Protein AF-A0A925ADE5-F1 (afdb_monomer)

Mean predicted aligned error: 16.61 Å

pLDDT: mean 77.03, std 20.61, range [23.59, 98.62]

Structure (mmCIF, N/CA/C/O backbone):
data_AF-A0A925ADE5-F1
#
_entry.id   AF-A0A925ADE5-F1
#
loop_
_atom_site.group_PDB
_atom_site.id
_atom_site.type_symbol
_atom_site.label_atom_id
_atom_site.label_alt_id
_atom_site.label_comp_id
_atom_site.label_asym_id
_atom_site.label_entity_id
_atom_site.label_seq_id
_atom_site.pdbx_PDB_ins_code
_atom_site.Cartn_x
_atom_site.Cartn_y
_atom_site.Cartn_z
_atom_site.occupancy
_atom_site.B_iso_or_equiv
_atom_site.auth_seq_id
_atom_site.auth_comp_id
_atom_site.auth_asym_id
_atom_site.auth_atom_id
_atom_site.pdbx_PDB_model_num
ATOM 1 N N . MET A 1 1 ? 34.410 39.373 21.369 1.00 39.88 1 MET A N 1
ATOM 2 C CA . MET A 1 1 ? 33.780 38.059 21.130 1.00 39.88 1 MET A CA 1
ATOM 3 C C . MET A 1 1 ? 32.443 38.058 21.849 1.00 39.88 1 MET A C 1
ATOM 5 O O . MET A 1 1 ? 32.400 37.885 23.056 1.00 39.88 1 MET A O 1
ATOM 9 N N . THR A 1 2 ? 31.385 38.410 21.128 1.00 34.19 2 THR A N 1
ATOM 10 C CA . THR A 1 2 ? 30.005 38.485 21.621 1.00 34.19 2 THR A CA 1
ATOM 11 C C . THR A 1 2 ? 29.353 37.114 21.460 1.00 34.19 2 THR A C 1
ATOM 13 O O . THR A 1 2 ? 29.274 36.608 20.342 1.00 34.19 2 THR A O 1
ATOM 16 N N . SER A 1 3 ? 28.926 36.501 22.564 1.00 33.56 3 SER A N 1
ATOM 17 C CA . SER A 1 3 ? 28.148 35.261 22.563 1.00 33.56 3 SER A CA 1
ATOM 18 C C . SER A 1 3 ? 26.760 35.511 21.973 1.00 33.56 3 SER A C 1
ATOM 20 O O . SER A 1 3 ? 26.045 36.411 22.414 1.00 33.56 3 SER A O 1
ATOM 22 N N . ALA A 1 4 ? 26.386 34.722 20.966 1.00 33.38 4 ALA A N 1
ATOM 23 C CA . ALA A 1 4 ? 25.038 34.721 20.414 1.00 33.38 4 ALA A CA 1
ATOM 24 C C . ALA A 1 4 ? 24.036 34.158 21.447 1.00 33.38 4 ALA A C 1
ATOM 26 O O . ALA A 1 4 ? 24.389 33.236 22.188 1.00 33.38 4 ALA A O 1
ATOM 27 N N . PRO A 1 5 ? 22.804 34.689 21.523 1.00 33.97 5 PRO A N 1
ATOM 28 C CA . PRO A 1 5 ? 21.798 34.204 22.456 1.00 33.97 5 PRO A CA 1
ATOM 29 C C . PRO A 1 5 ? 21.258 32.836 22.018 1.00 33.97 5 PRO A C 1
ATOM 31 O O . PRO A 1 5 ? 20.918 32.625 20.853 1.00 33.97 5 PRO A O 1
ATOM 34 N N . VAL A 1 6 ? 21.164 31.915 22.979 1.00 36.59 6 VAL A N 1
ATOM 35 C CA . VAL A 1 6 ? 20.467 30.629 22.849 1.00 36.59 6 VAL A CA 1
ATOM 36 C C . VAL A 1 6 ? 18.983 30.912 22.601 1.00 36.59 6 VAL A C 1
ATOM 38 O O . VAL A 1 6 ? 18.339 31.597 23.396 1.00 36.59 6 VAL A O 1
ATOM 41 N N . GLN A 1 7 ? 18.452 30.423 21.481 1.00 32.34 7 GLN A N 1
ATOM 42 C CA . GLN A 1 7 ? 17.026 30.513 21.154 1.00 32.34 7 GLN A CA 1
ATOM 43 C C . GLN A 1 7 ? 16.196 29.707 22.174 1.00 32.34 7 GLN A C 1
ATOM 45 O O . GLN A 1 7 ? 16.620 28.618 22.567 1.00 32.34 7 GLN A O 1
ATOM 50 N N . PRO A 1 8 ? 15.030 30.206 22.623 1.00 37.38 8 PRO A N 1
ATOM 51 C CA . PRO A 1 8 ? 14.209 29.504 23.600 1.00 37.38 8 PRO A CA 1
ATOM 52 C C . PRO A 1 8 ? 13.610 28.226 22.997 1.00 37.38 8 PRO A C 1
ATOM 54 O O . PRO A 1 8 ? 13.046 28.241 21.905 1.00 37.38 8 PRO A O 1
ATOM 57 N N . HIS A 1 9 ? 13.731 27.122 23.740 1.00 44.19 9 HIS A N 1
ATOM 58 C CA . HIS A 1 9 ? 13.087 25.842 23.454 1.00 44.19 9 HIS A CA 1
ATOM 59 C C . HIS A 1 9 ? 11.579 26.027 23.211 1.00 44.19 9 HIS A C 1
ATOM 61 O O . HIS A 1 9 ? 10.899 26.684 24.002 1.00 44.19 9 HIS A O 1
ATOM 67 N N . ALA A 1 10 ? 11.058 25.429 22.133 1.00 37.69 10 ALA A N 1
ATOM 68 C CA . ALA A 1 10 ? 9.625 25.357 21.855 1.00 37.69 10 ALA A CA 1
ATOM 69 C C . ALA A 1 10 ? 8.868 24.836 23.094 1.00 37.69 10 ALA A C 1
ATOM 71 O O . ALA A 1 10 ? 9.257 23.835 23.698 1.00 37.69 10 ALA A O 1
ATOM 72 N N . SER A 1 11 ? 7.830 25.558 23.521 1.00 37.81 11 SER A N 1
ATOM 73 C CA . SER A 1 11 ? 7.156 25.320 24.797 1.00 37.81 11 SER A CA 1
ATOM 74 C C . SER A 1 11 ? 6.252 24.080 24.754 1.00 37.81 11 SER A C 1
ATOM 76 O O . SER A 1 11 ? 5.552 23.819 23.781 1.00 37.81 11 SER A O 1
ATOM 78 N N . MET A 1 12 ? 6.212 23.341 25.864 1.00 35.09 12 MET A N 1
ATOM 79 C CA . MET A 1 12 ? 5.434 22.107 26.086 1.00 35.09 12 MET A CA 1
ATOM 80 C C . MET A 1 12 ? 3.919 22.238 25.791 1.00 35.09 12 MET A C 1
ATOM 82 O O . MET A 1 12 ? 3.242 21.238 25.558 1.00 35.09 12 MET A O 1
ATOM 86 N N . HIS A 1 13 ? 3.395 23.471 25.767 1.00 32.62 13 HIS A N 1
ATOM 87 C CA . HIS A 1 13 ? 2.024 23.790 25.363 1.00 32.62 13 HIS A CA 1
ATOM 88 C C . HIS A 1 13 ? 1.756 23.512 23.872 1.00 32.62 13 HIS A C 1
ATOM 90 O O . HIS A 1 13 ? 0.688 22.992 23.551 1.00 32.62 13 HIS A O 1
ATOM 96 N N . SER A 1 14 ? 2.716 23.763 22.970 1.00 31.41 14 SER A N 1
ATOM 97 C CA . SER A 1 14 ? 2.499 23.551 21.529 1.00 31.41 14 SER A CA 1
ATOM 98 C C . SER A 1 14 ? 2.413 22.063 21.165 1.00 31.41 14 SER A C 1
ATOM 100 O O . SER A 1 14 ? 1.633 21.678 20.295 1.00 31.41 14 SER A O 1
ATOM 102 N N . CYS A 1 15 ? 3.135 21.193 21.880 1.00 30.50 15 CYS A N 1
ATOM 103 C CA . CYS A 1 15 ? 3.087 19.742 21.674 1.00 30.50 15 CYS A CA 1
ATOM 104 C C . CYS A 1 15 ? 1.724 19.132 22.053 1.00 30.50 15 CYS A C 1
ATOM 106 O O . CYS A 1 15 ? 1.238 18.231 21.369 1.00 30.50 15 CYS A O 1
ATOM 108 N N . LEU A 1 16 ? 1.079 19.629 23.116 1.00 31.77 16 LEU A N 1
ATOM 109 C CA . LEU A 1 16 ? -0.231 19.140 23.570 1.00 31.77 16 LEU A CA 1
ATOM 110 C C . LEU A 1 16 ? -1.369 19.577 22.638 1.00 31.77 16 LEU A C 1
ATOM 112 O O . LEU A 1 16 ? -2.234 18.764 22.308 1.00 31.77 16 LEU A O 1
ATOM 116 N N . GLU A 1 17 ? -1.336 20.821 22.154 1.00 31.86 17 GLU A N 1
ATOM 117 C CA . GLU A 1 17 ? -2.269 21.311 21.129 1.00 31.86 17 GLU A CA 1
ATOM 118 C C . GLU A 1 17 ? -2.122 20.521 19.818 1.00 31.86 17 GLU A C 1
ATOM 120 O O . GLU A 1 17 ? -3.111 20.154 19.179 1.00 31.86 17 GLU A O 1
ATOM 125 N N . THR A 1 18 ? -0.887 20.163 19.459 1.00 41.31 18 THR A N 1
ATOM 126 C CA . THR A 1 18 ? -0.565 19.363 18.272 1.00 41.31 18 THR A CA 1
ATOM 127 C C . THR A 1 18 ? -1.132 17.942 18.370 1.00 41.31 18 THR A C 1
ATOM 129 O O . THR A 1 18 ? -1.806 17.498 17.440 1.00 41.31 18 THR A O 1
ATOM 132 N N . ALA A 1 19 ? -0.946 17.243 19.494 1.00 34.50 19 ALA A N 1
ATOM 133 C CA . ALA A 1 19 ? -1.460 15.883 19.693 1.00 34.50 19 ALA A CA 1
ATOM 134 C C . ALA A 1 19 ? -2.999 15.821 19.697 1.00 34.50 19 ALA A C 1
ATOM 136 O O . ALA A 1 19 ? -3.587 14.990 18.999 1.00 34.50 19 ALA A O 1
ATOM 137 N N . ALA A 1 20 ? -3.662 16.746 20.402 1.00 37.59 20 ALA A N 1
ATOM 138 C CA . ALA A 1 20 ? -5.123 16.859 20.394 1.00 37.59 20 ALA A CA 1
ATOM 139 C C . ALA A 1 20 ? -5.663 17.132 18.979 1.00 37.59 20 ALA A C 1
ATOM 141 O O . ALA A 1 20 ? -6.672 16.555 18.564 1.00 37.59 20 ALA A O 1
ATOM 142 N N . THR A 1 21 ? -4.943 17.940 18.197 1.00 52.97 21 THR A N 1
ATOM 143 C CA . THR A 1 21 ? -5.261 18.196 16.788 1.00 52.97 21 THR A CA 1
ATOM 144 C C . THR A 1 21 ? -5.061 16.947 15.916 1.00 52.97 21 THR A C 1
ATOM 146 O O . THR A 1 21 ? -5.890 16.697 15.042 1.00 52.97 21 THR A O 1
ATOM 149 N N . THR A 1 22 ? -4.026 16.120 16.154 1.00 55.97 22 THR A N 1
ATOM 150 C CA . THR A 1 22 ? -3.836 14.845 15.423 1.00 55.97 22 THR A CA 1
ATOM 151 C C . THR A 1 22 ? -4.989 13.888 15.692 1.00 55.97 22 THR A C 1
ATOM 153 O O . THR A 1 22 ? -5.568 13.362 14.749 1.00 55.97 22 THR A O 1
ATOM 156 N N . ILE A 1 23 ? -5.334 13.679 16.964 1.00 53.69 23 ILE A N 1
ATOM 157 C CA . ILE A 1 23 ? -6.395 12.748 17.375 1.00 53.69 23 ILE A CA 1
ATOM 158 C C . ILE A 1 23 ? -7.735 13.194 16.792 1.00 53.69 23 ILE A C 1
ATOM 160 O O . ILE A 1 23 ? -8.472 12.389 16.228 1.00 53.69 23 ILE A O 1
ATOM 164 N N . THR A 1 24 ? -8.016 14.497 16.853 1.00 61.66 24 THR A N 1
ATOM 165 C CA . THR A 1 24 ? -9.224 15.077 16.257 1.00 61.66 24 THR A CA 1
ATOM 166 C C . THR A 1 24 ? -9.248 14.880 14.740 1.00 61.66 24 THR A C 1
ATOM 168 O O . THR A 1 24 ? -10.295 14.551 14.183 1.00 61.66 24 THR A O 1
ATOM 171 N N . ARG A 1 25 ? -8.102 15.031 14.060 1.00 75.75 25 ARG A N 1
ATOM 172 C CA . ARG A 1 25 ? -7.974 14.756 12.623 1.00 75.75 25 ARG A CA 1
ATOM 173 C C . ARG A 1 25 ? -8.237 13.284 12.319 1.00 75.75 25 ARG A C 1
ATOM 175 O O . ARG A 1 25 ? -9.104 13.025 11.498 1.00 75.75 25 ARG A O 1
ATOM 182 N N . ILE A 1 26 ? -7.555 12.348 12.982 1.00 74.19 26 ILE A N 1
ATOM 183 C CA . ILE A 1 26 ? -7.740 10.905 12.761 1.00 74.19 26 ILE A CA 1
ATOM 184 C C . ILE A 1 26 ? -9.209 10.538 12.972 1.00 74.19 26 ILE A C 1
ATOM 186 O O . ILE A 1 26 ? -9.840 10.036 12.054 1.00 74.19 26 ILE A O 1
ATOM 190 N N . ALA A 1 27 ? -9.807 10.902 14.111 1.00 69.12 27 ALA A N 1
ATOM 191 C CA . ALA A 1 27 ? -11.214 10.607 14.391 1.00 69.12 27 ALA A CA 1
ATOM 192 C C . ALA A 1 27 ? -12.169 11.180 13.326 1.00 69.12 27 ALA A C 1
ATOM 194 O O . ALA A 1 27 ? -13.126 10.517 12.909 1.00 69.12 27 ALA A O 1
ATOM 195 N N . ARG A 1 28 ? -11.903 12.402 12.846 1.00 82.75 28 ARG A N 1
ATOM 196 C CA . ARG A 1 28 ? -12.678 13.038 11.774 1.00 82.75 28 ARG A CA 1
ATOM 197 C C . ARG A 1 28 ? -12.519 12.300 10.447 1.00 82.75 28 ARG A C 1
ATOM 199 O O . ARG A 1 28 ? -13.519 12.043 9.782 1.00 82.75 28 ARG A O 1
ATOM 206 N N . GLU A 1 29 ? -11.295 11.976 10.048 1.00 87.12 29 GLU A N 1
ATOM 207 C CA . GLU A 1 29 ? -11.012 11.281 8.790 1.00 87.12 29 GLU A CA 1
ATOM 208 C C . GLU A 1 29 ? -11.530 9.837 8.818 1.00 87.12 29 GLU A C 1
ATOM 210 O O . GLU A 1 29 ? -12.132 9.399 7.842 1.00 87.12 29 GLU A O 1
ATOM 215 N N . THR A 1 30 ? -11.438 9.143 9.954 1.00 82.19 30 THR A N 1
ATOM 216 C CA . THR A 1 30 ? -12.076 7.839 10.184 1.00 82.19 30 THR A CA 1
ATOM 217 C C . THR A 1 30 ? -13.592 7.933 10.046 1.00 82.19 30 THR A C 1
ATOM 219 O O . THR A 1 30 ? -14.207 7.119 9.362 1.00 82.19 30 THR A O 1
ATOM 222 N N . SER A 1 31 ? -14.217 8.959 10.630 1.00 79.31 31 SER A N 1
ATOM 223 C CA . SER A 1 31 ? -15.663 9.170 10.485 1.00 79.31 31 SER A CA 1
ATOM 224 C C . SER A 1 31 ? -16.051 9.436 9.027 1.00 79.31 31 SER A C 1
ATOM 226 O O . SER A 1 31 ? -17.047 8.904 8.543 1.00 79.31 31 SER A O 1
ATOM 228 N N . ARG A 1 32 ? -15.247 10.224 8.298 1.00 90.88 32 ARG A N 1
ATOM 229 C CA . ARG A 1 32 ? -15.437 10.470 6.859 1.00 90.88 32 ARG A CA 1
ATOM 230 C C . ARG A 1 32 ? -15.277 9.195 6.033 1.00 90.88 32 ARG A C 1
ATOM 232 O O . ARG A 1 32 ? -16.076 8.980 5.128 1.00 90.88 32 ARG A O 1
ATOM 239 N N . LEU A 1 33 ? -14.281 8.368 6.351 1.00 90.69 33 LEU A N 1
ATOM 240 C CA . LEU A 1 33 ? -14.041 7.080 5.704 1.00 90.69 33 LEU A CA 1
ATOM 241 C C . LEU A 1 33 ? -15.268 6.176 5.841 1.00 90.69 33 LEU A C 1
ATOM 243 O O . LEU A 1 33 ? -15.801 5.709 4.840 1.00 90.69 33 LEU A O 1
ATOM 247 N N . LEU A 1 34 ? -15.756 5.996 7.069 1.00 87.88 34 LEU A N 1
ATOM 248 C CA . LEU A 1 34 ? -16.887 5.113 7.367 1.00 87.88 34 LEU A CA 1
ATOM 249 C C . LEU A 1 34 ? -18.236 5.643 6.859 1.00 87.88 34 LEU A C 1
ATOM 251 O O . LEU A 1 34 ? -19.152 4.856 6.637 1.00 87.88 34 LEU A O 1
ATOM 255 N N . ALA A 1 35 ? -18.367 6.956 6.656 1.00 87.19 35 ALA A N 1
ATOM 256 C CA . ALA A 1 35 ? -19.542 7.559 6.027 1.00 87.19 35 ALA A CA 1
ATOM 257 C C . ALA A 1 35 ? -19.526 7.461 4.486 1.00 87.19 35 ALA A C 1
ATOM 259 O O . ALA A 1 35 ? -20.554 7.689 3.845 1.00 87.19 35 ALA A O 1
ATOM 260 N N . GLY A 1 36 ? -18.366 7.177 3.887 1.00 88.50 36 GLY A N 1
ATOM 261 C CA . GLY A 1 36 ? -18.183 7.057 2.444 1.00 88.50 36 GLY A CA 1
ATOM 262 C C . GLY A 1 36 ? -18.577 5.689 1.883 1.00 88.50 36 GLY A C 1
ATOM 263 O O . GLY A 1 36 ? -18.916 4.753 2.604 1.00 88.50 36 GLY A O 1
ATOM 264 N N . SER A 1 37 ? -18.507 5.556 0.556 1.00 92.94 37 SER A N 1
ATOM 265 C CA . SER A 1 37 ? -18.642 4.245 -0.085 1.00 92.94 37 SER A CA 1
ATOM 266 C C . SER A 1 37 ? -17.372 3.428 0.135 1.00 92.94 37 SER A C 1
ATOM 268 O O . SER A 1 37 ? -16.292 3.844 -0.274 1.00 92.94 37 SER A O 1
ATOM 270 N N . LEU A 1 38 ? -17.496 2.243 0.725 1.00 95.06 38 LEU A N 1
ATOM 271 C CA . LEU A 1 38 ? -16.363 1.334 0.932 1.00 95.06 38 LEU A CA 1
ATOM 272 C C . LEU A 1 38 ? -16.195 0.313 -0.199 1.00 95.06 38 LEU A C 1
ATOM 274 O O . LEU A 1 38 ? -15.327 -0.545 -0.126 1.00 95.06 38 LEU A O 1
ATOM 278 N N . ASP A 1 39 ? -17.020 0.387 -1.247 1.00 96.62 39 ASP A N 1
ATOM 279 C CA . ASP A 1 39 ? -17.060 -0.649 -2.282 1.00 96.62 39 ASP A CA 1
ATOM 280 C C . ASP A 1 39 ? -15.790 -0.687 -3.149 1.00 96.62 39 ASP A C 1
ATOM 282 O O . ASP A 1 39 ? -15.371 -1.754 -3.593 1.00 96.62 39 ASP A O 1
ATOM 286 N N . LYS A 1 40 ? -15.147 0.466 -3.354 1.00 97.94 40 LYS A N 1
ATOM 287 C CA . LYS A 1 40 ? -13.928 0.605 -4.156 1.00 97.94 40 LYS A CA 1
ATOM 288 C C . LYS A 1 40 ? -12.920 1.484 -3.421 1.00 97.94 40 LYS A C 1
ATOM 290 O O . LYS A 1 40 ? -13.156 2.684 -3.257 1.00 97.94 40 LYS A O 1
ATOM 295 N N . LEU A 1 41 ? -11.824 0.880 -2.971 1.00 98.12 41 LEU A N 1
ATOM 296 C CA . LEU A 1 41 ? -10.795 1.522 -2.152 1.00 98.12 41 LEU A CA 1
ATOM 297 C C . LEU A 1 41 ? -9.515 1.722 -2.964 1.00 98.12 41 LEU A C 1
ATOM 299 O O . LEU A 1 41 ? -9.004 0.766 -3.539 1.00 98.12 41 LEU A O 1
ATOM 303 N N . ASN A 1 42 ? -9.007 2.951 -2.996 1.00 97.12 42 ASN A N 1
ATOM 304 C CA . ASN A 1 42 ? -7.737 3.304 -3.625 1.00 97.12 42 ASN A CA 1
ATOM 305 C C . ASN A 1 42 ? -6.744 3.723 -2.532 1.00 97.12 42 ASN A C 1
ATOM 307 O O . ASN A 1 42 ? -6.965 4.743 -1.878 1.00 97.12 42 ASN A O 1
ATOM 311 N N . PHE A 1 43 ? -5.693 2.934 -2.312 1.00 95.75 43 PHE A N 1
ATOM 312 C CA . PHE A 1 43 ? -4.664 3.210 -1.308 1.00 95.75 43 PHE A CA 1
ATOM 313 C C . PHE A 1 43 ? -3.420 3.809 -1.962 1.00 95.75 43 PHE A C 1
ATOM 315 O O . PHE A 1 43 ? -2.871 3.217 -2.891 1.00 95.75 43 PHE A O 1
ATOM 322 N N . GLY A 1 44 ? -2.953 4.938 -1.421 1.00 91.94 44 GLY A N 1
ATOM 323 C CA . GLY A 1 44 ? -1.787 5.661 -1.935 1.00 91.94 44 GLY A CA 1
ATOM 324 C C . GLY A 1 44 ? -2.092 6.343 -3.260 1.00 91.94 44 GLY A C 1
ATOM 325 O O . GLY A 1 44 ? -1.409 6.110 -4.247 1.00 91.94 44 GLY A O 1
ATOM 326 N N . CYS A 1 45 ? -3.161 7.142 -3.315 1.00 89.81 45 CYS A N 1
ATOM 327 C CA . CYS A 1 45 ? -3.580 7.765 -4.571 1.00 89.81 45 CYS A CA 1
ATOM 328 C C . CYS A 1 45 ? -2.604 8.832 -5.085 1.00 89.81 45 CYS A C 1
ATOM 330 O O . CYS A 1 45 ? -2.745 9.277 -6.229 1.00 89.81 45 CYS A O 1
ATOM 332 N N . GLY A 1 46 ? -1.689 9.308 -4.230 1.00 87.12 46 GLY A N 1
ATOM 333 C CA . GLY A 1 46 ? -0.782 10.400 -4.537 1.00 87.12 46 GLY A CA 1
ATOM 334 C C . GLY A 1 46 ? -1.541 11.588 -5.145 1.00 87.12 46 GLY A C 1
ATOM 335 O O . GLY A 1 46 ? -2.690 11.860 -4.764 1.00 87.12 46 GLY A O 1
ATOM 336 N N . PRO A 1 47 ? -0.966 12.280 -6.142 1.00 83.38 47 PRO A N 1
ATOM 337 C CA . PRO A 1 47 ? -1.603 13.438 -6.758 1.00 83.38 47 PRO A CA 1
ATOM 338 C C . PRO A 1 47 ? -2.833 13.115 -7.632 1.00 83.38 47 PRO A C 1
ATOM 340 O O . PRO A 1 47 ? -3.446 14.040 -8.169 1.00 83.38 47 PRO A O 1
ATOM 343 N N . HIS A 1 48 ? -3.233 11.843 -7.766 1.00 85.88 48 HIS A N 1
ATOM 344 C CA . HIS A 1 48 ? -4.239 11.380 -8.728 1.00 85.88 48 HIS A CA 1
ATOM 345 C C . HIS A 1 48 ? -5.431 10.661 -8.064 1.00 85.88 48 HIS A C 1
ATOM 347 O O . HIS A 1 48 ? -5.684 9.483 -8.320 1.00 85.88 48 HIS A O 1
ATOM 353 N N . PRO A 1 49 ? -6.231 11.350 -7.227 1.00 91.06 49 PRO A N 1
ATOM 354 C CA . PRO A 1 49 ? -7.430 10.752 -6.652 1.00 91.06 49 PRO A CA 1
ATOM 355 C C . PRO A 1 49 ? -8.450 10.379 -7.738 1.00 91.06 49 PRO A C 1
ATOM 357 O O . PRO A 1 49 ? -8.776 11.170 -8.626 1.00 91.06 49 PRO A O 1
ATOM 360 N N . MET A 1 50 ? -9.013 9.180 -7.625 1.00 91.31 50 MET A N 1
ATOM 361 C CA . MET A 1 50 ? -9.950 8.628 -8.596 1.00 91.31 50 MET A CA 1
ATOM 362 C C . MET A 1 50 ? -11.403 8.966 -8.253 1.00 91.31 50 MET A C 1
ATOM 364 O O . MET A 1 50 ? -11.854 8.835 -7.111 1.00 91.31 50 MET A O 1
ATOM 368 N N . THR A 1 51 ? -12.178 9.352 -9.268 1.00 91.19 51 THR A N 1
ATOM 369 C CA . THR A 1 51 ? -13.612 9.633 -9.109 1.00 91.19 51 THR A CA 1
ATOM 370 C C . THR A 1 51 ? -14.403 8.344 -8.883 1.00 91.19 51 THR A C 1
ATOM 372 O O . THR A 1 51 ? -14.217 7.350 -9.581 1.00 91.19 51 THR A O 1
ATOM 375 N N . GLY A 1 52 ? -15.325 8.360 -7.916 1.00 91.94 52 GLY A N 1
ATOM 376 C CA . GLY A 1 52 ? -16.144 7.193 -7.572 1.00 91.94 52 GLY A CA 1
ATOM 377 C C . GLY A 1 52 ? -15.386 6.102 -6.808 1.00 91.94 52 GLY A C 1
ATOM 378 O O . GLY A 1 52 ? -15.901 4.991 -6.697 1.00 91.94 52 GLY A O 1
ATOM 379 N N . TRP A 1 53 ? -14.187 6.412 -6.313 1.00 95.38 53 TRP A N 1
ATOM 380 C CA . TRP A 1 53 ? -13.384 5.594 -5.410 1.00 95.38 53 TRP A CA 1
ATOM 381 C C . TRP A 1 53 ? -13.195 6.335 -4.087 1.00 95.38 53 TRP A C 1
ATOM 383 O O . TRP A 1 53 ? -13.161 7.568 -4.058 1.00 95.38 53 TRP A O 1
ATOM 393 N N . THR A 1 54 ? -13.051 5.587 -2.998 1.00 96.50 54 THR A N 1
ATOM 394 C CA . THR A 1 54 ? -12.587 6.147 -1.728 1.00 96.50 54 THR A CA 1
ATOM 395 C C . THR A 1 54 ? -11.068 6.129 -1.734 1.00 96.50 54 THR A C 1
ATOM 397 O O . THR A 1 54 ? -10.455 5.067 -1.656 1.00 96.50 54 THR A O 1
ATOM 400 N N . ASN A 1 55 ? -10.478 7.314 -1.889 1.00 96.31 55 ASN A N 1
ATOM 401 C CA . ASN A 1 55 ? -9.032 7.503 -1.951 1.00 96.31 55 ASN A CA 1
ATOM 402 C C . ASN A 1 55 ? -8.483 7.713 -0.539 1.00 96.31 55 ASN A C 1
ATOM 404 O O . ASN A 1 55 ? -8.971 8.586 0.181 1.00 96.31 55 ASN A O 1
ATOM 408 N N . ILE A 1 56 ? -7.488 6.921 -0.155 1.00 94.75 56 ILE A N 1
ATOM 409 C CA . ILE A 1 56 ? -6.862 6.926 1.167 1.00 94.75 56 ILE A CA 1
ATOM 410 C C . ILE A 1 56 ? -5.380 7.195 0.968 1.00 94.75 56 ILE A C 1
ATOM 412 O O . ILE A 1 56 ? -4.678 6.399 0.345 1.00 94.75 56 ILE A O 1
ATOM 416 N N . ASP A 1 57 ? -4.918 8.326 1.481 1.00 92.25 57 ASP A N 1
ATOM 417 C CA . ASP A 1 57 ? -3.531 8.744 1.350 1.00 92.25 57 ASP A CA 1
ATOM 418 C C . ASP A 1 57 ? -3.201 9.770 2.433 1.00 92.25 57 ASP A C 1
ATOM 420 O O . ASP A 1 57 ? -3.880 10.791 2.569 1.00 92.25 57 ASP A O 1
ATOM 424 N N . ASN A 1 58 ? -2.155 9.500 3.205 1.00 83.19 58 ASN A N 1
ATOM 425 C CA . ASN A 1 58 ? -1.621 10.417 4.200 1.00 83.19 58 ASN A CA 1
ATOM 426 C C . ASN A 1 58 ? -0.106 10.497 4.059 1.00 83.19 58 ASN A C 1
ATOM 428 O O . ASN A 1 58 ? 0.616 10.178 5.005 1.00 83.19 58 ASN A O 1
ATOM 432 N N . GLY A 1 59 ? 0.335 10.887 2.858 1.00 68.06 59 GLY A N 1
ATOM 433 C CA . GLY A 1 59 ? 1.721 11.240 2.568 1.00 68.06 59 GLY A CA 1
ATOM 434 C C . GLY A 1 59 ? 2.370 12.040 3.701 1.00 68.06 59 GLY A C 1
ATOM 435 O O . GLY A 1 59 ? 1.724 12.822 4.405 1.00 68.06 59 GLY A O 1
ATOM 436 N N . ASP A 1 60 ? 3.657 11.791 3.916 1.00 62.44 60 ASP A N 1
ATOM 437 C CA . ASP A 1 60 ? 4.453 12.429 4.964 1.00 62.44 60 ASP A CA 1
ATOM 438 C C . ASP A 1 60 ? 5.121 13.732 4.489 1.00 62.44 60 ASP A C 1
ATOM 440 O O . ASP A 1 60 ? 5.970 14.283 5.196 1.00 62.44 60 ASP A O 1
ATOM 444 N N . GLY A 1 61 ? 4.759 14.226 3.298 1.00 60.47 61 GLY A N 1
ATOM 445 C CA . GLY A 1 61 ? 5.344 15.414 2.687 1.00 60.47 61 GLY A CA 1
ATOM 446 C C . GLY A 1 61 ? 6.726 15.219 2.079 1.00 60.47 61 GLY A C 1
ATOM 447 O O . GLY A 1 61 ? 7.326 16.193 1.625 1.00 60.47 61 GLY A O 1
ATOM 448 N N . VAL A 1 62 ? 7.275 13.999 2.092 1.00 59.31 62 VAL A N 1
ATOM 449 C CA . VAL A 1 62 ? 8.671 13.772 1.687 1.00 59.31 62 VAL A CA 1
ATOM 450 C C . VAL A 1 62 ? 8.798 13.497 0.191 1.00 59.31 62 VAL A C 1
ATOM 452 O O . VAL A 1 62 ? 9.764 13.951 -0.424 1.00 59.31 62 VAL A O 1
ATOM 455 N N . TRP A 1 63 ? 7.844 12.773 -0.396 1.00 63.47 63 TRP A N 1
ATOM 456 C CA . TRP A 1 63 ? 7.944 12.303 -1.782 1.00 63.47 63 TRP A CA 1
ATOM 457 C C . TRP A 1 63 ? 6.789 12.791 -2.649 1.00 63.47 63 TRP A C 1
ATOM 459 O O . TRP A 1 63 ? 6.981 13.674 -3.484 1.00 63.47 63 TRP A O 1
ATOM 469 N N . TYR A 1 64 ? 5.590 12.258 -2.420 1.00 65.81 64 TYR A N 1
ATOM 470 C CA . TYR A 1 64 ? 4.380 12.632 -3.140 1.00 65.81 64 TYR A CA 1
ATOM 471 C C . TYR A 1 64 ? 3.241 12.779 -2.140 1.00 65.81 64 TYR A C 1
ATOM 473 O O . TYR A 1 64 ? 2.987 11.871 -1.352 1.00 65.81 64 TYR A O 1
ATOM 481 N N . ASP A 1 65 ? 2.548 13.913 -2.197 1.00 72.31 65 ASP A N 1
ATOM 482 C CA . ASP A 1 65 ? 1.368 14.153 -1.378 1.00 72.31 65 ASP A CA 1
ATOM 483 C C . ASP A 1 65 ? 0.115 14.132 -2.236 1.00 72.31 65 ASP A C 1
ATOM 485 O O . ASP A 1 65 ? 0.037 14.762 -3.297 1.00 72.31 65 ASP A O 1
ATOM 489 N N . ALA A 1 66 ? -0.920 13.474 -1.725 1.00 80.62 66 ALA A N 1
ATOM 490 C CA . ALA A 1 66 ? -2.252 13.679 -2.254 1.00 80.62 66 ALA A CA 1
ATOM 491 C C . ALA A 1 66 ? -2.730 15.121 -2.026 1.00 80.62 66 ALA A C 1
ATOM 493 O O . ALA A 1 66 ? -2.442 15.710 -0.977 1.00 80.62 66 ALA A O 1
ATOM 494 N N . PRO A 1 67 ? -3.518 15.699 -2.951 1.00 82.19 67 PRO A N 1
ATOM 495 C CA . PRO A 1 67 ? -4.008 17.061 -2.803 1.00 82.19 67 PRO A CA 1
ATOM 496 C C . PRO A 1 67 ? -4.857 17.210 -1.537 1.00 82.19 67 PRO A C 1
ATOM 498 O O . PRO A 1 67 ? -5.563 16.283 -1.125 1.00 82.19 67 PRO A O 1
ATOM 501 N N . GLU A 1 68 ? -4.846 18.408 -0.952 1.00 79.00 68 GLU A N 1
ATOM 502 C CA . GLU A 1 68 ? -5.800 18.803 0.088 1.00 79.00 68 GLU A CA 1
ATOM 503 C C . GLU A 1 68 ? -7.206 18.876 -0.521 1.00 79.00 68 GLU A C 1
ATOM 505 O O . GLU A 1 68 ? -7.649 19.891 -1.059 1.00 79.00 68 GLU A O 1
ATOM 510 N N . SER A 1 69 ? -7.896 17.738 -0.505 1.00 81.31 69 SER A N 1
ATOM 511 C CA . SER A 1 69 ? -9.178 17.539 -1.164 1.00 81.31 69 SER A CA 1
ATOM 512 C C . SER A 1 69 ? -10.126 16.775 -0.257 1.00 81.31 69 SER A C 1
ATOM 514 O O . SER A 1 69 ? -9.780 15.752 0.332 1.00 81.31 69 SER A O 1
ATOM 516 N N . ARG A 1 70 ? -11.391 17.206 -0.230 1.00 78.69 70 ARG A N 1
ATOM 517 C CA . ARG A 1 70 ? -12.474 16.473 0.448 1.00 78.69 70 ARG A CA 1
ATOM 518 C C . ARG A 1 70 ? -12.694 15.056 -0.107 1.00 78.69 70 ARG A C 1
ATOM 520 O O . ARG A 1 70 ? -13.411 14.270 0.507 1.00 78.69 70 ARG A O 1
ATOM 527 N N . HIS A 1 71 ? -12.126 14.758 -1.275 1.00 84.38 71 HIS A N 1
ATOM 528 C CA . HIS A 1 71 ? -12.221 13.466 -1.954 1.00 84.38 71 HIS A CA 1
ATOM 529 C C . HIS A 1 71 ? -11.088 12.497 -1.578 1.00 84.38 71 HIS A C 1
ATOM 531 O O . HIS A 1 71 ? -11.065 11.375 -2.084 1.00 84.38 71 HIS A O 1
ATOM 537 N N . VAL A 1 72 ? -10.181 12.922 -0.690 1.00 93.00 72 VAL A N 1
ATOM 538 C CA . VAL A 1 72 ? -9.111 12.106 -0.111 1.00 93.00 72 VAL A CA 1
ATOM 539 C C . VAL A 1 72 ? -9.335 11.997 1.398 1.00 93.00 72 VAL A C 1
ATOM 541 O O . VAL A 1 72 ? -9.640 12.990 2.071 1.00 93.00 72 VAL A O 1
ATOM 544 N N . ILE A 1 73 ? -9.228 10.777 1.912 1.00 93.56 73 ILE A N 1
ATOM 545 C CA . ILE A 1 73 ? -9.187 10.461 3.336 1.00 93.56 73 ILE A CA 1
ATOM 546 C C . ILE A 1 73 ? -7.727 10.520 3.773 1.00 93.56 73 ILE A C 1
ATOM 548 O O . ILE A 1 73 ? -6.908 9.717 3.324 1.00 93.56 73 ILE A O 1
ATOM 552 N N . LYS A 1 74 ? -7.410 11.476 4.648 1.00 89.56 74 LYS A N 1
ATOM 553 C CA . LYS A 1 74 ? -6.051 11.695 5.153 1.00 89.56 74 LYS A CA 1
ATOM 554 C C . LYS A 1 74 ? -5.802 10.822 6.383 1.00 89.56 74 LYS A C 1
ATOM 556 O O . LYS A 1 74 ? -5.799 11.328 7.501 1.00 89.56 74 LYS A O 1
ATOM 561 N N . LEU A 1 75 ? -5.643 9.516 6.187 1.00 83.62 75 LEU A N 1
ATOM 562 C CA . LEU A 1 75 ? -5.257 8.555 7.229 1.00 83.62 75 LEU A CA 1
ATOM 563 C C . LEU A 1 75 ? -4.015 7.780 6.813 1.00 83.62 75 LEU A C 1
ATOM 565 O O . LEU A 1 75 ? -3.856 7.484 5.626 1.00 83.62 75 LEU A O 1
ATOM 569 N N . ASP A 1 76 ? -3.165 7.433 7.784 1.00 87.44 76 ASP A N 1
ATOM 570 C CA . ASP A 1 76 ? -2.174 6.387 7.535 1.00 87.44 76 ASP A CA 1
ATOM 571 C C . ASP A 1 76 ? -2.896 5.119 7.055 1.00 87.44 76 ASP A C 1
ATOM 573 O O . ASP A 1 76 ? -4.037 4.838 7.437 1.00 87.44 76 ASP A O 1
ATOM 577 N N . ILE A 1 77 ? -2.253 4.356 6.177 1.00 88.69 77 ILE A N 1
ATOM 578 C CA . ILE A 1 77 ? -2.898 3.205 5.544 1.00 88.69 77 ILE A CA 1
ATOM 579 C C . ILE A 1 77 ? -3.296 2.163 6.589 1.00 88.69 77 ILE A C 1
ATOM 581 O O . ILE A 1 77 ? -4.387 1.604 6.487 1.00 88.69 77 ILE A O 1
ATOM 585 N N . PHE A 1 78 ? -2.474 1.925 7.614 1.00 85.56 78 PHE A N 1
ATOM 586 C CA . PHE A 1 78 ? -2.830 0.988 8.674 1.00 85.56 78 PHE A CA 1
ATOM 587 C C . PHE A 1 78 ? -3.899 1.556 9.612 1.00 85.56 78 PHE A C 1
ATOM 589 O O . PHE A 1 78 ? -4.779 0.800 10.006 1.00 85.56 78 PHE A O 1
ATOM 596 N N . GLU A 1 79 ? -3.921 2.867 9.876 1.00 84.25 79 GLU A N 1
ATOM 597 C CA . GLU A 1 79 ? -5.039 3.508 10.597 1.00 84.25 79 GLU A CA 1
ATOM 598 C C . GLU A 1 79 ? -6.371 3.346 9.844 1.00 84.25 79 GLU A C 1
ATOM 600 O O . GLU A 1 79 ? -7.409 3.046 10.440 1.00 84.25 79 GLU A O 1
ATOM 605 N N . ALA A 1 80 ? -6.355 3.526 8.520 1.00 89.62 80 ALA A N 1
ATOM 606 C CA . ALA A 1 80 ? -7.531 3.324 7.684 1.00 89.62 80 ALA A CA 1
ATOM 607 C C . ALA A 1 80 ? -7.965 1.854 7.673 1.00 89.62 80 ALA A C 1
ATOM 609 O O . ALA A 1 80 ? -9.151 1.566 7.825 1.00 89.62 80 ALA A O 1
ATOM 610 N N . LEU A 1 81 ? -7.020 0.920 7.523 1.00 90.31 81 LEU A N 1
ATOM 611 C CA . LEU A 1 81 ? -7.307 -0.515 7.536 1.00 90.31 81 LEU A CA 1
ATOM 612 C C . LEU A 1 81 ? -7.888 -0.959 8.879 1.00 90.31 81 LEU A C 1
ATOM 614 O O . LEU A 1 81 ? -8.896 -1.662 8.873 1.00 90.31 81 LEU A O 1
ATOM 618 N N . ASP A 1 82 ? -7.339 -0.498 10.001 1.00 86.44 82 ASP A N 1
ATOM 619 C CA . ASP A 1 82 ? -7.843 -0.817 11.342 1.00 86.44 82 ASP A CA 1
ATOM 620 C C . ASP A 1 82 ? -9.298 -0.347 11.541 1.00 86.44 82 ASP A C 1
ATOM 622 O O . ASP A 1 82 ? -10.073 -0.994 12.247 1.00 86.44 82 ASP A O 1
ATOM 626 N N . ALA A 1 83 ? -9.701 0.749 10.888 1.00 83.38 83 ALA A N 1
ATOM 627 C CA . ALA A 1 83 ? -11.077 1.240 10.923 1.00 83.38 83 ALA A CA 1
ATOM 628 C C . ALA A 1 83 ? -12.034 0.494 9.975 1.00 83.38 83 ALA A C 1
ATOM 630 O O . ALA A 1 83 ? -13.240 0.449 10.230 1.00 83.38 83 ALA A O 1
ATOM 631 N N . LEU A 1 84 ? -11.535 -0.055 8.863 1.00 89.38 84 LEU A N 1
ATOM 632 C CA . LEU A 1 84 ? -12.369 -0.671 7.831 1.00 89.38 84 LEU A CA 1
ATOM 633 C C . LEU A 1 84 ? -12.968 -2.010 8.300 1.00 89.38 84 LEU A C 1
ATOM 635 O O . LEU A 1 84 ? -12.231 -2.880 8.774 1.00 89.38 84 LEU A O 1
ATOM 639 N N . PRO A 1 85 ? -14.280 -2.247 8.098 1.00 90.56 85 PRO A N 1
ATOM 640 C CA . PRO A 1 85 ? -14.893 -3.534 8.409 1.00 90.56 85 PRO A CA 1
ATOM 641 C C . PRO A 1 85 ? -14.375 -4.669 7.518 1.00 90.56 85 PRO A C 1
ATOM 643 O O . PRO A 1 85 ? -13.967 -4.462 6.372 1.00 90.56 85 PRO A O 1
ATOM 646 N N . ASP A 1 86 ? -14.474 -5.895 8.019 1.00 95.00 86 ASP A N 1
ATOM 647 C CA . ASP A 1 86 ? -14.252 -7.098 7.219 1.00 95.00 86 ASP A CA 1
ATOM 648 C C . ASP A 1 86 ? -15.249 -7.165 6.056 1.00 95.00 86 ASP A C 1
ATOM 650 O O . ASP A 1 86 ? -16.426 -6.834 6.210 1.00 95.00 86 ASP A O 1
ATOM 654 N N . ALA A 1 87 ? -14.787 -7.648 4.900 1.00 95.69 87 ALA A N 1
ATOM 655 C CA . ALA A 1 87 ? -15.622 -7.885 3.723 1.00 95.69 87 ALA A CA 1
ATOM 656 C C . ALA A 1 87 ? -16.512 -6.683 3.321 1.00 95.69 87 ALA A C 1
ATOM 658 O O . ALA A 1 87 ? -17.668 -6.853 2.929 1.00 95.69 87 ALA A O 1
ATOM 659 N N . CYS A 1 88 ? -15.983 -5.461 3.403 1.00 95.38 88 CYS A N 1
ATOM 660 C CA . CYS A 1 88 ? -16.688 -4.237 3.024 1.00 95.38 88 CYS A CA 1
ATOM 661 C C . CYS A 1 88 ? -16.483 -3.823 1.554 1.00 95.38 88 CYS A C 1
ATOM 663 O O . CYS A 1 88 ? -17.381 -3.206 0.976 1.00 95.38 88 CYS A O 1
ATOM 665 N N . ALA A 1 89 ? -15.369 -4.212 0.925 1.00 98.00 89 ALA A N 1
ATOM 666 C CA . ALA A 1 89 ? -14.960 -3.731 -0.397 1.00 98.00 89 ALA A CA 1
ATOM 667 C C . ALA A 1 89 ? -15.132 -4.775 -1.509 1.00 98.00 89 ALA A C 1
ATOM 669 O O . ALA A 1 89 ? -14.849 -5.951 -1.316 1.00 98.00 89 ALA A O 1
ATOM 670 N N . ALA A 1 90 ? -15.562 -4.364 -2.700 1.00 98.00 90 ALA A N 1
ATOM 671 C CA . ALA A 1 90 ? -15.515 -5.192 -3.906 1.00 98.00 90 ALA A CA 1
ATOM 672 C C . ALA A 1 90 ? -14.156 -5.092 -4.619 1.00 98.00 90 ALA A C 1
ATOM 674 O O . ALA A 1 90 ? -13.687 -6.083 -5.182 1.00 98.00 90 ALA A O 1
ATOM 675 N N . CYS A 1 91 ? -13.513 -3.921 -4.575 1.00 98.25 91 CYS A N 1
ATOM 676 C CA . CYS A 1 91 ? -12.212 -3.697 -5.199 1.00 98.25 91 CYS A CA 1
ATOM 677 C C . CYS A 1 91 ? -11.250 -2.949 -4.273 1.00 98.25 91 CYS A C 1
ATOM 679 O O . CYS A 1 91 ? -11.625 -1.963 -3.635 1.00 98.25 91 CYS A O 1
ATOM 681 N N . VAL A 1 92 ? -9.995 -3.390 -4.270 1.00 98.56 92 VAL A N 1
ATOM 682 C CA . VAL A 1 92 ? -8.853 -2.660 -3.720 1.00 98.56 92 VAL A CA 1
ATOM 683 C C . VAL A 1 92 ? -7.893 -2.366 -4.865 1.00 98.56 92 VAL A C 1
ATOM 685 O O . VAL A 1 92 ? -7.566 -3.257 -5.647 1.00 98.56 92 VAL A O 1
ATOM 688 N N . TYR A 1 93 ? -7.455 -1.120 -4.961 1.00 98.31 93 TYR A N 1
ATOM 689 C CA . TYR A 1 93 ? -6.496 -0.654 -5.947 1.00 98.31 93 TYR A CA 1
ATOM 690 C C . TYR A 1 93 ? -5.329 0.049 -5.259 1.00 98.31 93 TYR A C 1
ATOM 692 O O . TYR A 1 93 ? -5.520 0.736 -4.251 1.00 98.31 93 TYR A O 1
ATOM 700 N N . SER A 1 94 ? -4.131 -0.151 -5.797 1.00 95.62 94 SER A N 1
ATOM 701 C CA . SER A 1 94 ? -2.913 0.517 -5.357 1.00 95.62 94 SER A CA 1
ATOM 702 C C . SER A 1 94 ? -1.917 0.591 -6.516 1.00 95.62 94 SER A C 1
ATOM 704 O O . SER A 1 94 ? -1.641 -0.426 -7.155 1.00 95.62 94 SER A O 1
ATOM 706 N N . GLU A 1 95 ? -1.388 1.784 -6.779 1.00 92.44 95 GLU A N 1
ATOM 707 C CA . GLU A 1 95 ? -0.385 2.066 -7.813 1.00 92.44 95 GLU A CA 1
ATOM 708 C C . GLU A 1 95 ? 0.771 2.855 -7.183 1.00 92.44 95 GLU A C 1
ATOM 710 O O . GLU A 1 95 ? 0.524 3.837 -6.492 1.00 92.44 95 GLU A O 1
ATOM 715 N N . HIS A 1 96 ? 2.012 2.398 -7.384 1.00 89.25 96 HIS A N 1
ATOM 716 C CA . HIS A 1 96 ? 3.248 2.991 -6.842 1.00 89.25 96 HIS A CA 1
ATOM 717 C C . HIS A 1 96 ? 3.236 3.276 -5.333 1.00 89.25 96 HIS A C 1
ATOM 719 O O . HIS A 1 96 ? 3.635 4.336 -4.854 1.00 89.25 96 HIS A O 1
ATOM 725 N N . LEU A 1 97 ? 2.717 2.322 -4.569 1.00 90.75 97 LEU A N 1
ATOM 726 C CA . LEU A 1 97 ? 2.669 2.395 -3.112 1.00 90.75 97 LEU A CA 1
ATOM 727 C C . LEU A 1 97 ? 3.279 1.142 -2.473 1.00 90.75 97 LEU A C 1
ATOM 729 O O . LEU A 1 97 ? 3.947 1.225 -1.440 1.00 90.75 97 LEU A O 1
ATOM 733 N N . PHE A 1 98 ? 3.016 -0.036 -3.040 1.00 94.69 98 PHE A N 1
ATOM 734 C CA . PHE A 1 98 ? 3.330 -1.318 -2.410 1.00 94.69 98 PHE A CA 1
ATOM 735 C C . PHE A 1 98 ? 4.840 -1.517 -2.173 1.00 94.69 98 PHE A C 1
ATOM 737 O O . PHE A 1 98 ? 5.243 -2.112 -1.173 1.00 94.69 98 PHE A O 1
ATOM 744 N N . GLU A 1 99 ? 5.674 -0.950 -3.040 1.00 92.44 99 GLU A N 1
ATOM 745 C CA . GLU A 1 99 ? 7.135 -0.982 -2.988 1.00 92.44 99 GLU A CA 1
ATOM 746 C C . GLU A 1 99 ? 7.752 -0.158 -1.843 1.00 92.44 99 GLU A C 1
ATOM 748 O O . GLU A 1 99 ? 8.904 -0.375 -1.452 1.00 92.44 99 GLU A O 1
ATOM 753 N N . HIS A 1 100 ? 6.985 0.766 -1.257 1.00 89.94 100 HIS A N 1
ATOM 754 C CA . HIS A 1 100 ? 7.417 1.592 -0.123 1.00 89.94 100 HIS A CA 1
ATOM 755 C C . HIS A 1 100 ? 7.295 0.867 1.227 1.00 89.94 100 HIS A C 1
ATOM 757 O O . HIS A 1 100 ? 7.691 1.395 2.278 1.00 89.94 100 HIS A O 1
ATOM 763 N N . PHE A 1 101 ? 6.767 -0.357 1.227 1.00 89.12 101 PHE A N 1
ATOM 764 C CA . PHE A 1 101 ? 6.669 -1.204 2.408 1.00 89.12 101 PHE A CA 1
ATOM 765 C C . PHE A 1 101 ? 7.832 -2.192 2.481 1.00 89.12 101 PHE A C 1
ATOM 767 O O . PHE A 1 101 ? 8.328 -2.693 1.474 1.00 89.12 101 PHE A O 1
ATOM 774 N N . SER A 1 102 ? 8.271 -2.494 3.707 1.00 90.94 102 SER A N 1
ATOM 775 C CA . SER A 1 102 ? 9.160 -3.636 3.926 1.00 90.94 102 SER A CA 1
ATOM 776 C C . SER A 1 102 ? 8.452 -4.927 3.493 1.00 90.94 102 SER A C 1
ATOM 778 O O . SER A 1 102 ? 7.223 -4.968 3.444 1.00 90.94 102 SER A O 1
ATOM 780 N N . LEU A 1 103 ? 9.186 -6.013 3.239 1.00 91.19 103 LEU A N 1
ATOM 781 C CA . LEU A 1 103 ? 8.556 -7.301 2.908 1.00 91.19 103 LEU A CA 1
ATOM 782 C C . LEU A 1 103 ? 7.570 -7.768 4.001 1.00 91.19 103 LEU A C 1
ATOM 784 O O . LEU A 1 103 ? 6.523 -8.345 3.711 1.00 91.19 103 LEU A O 1
ATOM 788 N N . GLU A 1 104 ? 7.882 -7.499 5.272 1.00 90.38 104 GLU A N 1
ATOM 789 C CA . GLU A 1 104 ? 7.005 -7.819 6.401 1.00 90.38 104 GLU A CA 1
ATOM 790 C C . GLU A 1 104 ? 5.718 -6.983 6.388 1.00 90.38 104 GLU A C 1
ATOM 792 O O . GLU A 1 104 ? 4.619 -7.539 6.499 1.00 90.38 104 GLU A O 1
ATOM 797 N N . ASP A 1 105 ? 5.843 -5.669 6.201 1.00 87.94 105 ASP A N 1
ATOM 798 C CA . ASP A 1 105 ? 4.691 -4.769 6.131 1.00 87.94 105 ASP A CA 1
ATOM 799 C C . ASP A 1 105 ? 3.852 -5.028 4.878 1.00 87.94 105 ASP A C 1
ATOM 801 O O . ASP A 1 105 ? 2.628 -5.000 4.959 1.00 87.94 105 ASP A O 1
ATOM 805 N N . GLY A 1 106 ? 4.474 -5.377 3.748 1.00 94.19 106 GLY A N 1
ATOM 806 C CA . GLY A 1 106 ? 3.784 -5.816 2.536 1.00 94.19 106 GLY A CA 1
ATOM 807 C C . GLY A 1 106 ? 2.939 -7.065 2.798 1.00 94.19 106 GLY A C 1
ATOM 808 O O . GLY A 1 106 ? 1.759 -7.111 2.451 1.00 94.19 106 GLY A O 1
ATOM 809 N N . HIS A 1 107 ? 3.476 -8.055 3.520 1.00 94.19 107 HIS A N 1
ATOM 810 C CA . HIS A 1 107 ? 2.686 -9.213 3.953 1.00 94.19 107 HIS A CA 1
ATOM 811 C C . HIS A 1 107 ? 1.538 -8.843 4.901 1.00 94.19 107 HIS A C 1
ATOM 813 O O . HIS A 1 107 ? 0.478 -9.475 4.846 1.00 94.19 107 HIS A O 1
ATOM 819 N N . ARG A 1 108 ? 1.731 -7.868 5.798 1.00 93.62 108 ARG A N 1
ATOM 820 C CA . ARG A 1 108 ? 0.659 -7.358 6.669 1.00 93.62 108 ARG A CA 1
ATOM 821 C C . ARG A 1 108 ? -0.424 -6.670 5.838 1.00 93.62 108 ARG A C 1
ATOM 823 O O . ARG A 1 108 ? -1.597 -6.987 6.014 1.00 93.62 108 ARG A O 1
ATOM 830 N N . LEU A 1 109 ? -0.026 -5.805 4.913 1.00 95.81 109 LEU A N 1
ATOM 831 C CA . LEU A 1 109 ? -0.903 -5.042 4.036 1.00 95.81 109 LEU A CA 1
ATOM 832 C C . LEU A 1 109 ? -1.773 -5.962 3.174 1.00 95.81 109 LEU A C 1
ATOM 834 O O . LEU A 1 109 ? -2.994 -5.841 3.202 1.00 95.81 109 LEU A O 1
ATOM 838 N N . LEU A 1 110 ? -1.181 -6.964 2.514 1.00 98.31 110 LEU A N 1
ATOM 839 C CA . LEU A 1 110 ? -1.940 -7.941 1.723 1.00 98.31 110 LEU A CA 1
ATOM 840 C C . LEU A 1 110 ? -2.958 -8.721 2.568 1.00 98.31 110 LEU A C 1
ATOM 842 O O . LEU A 1 110 ? -4.064 -8.989 2.105 1.00 98.31 110 LEU A O 1
ATOM 846 N N . ARG A 1 111 ? -2.620 -9.076 3.815 1.00 96.12 111 ARG A N 1
ATOM 847 C CA . ARG A 1 111 ? -3.557 -9.753 4.731 1.00 96.12 111 ARG A CA 1
ATOM 848 C C . ARG A 1 111 ? -4.741 -8.867 5.111 1.00 96.12 111 ARG A C 1
ATOM 850 O O . ARG A 1 111 ? -5.848 -9.378 5.267 1.00 96.12 111 ARG A O 1
ATOM 857 N N . GLU A 1 112 ? -4.515 -7.571 5.275 1.00 97.44 112 GLU A N 1
ATOM 858 C CA . GLU A 1 112 ? -5.576 -6.613 5.583 1.00 97.44 112 GLU A CA 1
ATOM 859 C C . GLU A 1 112 ? -6.426 -6.293 4.348 1.00 97.44 112 GLU A C 1
ATOM 861 O O . GLU A 1 112 ? -7.650 -6.302 4.442 1.00 97.44 112 GLU A O 1
ATOM 866 N N . TRP A 1 113 ? -5.823 -6.153 3.164 1.00 98.31 113 TRP A N 1
ATOM 867 C CA . TRP A 1 113 ? -6.565 -6.062 1.902 1.00 98.31 113 TRP A CA 1
ATOM 868 C C . TRP A 1 113 ? -7.430 -7.296 1.648 1.00 98.31 113 TRP A C 1
ATOM 870 O O . TRP A 1 113 ? -8.597 -7.167 1.281 1.00 98.31 113 TRP A O 1
ATOM 880 N N . PHE A 1 114 ? -6.910 -8.493 1.928 1.00 97.81 114 PHE A N 1
ATOM 881 C CA . PHE A 1 114 ? -7.716 -9.709 1.909 1.00 97.81 114 PHE A CA 1
ATOM 882 C C . PHE A 1 114 ? -8.895 -9.615 2.891 1.00 97.81 114 PHE A C 1
ATOM 884 O O . PHE A 1 114 ? -10.029 -9.910 2.521 1.00 97.81 114 PHE A O 1
ATOM 891 N N . ARG A 1 115 ? -8.658 -9.178 4.137 1.00 96.25 115 ARG A N 1
ATOM 892 C CA . ARG A 1 115 ? -9.697 -9.058 5.174 1.00 96.25 115 ARG A CA 1
ATOM 893 C C . ARG A 1 115 ? -10.836 -8.123 4.755 1.00 96.25 115 ARG A C 1
ATOM 895 O O . ARG A 1 115 ? -12.001 -8.496 4.925 1.00 96.25 115 ARG A O 1
ATOM 902 N N . VAL A 1 116 ? -10.524 -6.950 4.206 1.00 97.62 116 VAL A N 1
ATOM 903 C CA . VAL A 1 116 ? -11.533 -5.937 3.844 1.00 97.62 116 VAL A CA 1
ATOM 904 C C . VAL A 1 116 ? -12.279 -6.262 2.548 1.00 97.62 116 VAL A C 1
ATOM 906 O O . VAL A 1 116 ? -13.406 -5.806 2.376 1.00 97.62 116 VAL A O 1
ATOM 909 N N . LEU A 1 117 ? -11.715 -7.068 1.644 1.00 98.25 117 LEU A N 1
ATOM 910 C CA . LEU A 1 117 ? -12.396 -7.473 0.408 1.00 98.25 117 LEU A CA 1
ATOM 911 C C . LEU A 1 117 ? -13.545 -8.450 0.678 1.00 98.25 117 LEU A C 1
ATOM 913 O O . LEU A 1 117 ? -13.412 -9.355 1.485 1.00 98.25 117 LEU A O 1
ATOM 917 N N . LYS A 1 118 ? -14.674 -8.327 -0.012 1.00 96.69 118 LYS A N 1
ATOM 918 C CA . LYS A 1 118 ? -15.772 -9.307 -0.015 1.00 96.69 118 LYS A CA 1
ATOM 919 C C . LYS A 1 118 ? -15.312 -10.621 -0.663 1.00 96.69 118 LYS A C 1
ATOM 921 O O . LYS A 1 118 ? -14.379 -10.608 -1.467 1.00 96.69 118 LYS A O 1
ATOM 926 N N . PRO A 1 119 ? -15.977 -11.761 -0.400 1.00 95.44 119 PRO A N 1
ATOM 927 C CA . PRO A 1 119 ? -15.876 -12.914 -1.289 1.00 95.44 119 PRO A CA 1
ATOM 928 C C . PRO A 1 119 ? -16.218 -12.511 -2.735 1.00 95.44 119 PRO A C 1
ATOM 930 O O . PRO A 1 119 ? -17.208 -11.825 -2.976 1.00 95.44 119 PRO A O 1
ATOM 933 N N . GLY A 1 120 ? -15.380 -12.911 -3.685 1.00 95.50 120 GLY A N 1
ATOM 934 C CA . GLY A 1 120 ? -15.376 -12.459 -5.078 1.00 95.50 120 GLY A CA 1
ATOM 935 C C . GLY A 1 120 ? -14.674 -11.116 -5.321 1.00 95.50 120 GLY A C 1
ATOM 936 O O . GLY A 1 120 ? -14.543 -10.721 -6.474 1.00 95.50 120 GLY A O 1
ATOM 937 N N . GLY A 1 121 ? -14.230 -10.419 -4.272 1.00 97.44 121 GLY A N 1
ATOM 938 C CA . GLY A 1 121 ? -13.539 -9.138 -4.378 1.00 97.44 121 GLY A CA 1
ATOM 939 C C . GLY A 1 121 ? -12.105 -9.278 -4.887 1.00 97.44 121 GLY A C 1
ATOM 940 O O . GLY A 1 121 ? -11.465 -10.315 -4.688 1.00 97.44 121 GLY A O 1
ATOM 941 N N . VAL A 1 122 ? -11.606 -8.223 -5.531 1.00 98.38 122 VAL A N 1
ATOM 942 C CA . VAL A 1 122 ? -10.336 -8.236 -6.272 1.00 98.38 122 VAL A CA 1
ATOM 943 C C . VAL A 1 122 ? -9.403 -7.145 -5.772 1.00 98.38 122 VAL A C 1
ATOM 945 O O . VAL A 1 122 ? -9.823 -6.006 -5.562 1.00 98.38 122 VAL A O 1
ATOM 948 N N . VAL A 1 123 ? -8.131 -7.494 -5.607 1.00 98.62 123 VAL A N 1
ATOM 949 C CA . VAL A 1 123 ? -7.044 -6.528 -5.447 1.00 98.62 123 VAL A CA 1
ATOM 950 C C . VAL A 1 123 ? -6.305 -6.378 -6.774 1.00 98.62 123 VAL A C 1
ATOM 952 O O . VAL A 1 123 ? -6.011 -7.387 -7.413 1.00 98.62 123 VAL A O 1
ATOM 955 N N . ARG A 1 124 ? -5.999 -5.141 -7.170 1.00 98.31 124 ARG A N 1
ATOM 956 C CA . ARG A 1 124 ? -5.080 -4.812 -8.267 1.00 98.31 124 ARG A CA 1
ATOM 957 C C . ARG A 1 124 ? -3.923 -3.987 -7.719 1.00 98.31 124 ARG A C 1
ATOM 959 O O . ARG A 1 124 ? -4.152 -2.965 -7.075 1.00 98.31 124 ARG A O 1
ATOM 966 N N . ILE A 1 125 ? -2.706 -4.452 -7.974 1.00 98.00 125 ILE A N 1
ATOM 967 C CA . ILE A 1 125 ? -1.459 -3.836 -7.519 1.00 98.00 125 ILE A CA 1
ATOM 968 C C . ILE A 1 125 ? -0.629 -3.501 -8.750 1.00 98.00 125 ILE A C 1
ATOM 970 O O . ILE A 1 125 ? -0.401 -4.375 -9.588 1.00 98.00 125 ILE A O 1
ATOM 974 N N . VAL A 1 126 ? -0.183 -2.253 -8.837 1.00 94.75 126 VAL A N 1
ATOM 975 C CA . VAL A 1 126 ? 0.739 -1.761 -9.860 1.00 94.75 126 VAL A CA 1
ATOM 976 C C . VAL A 1 126 ? 1.975 -1.217 -9.152 1.00 94.75 126 VAL A C 1
ATOM 978 O O . VAL A 1 126 ? 1.868 -0.303 -8.339 1.00 94.75 126 VAL A O 1
ATOM 981 N N . CYS A 1 127 ? 3.140 -1.796 -9.414 1.00 92.19 127 CYS A N 1
ATOM 982 C CA . CYS A 1 127 ? 4.411 -1.346 -8.844 1.00 92.19 127 CYS A CA 1
ATOM 983 C C . CYS A 1 127 ? 5.560 -1.597 -9.834 1.00 92.19 127 CYS A C 1
ATOM 985 O O . CYS A 1 127 ? 5.351 -2.293 -10.828 1.00 92.19 127 CYS A O 1
ATOM 987 N N . PRO A 1 128 ? 6.779 -1.092 -9.585 1.00 89.75 128 PRO A N 1
ATOM 988 C CA . PRO A 1 128 ? 7.933 -1.405 -10.422 1.00 89.75 128 PRO A CA 1
ATOM 989 C C . PRO A 1 128 ? 8.241 -2.914 -10.459 1.00 89.75 128 PRO A C 1
ATOM 991 O O . PRO A 1 128 ? 8.121 -3.609 -9.448 1.00 89.75 128 PRO A O 1
ATOM 994 N N . ASP A 1 129 ? 8.650 -3.408 -11.627 1.00 91.25 129 ASP A N 1
ATOM 995 C CA . ASP A 1 129 ? 8.994 -4.804 -11.905 1.00 91.25 129 ASP A CA 1
ATOM 996 C C . ASP A 1 129 ? 10.505 -5.030 -11.816 1.00 91.25 129 ASP A C 1
ATOM 998 O O . ASP A 1 129 ? 11.269 -4.685 -12.727 1.00 91.25 129 ASP A O 1
ATOM 1002 N N . LEU A 1 130 ? 10.928 -5.687 -10.737 1.00 92.94 130 LEU A N 1
ATOM 1003 C CA . LEU A 1 130 ? 12.328 -6.017 -10.500 1.00 92.94 130 LEU A CA 1
ATOM 1004 C C . LEU A 1 130 ? 12.950 -6.845 -11.635 1.00 92.94 130 LEU A C 1
ATOM 1006 O O . LEU A 1 130 ? 14.117 -6.641 -11.982 1.00 92.94 130 LEU A O 1
ATOM 1010 N N . GLU A 1 131 ? 12.201 -7.779 -12.224 1.00 92.81 131 GLU A N 1
ATOM 1011 C CA . GLU A 1 131 ? 12.722 -8.630 -13.295 1.00 92.81 131 GLU A CA 1
ATOM 1012 C C . GLU A 1 131 ? 13.044 -7.789 -14.534 1.00 92.81 131 GLU A C 1
ATOM 1014 O O . GLU A 1 131 ? 14.087 -7.961 -15.172 1.00 92.81 131 GLU A O 1
ATOM 1019 N N . THR A 1 132 ? 12.168 -6.840 -14.854 1.00 87.00 132 THR A N 1
ATOM 1020 C CA . THR A 1 132 ? 12.342 -5.944 -15.997 1.00 87.00 132 THR A CA 1
ATOM 1021 C C . THR A 1 132 ? 13.510 -4.975 -15.784 1.00 87.00 132 THR A C 1
ATOM 1023 O O . THR A 1 132 ? 14.334 -4.802 -16.688 1.00 87.00 132 THR A O 1
ATOM 1026 N N . GLU A 1 133 ? 13.669 -4.434 -14.575 1.00 85.12 133 GLU A N 1
ATOM 1027 C CA . GLU A 1 133 ? 14.825 -3.612 -14.184 1.00 85.12 133 GLU A CA 1
ATOM 1028 C C . GLU A 1 133 ? 16.150 -4.396 -14.287 1.00 85.12 133 GLU A C 1
ATOM 1030 O O . GLU A 1 133 ? 17.139 -3.922 -14.862 1.00 85.12 133 GLU A O 1
ATOM 1035 N N . ALA A 1 134 ? 16.172 -5.647 -13.814 1.00 90.69 134 ALA A N 1
ATOM 1036 C CA . ALA A 1 134 ? 17.340 -6.519 -13.921 1.00 90.69 134 ALA A CA 1
ATOM 1037 C C . ALA A 1 134 ? 17.678 -6.855 -15.384 1.00 90.69 134 ALA A C 1
ATOM 1039 O O . ALA A 1 134 ? 18.845 -6.815 -15.788 1.00 90.69 134 ALA A O 1
ATOM 1040 N N . LYS A 1 135 ? 16.668 -7.134 -16.214 1.00 89.62 135 LYS A N 1
ATOM 1041 C CA . LYS A 1 135 ? 16.853 -7.366 -17.652 1.00 89.62 135 LYS A CA 1
ATOM 1042 C C . LYS A 1 135 ? 17.384 -6.128 -18.369 1.00 89.62 135 LYS A C 1
ATOM 1044 O O . LYS A 1 135 ? 18.249 -6.275 -19.237 1.00 89.62 135 LYS A O 1
ATOM 1049 N N . LEU A 1 136 ? 16.936 -4.921 -18.006 1.00 83.44 136 LEU A N 1
ATOM 1050 C CA . LEU A 1 136 ? 17.517 -3.681 -18.529 1.00 83.44 136 LEU A CA 1
ATOM 1051 C C . LEU A 1 136 ? 19.006 -3.599 -18.179 1.00 83.44 136 LEU A C 1
ATOM 1053 O O . LEU A 1 136 ? 19.833 -3.358 -19.065 1.00 83.44 136 LEU A O 1
ATOM 1057 N N . PHE A 1 137 ? 19.358 -3.832 -16.911 1.00 87.44 137 PHE A N 1
ATOM 1058 C CA . PHE A 1 137 ? 20.746 -3.813 -16.451 1.00 87.44 137 PHE A CA 1
ATOM 1059 C C . PHE A 1 137 ? 21.623 -4.806 -17.228 1.00 87.44 137 PHE A C 1
ATOM 1061 O O . PHE A 1 137 ? 22.699 -4.443 -17.715 1.00 87.44 137 PHE A O 1
ATOM 1068 N N . LEU A 1 138 ? 21.116 -6.024 -17.437 1.00 92.81 138 LEU A N 1
ATOM 1069 C CA . LEU A 1 138 ? 21.777 -7.099 -18.180 1.00 92.81 138 LEU A CA 1
ATOM 1070 C C . LEU A 1 138 ? 21.706 -6.949 -19.710 1.00 92.81 138 LEU A C 1
ATOM 1072 O O . LEU A 1 138 ? 22.201 -7.822 -20.421 1.00 92.81 138 LEU A O 1
ATOM 1076 N N . ARG A 1 139 ? 21.135 -5.851 -20.232 1.00 88.94 139 ARG A N 1
ATOM 1077 C CA . ARG A 1 139 ? 20.978 -5.570 -21.676 1.00 88.94 139 ARG A CA 1
ATOM 1078 C C . ARG A 1 139 ? 20.121 -6.596 -22.423 1.00 88.94 139 ARG A C 1
ATOM 1080 O O . ARG A 1 139 ? 20.302 -6.806 -23.618 1.00 88.94 139 ARG A O 1
ATOM 1087 N N . GLN A 1 140 ? 19.189 -7.222 -21.720 1.00 88.38 140 GLN A N 1
ATOM 1088 C CA . GLN A 1 140 ? 18.229 -8.168 -22.289 1.00 88.38 140 GLN A CA 1
ATOM 1089 C C . GLN A 1 140 ? 16.947 -7.473 -22.760 1.00 88.38 140 GLN A C 1
ATOM 1091 O O . GLN A 1 140 ? 16.151 -8.070 -23.478 1.00 88.38 140 GLN A O 1
ATOM 1096 N N . VAL A 1 141 ? 16.761 -6.208 -22.375 1.00 80.94 141 VAL A N 1
ATOM 1097 C CA . VAL A 1 141 ? 15.676 -5.340 -22.834 1.00 80.94 141 VAL A CA 1
ATOM 1098 C C . VAL A 1 141 ? 16.278 -4.072 -23.430 1.00 80.94 141 VAL A C 1
ATOM 1100 O O . VAL A 1 141 ? 17.243 -3.509 -22.901 1.00 80.94 141 VAL A O 1
ATOM 1103 N N . THR A 1 142 ? 15.712 -3.637 -24.554 1.00 75.31 142 THR A N 1
ATOM 1104 C CA . THR A 1 142 ? 16.065 -2.363 -25.179 1.00 75.31 142 THR A CA 1
ATOM 1105 C C . THR A 1 142 ? 15.412 -1.231 -24.381 1.00 75.31 142 THR A C 1
ATOM 1107 O O . THR A 1 142 ? 14.188 -1.244 -24.232 1.00 75.31 142 THR A O 1
ATOM 1110 N N . PRO A 1 143 ? 16.191 -0.274 -23.848 1.00 69.75 143 PRO A N 1
ATOM 1111 C CA . PRO A 1 143 ? 15.630 0.890 -23.171 1.00 69.75 143 PRO A CA 1
ATOM 1112 C C . PRO A 1 143 ? 14.789 1.744 -24.126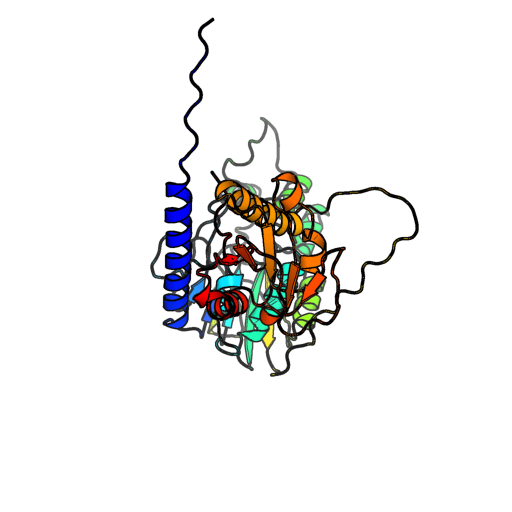 1.00 69.75 143 PRO A C 1
ATOM 1114 O O . PRO A 1 143 ? 14.916 1.636 -25.349 1.00 69.75 143 PRO A O 1
ATOM 1117 N N . ALA A 1 144 ? 13.954 2.618 -23.565 1.00 68.75 144 ALA A N 1
ATOM 1118 C CA . ALA A 1 144 ? 13.308 3.658 -24.353 1.00 68.75 144 ALA A CA 1
ATOM 1119 C C . ALA A 1 144 ? 14.358 4.604 -24.985 1.00 68.75 144 ALA A C 1
ATOM 1121 O O . ALA A 1 144 ? 15.505 4.641 -24.530 1.00 68.75 144 ALA A O 1
ATOM 1122 N N . PRO A 1 145 ? 14.003 5.364 -26.035 1.00 70.88 145 PRO A N 1
ATOM 1123 C CA . PRO A 1 145 ? 14.872 6.409 -26.574 1.00 70.88 145 PRO A CA 1
ATOM 1124 C C . PRO A 1 145 ? 15.319 7.417 -25.501 1.00 70.88 145 PRO A C 1
ATOM 1126 O O . PRO A 1 145 ? 14.580 7.682 -24.549 1.00 70.88 145 PRO A O 1
ATOM 1129 N N . ASP A 1 146 ? 16.508 8.003 -25.670 1.00 69.06 146 ASP A N 1
ATOM 1130 C CA . ASP A 1 146 ? 17.121 8.897 -24.674 1.00 69.06 146 ASP A CA 1
ATOM 1131 C C . ASP A 1 146 ? 16.210 10.079 -24.286 1.00 69.06 146 ASP A C 1
ATOM 1133 O O . ASP A 1 146 ? 16.161 10.458 -23.122 1.00 69.06 146 ASP A O 1
ATOM 1137 N N . ASP A 1 147 ? 15.405 10.612 -25.210 1.00 67.94 147 ASP A N 1
ATOM 1138 C CA . ASP A 1 147 ? 14.472 11.713 -24.931 1.00 67.94 147 ASP A CA 1
ATOM 1139 C C . ASP A 1 147 ? 13.285 11.300 -24.041 1.00 67.94 147 ASP A C 1
ATOM 1141 O O . ASP A 1 147 ? 12.757 12.111 -23.272 1.00 67.94 147 ASP A O 1
ATOM 1145 N N . VAL A 1 148 ? 12.860 10.037 -24.120 1.00 64.00 148 VAL A N 1
ATOM 1146 C CA . VAL A 1 148 ? 11.843 9.456 -23.233 1.00 64.00 148 VAL A CA 1
ATOM 1147 C C . VAL A 1 148 ? 12.434 9.243 -21.848 1.00 64.00 148 VAL A C 1
ATOM 1149 O O . VAL A 1 148 ? 11.821 9.631 -20.854 1.00 64.00 148 VAL A O 1
ATOM 1152 N N . ILE A 1 149 ? 13.645 8.687 -21.786 1.00 65.56 149 ILE A N 1
ATOM 1153 C CA . ILE A 1 149 ? 14.392 8.499 -20.541 1.00 65.56 149 ILE A CA 1
ATOM 1154 C C . ILE A 1 149 ? 14.617 9.843 -19.849 1.00 65.56 149 ILE A C 1
ATOM 1156 O O . ILE A 1 149 ? 14.365 9.959 -18.652 1.00 65.56 149 ILE A O 1
ATOM 1160 N N . ASP A 1 150 ? 15.020 10.873 -20.589 1.00 65.56 150 ASP A N 1
ATOM 1161 C CA . ASP A 1 150 ? 15.260 12.211 -20.055 1.00 65.56 150 ASP A CA 1
ATOM 1162 C C . ASP A 1 150 ? 13.978 12.889 -19.576 1.00 65.56 150 ASP A C 1
ATOM 1164 O O . ASP A 1 150 ? 13.982 13.565 -18.546 1.00 65.56 150 ASP A O 1
ATOM 1168 N N . ARG A 1 151 ? 12.855 12.693 -20.271 1.00 64.12 151 ARG A N 1
ATOM 1169 C CA . ARG A 1 151 ? 11.550 13.208 -19.835 1.00 64.12 151 ARG A CA 1
ATOM 1170 C C . ARG A 1 151 ? 11.047 12.492 -18.590 1.00 64.12 151 ARG A C 1
ATOM 1172 O O . ARG A 1 151 ? 10.536 13.147 -17.685 1.00 64.12 151 ARG A O 1
ATOM 1179 N N . HIS A 1 152 ? 11.221 11.175 -18.525 1.00 61.22 152 HIS A N 1
ATOM 1180 C CA . HIS A 1 152 ? 10.925 10.382 -17.339 1.00 61.22 152 HIS A CA 1
ATOM 1181 C C . HIS A 1 152 ? 11.810 10.832 -16.172 1.00 61.22 152 HIS A C 1
ATOM 1183 O O . HIS A 1 152 ? 11.312 11.157 -15.102 1.00 61.22 152 HIS A O 1
ATOM 1189 N N . ARG A 1 153 ? 13.116 10.996 -16.395 1.00 65.31 153 ARG A N 1
ATOM 1190 C CA . ARG A 1 153 ? 14.046 11.588 -15.427 1.00 65.31 153 ARG A CA 1
ATOM 1191 C C . ARG A 1 153 ? 13.549 12.951 -14.941 1.00 65.31 153 ARG A C 1
ATOM 1193 O O . ARG A 1 153 ? 13.449 13.160 -13.744 1.00 65.31 153 ARG A O 1
ATOM 1200 N N . LEU A 1 154 ? 13.191 13.872 -15.830 1.00 62.06 154 LEU A N 1
ATOM 1201 C CA . LEU A 1 154 ? 12.692 15.193 -15.431 1.00 62.06 154 LEU A CA 1
ATOM 1202 C C . LEU A 1 154 ? 11.372 15.117 -14.649 1.00 62.06 154 LEU A C 1
ATOM 1204 O O . LEU A 1 154 ? 11.179 15.898 -13.722 1.00 62.06 154 LEU A O 1
ATOM 1208 N N . ARG A 1 155 ? 10.487 14.177 -14.998 1.00 60.34 155 ARG A N 1
ATOM 1209 C CA . ARG A 1 155 ? 9.210 13.942 -14.309 1.00 60.34 155 ARG A CA 1
ATOM 1210 C C . ARG A 1 155 ? 9.408 13.373 -12.904 1.00 60.34 155 ARG A C 1
ATOM 1212 O O . ARG A 1 155 ? 8.749 13.836 -11.981 1.00 60.34 155 ARG A O 1
ATOM 1219 N N . TRP A 1 156 ? 10.298 12.395 -12.757 1.00 58.12 156 TRP A N 1
ATOM 1220 C CA . TRP A 1 156 ? 10.477 11.635 -11.521 1.00 58.12 156 TRP A CA 1
ATOM 1221 C C . TRP A 1 156 ? 11.663 12.155 -10.718 1.00 58.12 156 TRP A C 1
ATOM 1223 O O . TRP A 1 156 ? 11.496 12.649 -9.616 1.00 58.12 156 TRP A O 1
ATOM 1233 N N . LEU A 1 157 ? 12.872 12.169 -11.267 1.00 56.25 157 LEU A N 1
ATOM 1234 C CA . LEU A 1 157 ? 14.055 12.700 -10.583 1.00 56.25 157 LEU A CA 1
ATOM 1235 C C . LEU A 1 157 ? 14.054 14.230 -10.451 1.00 56.25 157 LEU A C 1
ATOM 1237 O O . LEU A 1 157 ? 14.674 14.750 -9.524 1.00 56.25 157 LEU A O 1
ATOM 1241 N N . GLY A 1 158 ? 13.360 14.964 -11.324 1.00 61.62 158 GLY A N 1
ATOM 1242 C CA . GLY A 1 158 ? 13.346 16.429 -11.299 1.00 61.62 158 GLY A CA 1
ATOM 1243 C C . GLY A 1 158 ? 14.768 17.007 -11.279 1.00 61.62 158 GLY A C 1
ATOM 1244 O O . GLY A 1 158 ? 15.615 16.621 -12.083 1.00 61.62 158 GLY A O 1
ATOM 1245 N N . GLY A 1 159 ? 15.043 17.904 -10.325 1.00 57.28 159 GLY A N 1
ATOM 1246 C CA . GLY A 1 159 ? 16.390 18.406 -10.003 1.00 57.28 159 GLY A CA 1
ATOM 1247 C C . GLY A 1 159 ? 17.063 17.705 -8.814 1.00 57.28 159 GLY A C 1
ATOM 1248 O O . GLY A 1 159 ? 18.056 18.209 -8.297 1.00 57.28 159 GLY A O 1
ATOM 1249 N N . ARG A 1 160 ? 16.511 16.579 -8.336 1.00 57.94 160 ARG A N 1
ATOM 1250 C CA . ARG A 1 160 ? 16.959 15.872 -7.118 1.00 57.94 160 ARG A CA 1
ATOM 1251 C C . ARG A 1 160 ? 18.312 15.180 -7.289 1.00 57.94 160 ARG A C 1
ATOM 1253 O O . ARG A 1 160 ? 18.963 14.859 -6.300 1.00 57.94 160 ARG A O 1
ATOM 1260 N N . TYR A 1 161 ? 18.745 14.991 -8.535 1.00 61.66 161 TYR A N 1
ATOM 1261 C CA . TYR A 1 161 ? 20.079 14.520 -8.885 1.00 61.66 161 TYR A CA 1
ATOM 1262 C C . TYR A 1 161 ? 20.725 15.495 -9.871 1.00 61.66 161 TYR A C 1
ATOM 1264 O O . TYR A 1 161 ? 20.283 15.636 -11.014 1.00 61.66 161 TYR A O 1
ATOM 1272 N N . GLY A 1 162 ? 21.765 16.190 -9.413 1.00 60.88 162 GLY A N 1
ATOM 1273 C CA . GLY A 1 162 ? 22.602 17.018 -10.270 1.00 60.88 162 GLY A CA 1
ATOM 1274 C C . GLY A 1 162 ? 23.605 16.132 -10.993 1.00 60.88 162 GLY A C 1
ATOM 1275 O O . GLY A 1 162 ? 24.447 15.521 -10.342 1.00 60.88 162 GLY A O 1
ATOM 1276 N N . PHE A 1 163 ? 23.507 16.061 -12.318 1.00 66.62 163 PHE A N 1
ATOM 1277 C CA . PHE A 1 163 ? 24.557 15.444 -13.118 1.00 66.62 163 PHE A CA 1
ATOM 1278 C C . PHE A 1 163 ? 25.782 16.353 -13.123 1.00 66.62 163 PHE A C 1
ATOM 1280 O O . PHE A 1 163 ? 25.651 17.581 -13.182 1.00 66.62 163 PHE A O 1
ATOM 1287 N N . GLN A 1 164 ? 26.968 15.756 -13.086 1.00 77.69 164 GLN A N 1
ATOM 1288 C CA . GLN A 1 164 ? 28.179 16.494 -13.426 1.00 77.69 164 GLN A CA 1
ATOM 1289 C C . GLN A 1 164 ? 28.208 16.788 -14.929 1.00 77.69 164 GLN A C 1
ATOM 1291 O O . GLN A 1 164 ? 27.600 16.082 -15.736 1.00 77.69 164 GLN A O 1
ATOM 1296 N N . GLU A 1 165 ? 28.914 17.846 -15.323 1.00 78.94 165 GLU A N 1
ATOM 1297 C CA . GLU A 1 165 ? 29.110 18.151 -16.738 1.00 78.94 165 GLU A CA 1
ATOM 1298 C C . GLU A 1 165 ? 29.747 16.943 -17.451 1.00 78.94 165 GLU A C 1
ATOM 1300 O O . GLU A 1 165 ? 30.804 16.458 -17.049 1.00 78.94 165 GLU A O 1
ATOM 1305 N N . GLY A 1 166 ? 29.072 16.428 -18.484 1.00 78.69 166 GLY A N 1
ATOM 1306 C CA . GLY A 1 166 ? 29.500 15.242 -19.236 1.00 78.69 166 GLY A CA 1
ATOM 1307 C C . GLY A 1 166 ? 29.070 13.885 -18.655 1.00 78.69 166 GLY A C 1
ATOM 1308 O O . GLY A 1 166 ? 29.364 12.856 -19.263 1.00 78.69 166 GLY A O 1
ATOM 1309 N N . GLU A 1 167 ? 28.368 13.845 -17.521 1.00 80.00 167 GLU A N 1
ATOM 1310 C CA . GLU A 1 167 ? 27.818 12.603 -16.968 1.00 80.00 167 GLU A CA 1
ATOM 1311 C C . GLU A 1 167 ? 26.589 12.134 -17.772 1.00 80.00 167 GLU A C 1
ATOM 1313 O O . GLU A 1 167 ? 25.767 12.933 -18.220 1.00 80.00 167 GLU A O 1
ATOM 1318 N N . THR A 1 168 ? 26.456 10.817 -17.957 1.00 74.88 168 THR A N 1
ATOM 1319 C CA . THR A 1 168 ? 25.339 10.190 -18.684 1.00 74.88 168 THR A CA 1
ATOM 1320 C C . THR A 1 168 ? 24.631 9.178 -17.796 1.00 74.88 168 THR A C 1
ATOM 1322 O O . THR A 1 168 ? 25.239 8.592 -16.898 1.00 74.88 168 THR A O 1
ATOM 1325 N N . LEU A 1 169 ? 23.338 8.950 -18.037 1.00 74.44 169 LEU A N 1
ATOM 1326 C CA . LEU A 1 169 ? 22.579 7.970 -17.271 1.00 74.44 169 LEU A CA 1
ATOM 1327 C C . LEU A 1 169 ? 23.043 6.550 -17.623 1.00 74.44 169 LEU A C 1
ATOM 1329 O O . LEU A 1 169 ? 22.780 6.028 -18.706 1.00 74.44 169 LEU A O 1
ATOM 1333 N N . THR A 1 170 ? 23.737 5.900 -16.692 1.00 78.56 170 THR A N 1
ATOM 1334 C CA . THR A 1 170 ? 24.145 4.502 -16.865 1.00 78.56 170 THR A CA 1
ATOM 1335 C C . THR A 1 170 ? 23.047 3.549 -16.392 1.00 78.56 170 THR A C 1
ATOM 1337 O O . THR A 1 170 ? 22.272 3.859 -15.492 1.00 78.56 170 THR A O 1
ATOM 1340 N N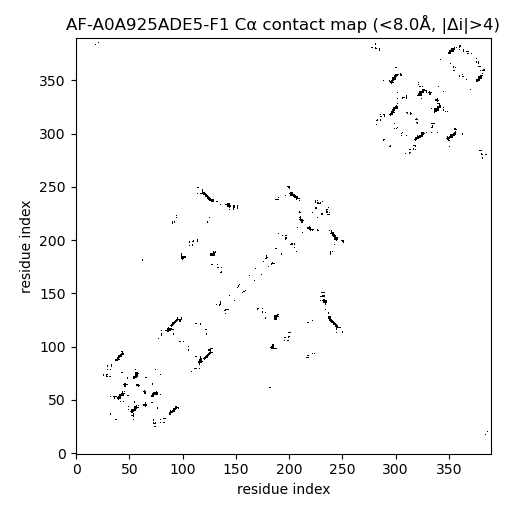 . ARG A 1 171 ? 23.018 2.323 -16.925 1.00 79.12 171 ARG A N 1
ATOM 1341 C CA . ARG A 1 171 ? 22.081 1.276 -16.467 1.00 79.12 171 ARG A CA 1
ATOM 1342 C C . ARG A 1 171 ? 22.218 0.955 -14.974 1.00 79.12 171 ARG A C 1
ATOM 1344 O O . ARG A 1 171 ? 21.236 0.609 -14.333 1.00 79.12 171 ARG A O 1
ATOM 1351 N N . ALA A 1 172 ? 23.431 1.064 -14.426 1.00 84.69 172 ALA A N 1
ATOM 1352 C CA . ALA A 1 172 ? 23.676 0.865 -12.999 1.00 84.69 172 ALA A CA 1
ATOM 1353 C C . ALA A 1 172 ? 23.020 1.965 -12.153 1.00 84.69 172 ALA A C 1
ATOM 1355 O O . ALA A 1 172 ? 22.481 1.671 -11.086 1.00 84.69 172 ALA A O 1
ATOM 1356 N N . MET A 1 173 ? 23.044 3.212 -12.639 1.00 81.19 173 MET A N 1
ATOM 1357 C CA . MET A 1 173 ? 22.331 4.322 -12.006 1.00 81.19 173 MET A CA 1
ATOM 1358 C C . MET A 1 173 ? 20.826 4.073 -12.046 1.00 81.19 173 MET A C 1
ATOM 1360 O O . MET A 1 173 ? 20.203 4.157 -11.000 1.00 81.19 173 MET A O 1
ATOM 1364 N N . VAL A 1 174 ? 20.271 3.665 -13.195 1.00 76.31 174 VAL A N 1
ATOM 1365 C CA . VAL A 1 174 ? 18.837 3.333 -13.322 1.00 76.31 174 VAL A CA 1
ATOM 1366 C C . VAL A 1 174 ? 18.417 2.254 -12.326 1.00 76.31 174 VAL A C 1
ATOM 1368 O O . VAL A 1 174 ? 17.490 2.471 -11.559 1.00 76.31 174 VAL A O 1
ATOM 1371 N N . LEU A 1 175 ? 19.144 1.137 -12.251 1.00 82.31 175 LEU A N 1
ATOM 1372 C CA . LEU A 1 175 ? 18.805 0.068 -11.309 1.00 82.31 175 LEU A CA 1
ATOM 1373 C C . LEU A 1 175 ? 18.834 0.551 -9.849 1.00 82.31 175 LEU A C 1
ATOM 1375 O O . LEU A 1 175 ? 17.934 0.242 -9.076 1.00 82.31 175 LEU A O 1
ATOM 1379 N N . ASN A 1 176 ? 19.853 1.320 -9.454 1.00 82.69 176 ASN A N 1
ATOM 1380 C CA . ASN A 1 176 ? 19.915 1.866 -8.094 1.00 82.69 176 ASN A CA 1
ATOM 1381 C C . ASN A 1 176 ? 18.809 2.892 -7.837 1.00 82.69 176 ASN A C 1
ATOM 1383 O O . ASN A 1 176 ? 18.285 2.967 -6.731 1.00 82.69 176 ASN A O 1
ATOM 1387 N N . TYR A 1 177 ? 18.442 3.663 -8.852 1.00 78.31 177 TYR A N 1
ATOM 1388 C CA . TYR A 1 177 ? 17.339 4.601 -8.784 1.00 78.31 177 TYR A CA 1
ATOM 1389 C C . TYR A 1 177 ? 16.019 3.888 -8.508 1.00 78.31 177 TYR A C 1
ATOM 1391 O O . TYR A 1 177 ? 15.357 4.227 -7.533 1.00 78.31 177 TYR A O 1
ATOM 1399 N N . SER A 1 178 ? 15.714 2.832 -9.257 1.00 77.19 178 SER A N 1
ATOM 1400 C CA . SER A 1 178 ? 14.533 1.995 -9.033 1.00 77.19 178 SER A CA 1
ATOM 1401 C C . SER A 1 178 ? 14.503 1.366 -7.635 1.00 77.19 178 SER A C 1
ATOM 1403 O O . SER A 1 178 ? 13.428 1.155 -7.088 1.00 77.19 178 SER A O 1
ATOM 1405 N N . MET A 1 179 ? 15.661 1.091 -7.026 1.00 81.81 179 MET A N 1
ATOM 1406 C CA . MET A 1 179 ? 15.749 0.452 -5.706 1.00 81.81 179 MET A CA 1
ATOM 1407 C C . MET A 1 179 ? 15.651 1.409 -4.519 1.00 81.81 179 MET A C 1
ATOM 1409 O O . MET A 1 179 ? 15.149 1.011 -3.472 1.00 81.81 179 MET A O 1
ATOM 1413 N N . TRP A 1 180 ? 16.188 2.624 -4.642 1.00 76.88 180 TRP A N 1
ATOM 1414 C CA . TRP A 1 180 ? 16.440 3.489 -3.481 1.00 76.88 180 TRP A CA 1
ATOM 1415 C C . TRP A 1 180 ? 15.753 4.847 -3.546 1.00 76.88 180 TRP A C 1
ATOM 1417 O O . TRP A 1 180 ? 15.592 5.495 -2.508 1.00 76.88 180 TRP A O 1
ATOM 1427 N N . LEU A 1 181 ? 15.391 5.320 -4.740 1.00 72.44 181 LEU A N 1
ATOM 1428 C CA . LEU A 1 181 ? 14.684 6.590 -4.846 1.00 72.44 181 LEU A CA 1
ATOM 1429 C C . LEU A 1 181 ? 13.283 6.478 -4.270 1.00 72.44 181 LEU A C 1
ATOM 1431 O O . LEU A 1 181 ? 12.742 5.390 -4.091 1.00 72.44 181 LEU A O 1
ATOM 1435 N N . ASP A 1 182 ? 12.737 7.641 -3.927 1.00 72.69 182 ASP A N 1
ATOM 1436 C CA . ASP A 1 182 ? 11.393 7.798 -3.378 1.00 72.69 182 ASP A CA 1
ATOM 1437 C C . ASP A 1 182 ? 11.146 6.975 -2.095 1.00 72.69 182 ASP A C 1
ATOM 1439 O O . ASP A 1 182 ? 10.027 6.835 -1.610 1.00 72.69 182 ASP A O 1
ATOM 1443 N N . GLY A 1 183 ? 12.220 6.477 -1.470 1.00 78.69 183 GLY A N 1
ATOM 1444 C CA . GLY A 1 183 ? 12.148 5.680 -0.254 1.00 78.69 183 GLY A CA 1
ATOM 1445 C C . GLY A 1 183 ? 11.572 4.283 -0.473 1.00 78.69 183 GLY A C 1
ATOM 1446 O O . GLY A 1 183 ? 10.987 3.736 0.465 1.00 78.69 183 GLY A O 1
ATOM 1447 N N . HIS A 1 184 ? 11.722 3.712 -1.674 1.00 86.38 184 HIS A N 1
ATOM 1448 C CA . HIS A 1 184 ? 11.417 2.303 -1.917 1.00 86.38 184 HIS A CA 1
ATOM 1449 C C . HIS A 1 184 ? 12.144 1.412 -0.900 1.00 86.38 184 HIS A C 1
ATOM 1451 O O . HIS A 1 184 ? 13.298 1.646 -0.532 1.00 86.38 184 HIS A O 1
ATOM 1457 N N . LYS A 1 185 ? 11.443 0.389 -0.410 1.00 89.06 185 LYS A N 1
ATOM 1458 C CA . LYS A 1 185 ? 11.962 -0.548 0.597 1.00 89.06 185 LYS A CA 1
ATOM 1459 C C . LYS A 1 185 ? 12.062 -1.967 0.065 1.00 89.06 185 LYS A C 1
ATOM 1461 O O . LYS A 1 185 ? 12.934 -2.711 0.513 1.00 89.06 185 LYS A O 1
ATOM 1466 N N . PHE A 1 186 ? 11.171 -2.353 -0.845 1.00 92.62 186 PHE A N 1
ATOM 1467 C CA . PHE A 1 186 ? 11.193 -3.671 -1.460 1.00 92.62 186 PHE A CA 1
ATOM 1468 C C . PHE A 1 186 ? 10.549 -3.633 -2.849 1.00 92.62 186 PHE A C 1
ATOM 1470 O O . PHE A 1 186 ? 9.349 -3.404 -2.970 1.00 92.62 186 PHE A O 1
ATOM 1477 N N . ILE A 1 187 ? 11.336 -3.893 -3.895 1.00 93.50 187 ILE A N 1
ATOM 1478 C CA . ILE A 1 187 ? 10.824 -4.023 -5.264 1.00 93.50 187 ILE A CA 1
ATOM 1479 C C . ILE A 1 187 ? 10.498 -5.488 -5.528 1.00 93.50 187 ILE A C 1
ATOM 1481 O O . ILE A 1 187 ? 11.302 -6.370 -5.224 1.00 93.50 187 ILE A O 1
ATOM 1485 N N . TYR A 1 188 ? 9.321 -5.748 -6.085 1.00 95.88 188 TYR A N 1
ATOM 1486 C CA . TYR A 1 188 ? 8.838 -7.101 -6.321 1.00 95.88 188 TYR A CA 1
ATOM 1487 C C . TYR A 1 188 ? 9.117 -7.551 -7.756 1.00 95.88 188 TYR A C 1
ATOM 1489 O O . TYR A 1 188 ? 9.041 -6.770 -8.702 1.00 95.88 188 TYR A O 1
ATOM 1497 N N . ASP A 1 189 ? 9.396 -8.841 -7.912 1.00 96.44 189 ASP A N 1
ATOM 1498 C CA . ASP A 1 189 ? 9.152 -9.569 -9.152 1.00 96.44 189 ASP A CA 1
ATOM 1499 C C . ASP A 1 189 ? 7.815 -10.327 -9.061 1.00 96.44 189 ASP A C 1
ATOM 1501 O O . ASP A 1 189 ? 7.146 -10.365 -8.017 1.00 96.44 189 ASP A O 1
ATOM 1505 N N . GLU A 1 190 ? 7.409 -10.950 -10.168 1.00 97.31 190 GLU A N 1
ATOM 1506 C CA . GLU A 1 190 ? 6.168 -11.722 -10.224 1.00 97.31 190 GLU A CA 1
ATOM 1507 C C . GLU A 1 190 ? 6.182 -12.932 -9.278 1.00 97.31 190 GLU A C 1
ATOM 1509 O O . GLU A 1 190 ? 5.159 -13.238 -8.661 1.00 97.31 190 GLU A O 1
ATOM 1514 N N . GLU A 1 191 ? 7.318 -13.624 -9.152 1.00 98.00 191 GLU A N 1
ATOM 1515 C CA . GLU A 1 191 ? 7.451 -14.796 -8.282 1.00 98.00 191 GLU A CA 1
ATOM 1516 C C . GLU A 1 191 ? 7.150 -14.430 -6.824 1.00 98.00 191 GLU A C 1
ATOM 1518 O O . GLU A 1 191 ? 6.296 -15.056 -6.178 1.00 98.00 191 GLU A O 1
ATOM 1523 N N . THR A 1 192 ? 7.791 -13.371 -6.330 1.00 98.06 192 THR A N 1
ATOM 1524 C CA . THR A 1 192 ? 7.696 -12.941 -4.937 1.00 98.06 192 THR A CA 1
ATOM 1525 C C . THR A 1 192 ? 6.303 -12.421 -4.611 1.00 98.06 192 THR A C 1
ATOM 1527 O O . THR A 1 192 ? 5.688 -12.898 -3.655 1.00 98.06 192 THR A O 1
ATOM 1530 N N . ILE A 1 193 ? 5.742 -11.503 -5.410 1.00 97.94 193 ILE A N 1
ATOM 1531 C CA . ILE A 1 193 ? 4.409 -10.950 -5.112 1.00 97.94 193 ILE A CA 1
ATOM 1532 C C . ILE A 1 193 ? 3.320 -12.025 -5.202 1.00 97.94 193 ILE A C 1
ATOM 1534 O O . ILE A 1 193 ? 2.391 -12.048 -4.393 1.00 97.94 193 ILE A O 1
ATOM 1538 N N . ARG A 1 194 ? 3.456 -12.986 -6.126 1.00 98.38 194 ARG A N 1
ATOM 1539 C CA . ARG A 1 194 ? 2.545 -14.128 -6.244 1.00 98.38 194 ARG A CA 1
ATOM 1540 C C . ARG A 1 194 ? 2.622 -15.028 -5.017 1.00 98.38 194 ARG A C 1
ATOM 1542 O O . ARG A 1 194 ? 1.582 -15.489 -4.545 1.00 98.38 194 ARG A O 1
ATOM 1549 N N . GLN A 1 195 ? 3.814 -15.274 -4.475 1.00 97.50 195 GLN A N 1
ATOM 1550 C CA . GLN A 1 195 ? 3.964 -15.974 -3.199 1.00 97.50 195 GLN A CA 1
ATOM 1551 C C . GLN A 1 195 ? 3.288 -15.200 -2.060 1.00 97.50 195 GLN A C 1
ATOM 1553 O O . GLN A 1 195 ? 2.493 -15.780 -1.320 1.00 97.50 195 GLN A O 1
ATOM 1558 N N . SER A 1 196 ? 3.557 -13.900 -1.939 1.00 97.88 196 SER A N 1
ATOM 1559 C CA . SER A 1 196 ? 2.993 -13.044 -0.891 1.00 97.88 196 SER A CA 1
ATOM 1560 C C . SER A 1 196 ? 1.458 -13.000 -0.937 1.00 97.88 196 SER A C 1
ATOM 1562 O O . SER A 1 196 ? 0.808 -13.138 0.102 1.00 97.88 196 SER A O 1
ATOM 1564 N N . LEU A 1 197 ? 0.865 -12.908 -2.132 1.00 98.06 197 LEU A N 1
ATOM 1565 C CA . LEU A 1 197 ? -0.585 -12.966 -2.346 1.00 98.06 197 LEU A CA 1
ATOM 1566 C C . LEU A 1 197 ? -1.176 -14.324 -1.934 1.00 98.06 197 LEU A C 1
ATOM 1568 O O . LEU A 1 197 ? -2.183 -14.361 -1.224 1.00 98.06 197 LEU A O 1
ATOM 1572 N N . ARG A 1 198 ? -0.528 -15.443 -2.297 1.00 96.75 198 ARG A N 1
ATOM 1573 C CA . ARG A 1 198 ? -0.950 -16.788 -1.852 1.00 96.75 198 ARG A CA 1
ATOM 1574 C C . ARG A 1 198 ? -0.909 -16.916 -0.332 1.00 96.75 198 ARG A C 1
ATOM 1576 O O . ARG A 1 198 ? -1.855 -17.426 0.261 1.00 96.75 198 ARG A O 1
ATOM 1583 N N . LEU A 1 199 ? 0.161 -16.437 0.306 1.00 95.44 199 LEU A N 1
ATOM 1584 C CA . LEU A 1 199 ? 0.314 -16.466 1.766 1.00 95.44 199 LEU A CA 1
ATOM 1585 C C . LEU A 1 199 ? -0.736 -15.605 2.485 1.00 95.44 199 LEU A C 1
ATOM 1587 O O . LEU A 1 199 ? -1.135 -15.936 3.600 1.00 95.44 199 LEU A O 1
ATOM 1591 N N . ALA A 1 200 ? -1.206 -14.527 1.853 1.00 95.62 200 ALA A N 1
ATOM 1592 C CA . ALA A 1 200 ? -2.310 -13.711 2.357 1.00 95.62 200 ALA A CA 1
ATOM 1593 C C . ALA A 1 200 ? -3.697 -14.353 2.155 1.00 95.62 200 ALA A C 1
ATOM 1595 O O . ALA A 1 200 ? -4.655 -13.923 2.795 1.00 95.62 200 ALA A O 1
ATOM 1596 N N . GLY A 1 201 ? -3.795 -15.416 1.348 1.00 95.31 201 GLY A N 1
ATOM 1597 C CA . GLY A 1 201 ? -5.016 -16.199 1.131 1.00 95.31 201 GLY A CA 1
ATOM 1598 C C . GLY A 1 201 ? -5.713 -15.924 -0.195 1.00 95.31 201 GLY A C 1
ATOM 1599 O O . GLY A 1 201 ? -6.784 -16.477 -0.438 1.00 95.31 201 GLY A O 1
ATOM 1600 N N . PHE A 1 202 ? -5.132 -15.085 -1.052 1.00 97.00 202 PHE A N 1
ATOM 1601 C CA . PHE A 1 202 ? -5.703 -14.812 -2.360 1.00 97.00 202 PHE A CA 1
ATOM 1602 C C . PHE A 1 202 ? -5.606 -16.017 -3.297 1.00 97.00 202 PHE A C 1
ATOM 1604 O O . PHE A 1 202 ? -4.656 -16.804 -3.277 1.00 97.00 202 PHE A O 1
ATOM 1611 N N . GLU A 1 203 ? -6.589 -16.101 -4.182 1.00 93.88 203 GLU A N 1
ATOM 1612 C CA . GLU A 1 203 ? -6.703 -17.081 -5.250 1.00 93.88 203 GLU A CA 1
ATOM 1613 C C . GLU A 1 203 ? -6.752 -16.369 -6.608 1.00 93.88 203 GLU A C 1
ATOM 1615 O O . GLU A 1 203 ? -6.833 -15.145 -6.677 1.00 93.88 203 GLU A O 1
ATOM 1620 N N . GLN A 1 204 ? -6.711 -17.139 -7.701 1.00 94.50 204 GLN A N 1
ATOM 1621 C CA . GLN A 1 204 ? -6.762 -16.608 -9.073 1.00 94.50 204 GLN A CA 1
ATOM 1622 C C . GLN A 1 204 ? -5.793 -15.441 -9.303 1.00 94.50 204 GLN A C 1
ATOM 1624 O O . GLN A 1 204 ? -6.179 -14.383 -9.781 1.00 94.50 204 GLN A O 1
ATOM 1629 N N . ILE A 1 205 ? -4.536 -15.633 -8.910 1.00 97.62 205 ILE A N 1
ATOM 1630 C CA . ILE A 1 205 ? -3.519 -14.596 -9.046 1.00 97.62 205 ILE A CA 1
ATOM 1631 C C . ILE A 1 205 ? -3.085 -14.550 -10.509 1.00 97.62 205 ILE A C 1
ATOM 1633 O O . ILE A 1 205 ? -2.553 -15.542 -11.020 1.00 97.62 205 ILE A O 1
ATOM 1637 N N . THR A 1 206 ? -3.275 -13.422 -11.174 1.00 97.38 206 THR A N 1
ATOM 1638 C CA . THR A 1 206 ? -2.914 -13.216 -12.579 1.00 97.38 206 THR A CA 1
ATOM 1639 C C . THR A 1 206 ? -1.981 -12.024 -12.711 1.00 97.38 206 THR A C 1
ATOM 1641 O O . THR A 1 206 ? -2.022 -11.084 -11.919 1.00 97.38 206 THR A O 1
ATOM 1644 N N . ARG A 1 207 ? -1.086 -12.107 -13.696 1.00 96.44 207 ARG A N 1
ATOM 1645 C CA . ARG A 1 207 ? -0.354 -10.941 -14.174 1.00 96.44 207 ARG A CA 1
ATOM 1646 C C . ARG A 1 207 ? -1.184 -10.324 -15.285 1.00 96.44 207 ARG A C 1
ATOM 1648 O O . ARG A 1 207 ? -1.558 -11.032 -16.219 1.00 96.44 207 ARG A O 1
ATOM 1655 N N . GLU A 1 208 ? -1.461 -9.038 -15.170 1.00 94.12 208 GLU A N 1
ATOM 1656 C CA . GLU A 1 208 ? -2.286 -8.302 -16.121 1.00 94.12 208 GLU A CA 1
ATOM 1657 C C . GLU A 1 208 ? -1.445 -7.325 -16.943 1.00 94.12 208 GLU A C 1
ATOM 1659 O O . GLU A 1 208 ? -0.253 -7.121 -16.704 1.00 94.12 208 GLU A O 1
ATOM 1664 N N . ARG A 1 209 ? -2.078 -6.715 -17.946 1.00 89.38 209 ARG A N 1
ATOM 1665 C CA . ARG A 1 209 ? -1.490 -5.603 -18.698 1.00 89.38 209 ARG A CA 1
ATOM 1666 C C . ARG A 1 209 ? -1.884 -4.279 -18.045 1.00 89.38 209 ARG A C 1
ATOM 1668 O O . ARG A 1 209 ? -2.996 -4.133 -17.531 1.00 89.38 209 ARG A O 1
ATOM 1675 N N . PHE A 1 210 ? -0.987 -3.300 -18.102 1.00 87.56 210 PHE A N 1
ATOM 1676 C CA . PHE A 1 210 ? -1.272 -1.942 -17.641 1.00 87.56 210 PHE A CA 1
ATOM 1677 C C . PHE A 1 210 ? -2.481 -1.361 -18.388 1.00 87.56 210 PHE A C 1
ATOM 1679 O O . PHE A 1 210 ? -2.605 -1.511 -19.603 1.00 87.56 210 PHE A O 1
ATOM 1686 N N . GLY A 1 211 ? -3.389 -0.722 -17.658 1.00 86.94 211 GLY A N 1
ATOM 1687 C CA . GLY A 1 211 ? -4.642 -0.163 -18.159 1.00 86.94 211 GLY A CA 1
ATOM 1688 C C . GLY A 1 211 ? -5.713 -1.199 -18.514 1.00 86.94 211 GLY A C 1
ATOM 1689 O O . GLY A 1 211 ? -6.811 -0.813 -18.915 1.00 86.94 211 GLY A O 1
ATOM 1690 N N . HIS A 1 212 ? -5.442 -2.498 -18.363 1.00 90.62 212 HIS A N 1
ATOM 1691 C CA . HIS A 1 212 ? -6.352 -3.568 -18.760 1.00 90.62 212 HIS A CA 1
ATOM 1692 C C . HIS A 1 212 ? -6.740 -4.457 -17.575 1.00 90.62 212 HIS A C 1
ATOM 1694 O O . HIS A 1 212 ? -5.885 -4.949 -16.839 1.00 90.62 212 HIS A O 1
ATOM 1700 N N . SER A 1 213 ? -8.045 -4.685 -17.426 1.00 94.00 213 SER A N 1
ATOM 1701 C CA . SER A 1 213 ? -8.612 -5.641 -16.472 1.00 94.00 213 SER A CA 1
ATOM 1702 C C . SER A 1 213 ? -9.895 -6.250 -17.032 1.00 94.00 213 SER A C 1
ATOM 1704 O O . SER A 1 213 ? -10.658 -5.590 -17.742 1.00 94.00 213 SER A O 1
ATOM 1706 N N . THR A 1 214 ? -10.167 -7.506 -16.683 1.00 93.88 214 THR A N 1
ATOM 1707 C CA . THR A 1 214 ? -11.471 -8.135 -16.961 1.00 93.88 214 THR A CA 1
ATOM 1708 C C . THR A 1 214 ? -12.557 -7.668 -15.987 1.00 93.88 214 THR A C 1
ATOM 1710 O O . THR A 1 214 ? -13.751 -7.802 -16.266 1.00 93.88 214 THR A O 1
ATOM 1713 N N . HIS A 1 215 ? -12.162 -7.063 -14.865 1.00 93.69 215 HIS A N 1
ATOM 1714 C CA . HIS A 1 215 ? -13.067 -6.470 -13.897 1.00 93.69 215 HIS A CA 1
ATOM 1715 C C . HIS A 1 215 ? -13.375 -5.027 -14.299 1.00 93.69 215 HIS A C 1
ATOM 1717 O O . HIS A 1 215 ? -12.507 -4.159 -14.276 1.00 93.69 215 HIS A O 1
ATOM 1723 N N . ALA A 1 216 ? -14.640 -4.743 -14.624 1.00 93.44 216 ALA A N 1
ATOM 1724 C CA . ALA A 1 216 ? -15.056 -3.443 -15.159 1.00 93.44 216 ALA A CA 1
ATOM 1725 C C . ALA A 1 216 ? -14.653 -2.243 -14.280 1.00 93.44 216 ALA A C 1
ATOM 1727 O O . ALA A 1 216 ? -14.347 -1.178 -14.806 1.00 93.44 216 ALA A O 1
ATOM 1728 N N . ALA A 1 217 ? -14.633 -2.410 -12.954 1.00 93.06 217 ALA A N 1
ATOM 1729 C CA . ALA A 1 217 ? -14.220 -1.357 -12.029 1.00 93.06 217 ALA A CA 1
ATOM 1730 C C . ALA A 1 217 ? -12.717 -1.036 -12.104 1.00 93.06 217 ALA A C 1
ATOM 1732 O O . ALA A 1 217 ? -12.350 0.103 -11.840 1.00 93.06 217 ALA A O 1
ATOM 1733 N N . LEU A 1 218 ? -11.882 -2.018 -12.451 1.00 94.19 218 LEU A N 1
ATOM 1734 C CA . LEU A 1 218 ? -10.416 -1.948 -12.464 1.00 94.19 218 LEU A CA 1
ATOM 1735 C C . LEU A 1 218 ? -9.840 -1.727 -13.869 1.00 94.19 218 LEU A C 1
ATOM 1737 O O . LEU A 1 218 ? -8.634 -1.586 -14.035 1.00 94.19 218 LEU A O 1
ATOM 1741 N N . ASN A 1 219 ? -10.675 -1.709 -14.905 1.00 92.56 219 ASN A N 1
ATOM 1742 C CA . ASN A 1 219 ? -10.205 -1.478 -16.262 1.00 92.56 219 ASN A CA 1
ATOM 1743 C C . ASN A 1 219 ? -9.920 0.016 -16.492 1.00 92.56 219 ASN A C 1
ATOM 1745 O O . ASN A 1 219 ? -10.741 0.860 -16.138 1.00 92.56 219 ASN A O 1
ATOM 1749 N N . ALA A 1 220 ? -8.789 0.327 -17.134 1.00 88.69 220 ALA A N 1
ATOM 1750 C CA . ALA A 1 220 ? -8.332 1.687 -17.439 1.00 88.69 220 ALA A CA 1
ATOM 1751 C C . ALA A 1 220 ? -8.158 2.614 -16.216 1.00 88.69 220 ALA A C 1
ATOM 1753 O O . ALA A 1 220 ? -8.329 3.827 -16.331 1.00 88.69 220 ALA A O 1
ATOM 1754 N N . VAL A 1 221 ? -7.838 2.045 -15.048 1.00 88.81 221 VAL A N 1
ATOM 1755 C CA . VAL A 1 221 ? -7.597 2.813 -13.813 1.00 88.81 221 VAL A CA 1
ATOM 1756 C C . VAL A 1 221 ? -6.146 3.257 -13.640 1.00 88.81 221 VAL A C 1
ATOM 1758 O O . VAL A 1 221 ? -5.912 4.272 -12.993 1.00 88.81 221 VAL A O 1
ATOM 1761 N N . ASP A 1 222 ? -5.197 2.531 -14.234 1.00 88.19 222 ASP A N 1
ATOM 1762 C CA . ASP A 1 222 ? -3.770 2.824 -14.098 1.00 88.19 222 ASP A CA 1
ATOM 1763 C C . ASP A 1 222 ? -3.365 4.085 -14.856 1.00 88.19 222 ASP A C 1
ATOM 1765 O O . ASP A 1 222 ? -3.849 4.342 -15.964 1.00 88.19 222 ASP A O 1
ATOM 1769 N N . SER A 1 223 ? -2.470 4.874 -14.261 1.00 77.50 223 SER A N 1
ATOM 1770 C CA . SER A 1 223 ? -2.265 6.257 -14.695 1.00 77.50 223 SER A CA 1
ATOM 1771 C C . SER A 1 223 ? -0.810 6.733 -14.729 1.00 77.50 223 SER A C 1
ATOM 1773 O O . SER A 1 223 ? -0.507 7.673 -15.471 1.00 77.50 223 SER A O 1
ATOM 1775 N N . HIS A 1 224 ? 0.112 6.099 -14.000 1.00 67.81 224 HIS A N 1
ATOM 1776 C CA . HIS A 1 224 ? 1.451 6.654 -13.782 1.00 67.81 224 HIS A CA 1
ATOM 1777 C C . HIS A 1 224 ? 2.506 6.171 -14.780 1.00 67.81 224 HIS A C 1
ATOM 1779 O O . HIS A 1 224 ? 3.230 7.009 -15.333 1.00 67.81 224 HIS A O 1
ATOM 1785 N N . ASP A 1 225 ? 2.539 4.872 -15.087 1.00 59.19 225 ASP A N 1
ATOM 1786 C CA . ASP A 1 225 ? 3.618 4.255 -15.876 1.00 59.19 225 ASP A CA 1
ATOM 1787 C C . ASP A 1 225 ? 3.490 4.418 -17.405 1.00 59.19 225 ASP A C 1
ATOM 1789 O O . ASP A 1 225 ? 4.250 3.834 -18.177 1.00 59.19 225 ASP A O 1
ATOM 1793 N N . GLY A 1 226 ? 2.550 5.238 -17.892 1.00 51.84 226 GLY A N 1
ATOM 1794 C CA . GLY A 1 226 ? 2.414 5.525 -19.329 1.00 51.84 226 GLY A CA 1
ATOM 1795 C C . GLY A 1 226 ? 1.988 4.328 -20.191 1.00 51.84 226 GLY A C 1
ATOM 1796 O O . GLY A 1 226 ? 1.956 4.427 -21.422 1.00 51.84 226 GLY A O 1
ATOM 1797 N N . GLY A 1 227 ? 1.662 3.199 -19.558 1.00 53.81 227 GLY A N 1
ATOM 1798 C CA . GLY A 1 227 ? 1.286 1.943 -20.197 1.00 53.81 227 GLY A CA 1
ATOM 1799 C C . GLY A 1 227 ? 2.322 1.392 -21.173 1.00 53.81 227 GLY A C 1
ATOM 1800 O O . GLY A 1 227 ? 3.493 1.755 -21.165 1.00 53.81 227 GLY A O 1
ATOM 1801 N N . GLU A 1 228 ? 1.865 0.529 -22.079 1.00 49.34 228 GLU A N 1
ATOM 1802 C CA . GLU A 1 228 ? 2.698 -0.067 -23.141 1.00 49.34 228 GLU A CA 1
ATOM 1803 C C . GLU A 1 228 ? 3.162 0.937 -24.200 1.00 49.34 228 GLU A C 1
ATOM 1805 O O . GLU A 1 228 ? 3.881 0.590 -25.136 1.00 49.34 228 GLU A O 1
ATOM 1810 N N . THR A 1 229 ? 2.729 2.194 -24.078 1.00 42.53 229 THR A N 1
ATOM 1811 C CA . THR A 1 229 ? 3.104 3.268 -24.999 1.00 42.53 229 THR A CA 1
ATOM 1812 C C . THR A 1 229 ? 4.473 3.868 -24.682 1.00 42.53 229 THR A C 1
ATOM 1814 O O . THR A 1 229 ? 4.927 4.749 -25.408 1.00 42.53 229 THR A O 1
ATOM 1817 N N . GLY A 1 230 ? 5.153 3.374 -23.639 1.00 46.03 230 GLY A N 1
ATOM 1818 C CA . GLY A 1 230 ? 6.554 3.687 -23.380 1.00 46.03 230 GLY A CA 1
ATOM 1819 C C . GLY A 1 230 ? 6.797 5.137 -22.986 1.00 46.03 230 GLY A C 1
ATOM 1820 O O . GLY A 1 230 ? 7.766 5.731 -23.439 1.00 46.03 230 GLY A O 1
ATOM 1821 N N . GLN A 1 231 ? 5.945 5.718 -22.135 1.00 46.62 231 GLN A N 1
ATOM 1822 C CA . GLN A 1 231 ? 6.271 6.995 -21.477 1.00 46.62 231 GLN A CA 1
ATOM 1823 C C . GLN A 1 231 ? 7.144 6.803 -20.219 1.00 46.62 231 GLN A C 1
ATOM 1825 O O . GLN A 1 231 ? 7.416 7.780 -19.520 1.00 46.62 231 GLN A O 1
ATOM 1830 N N . SER A 1 232 ? 7.585 5.564 -19.957 1.00 51.03 232 SER A N 1
ATOM 1831 C CA . SER A 1 232 ? 8.564 5.175 -18.935 1.00 51.03 232 SER A CA 1
ATOM 1832 C C . SER A 1 232 ? 9.933 4.832 -19.549 1.00 51.03 232 SER A C 1
ATOM 1834 O O . SER A 1 232 ? 10.032 4.597 -20.755 1.00 51.03 232 SER A O 1
ATOM 1836 N N . TRP A 1 233 ? 11.010 4.824 -18.748 1.00 50.25 233 TRP A N 1
ATOM 1837 C CA . TRP A 1 233 ? 12.393 4.595 -19.221 1.00 50.25 233 TRP A CA 1
ATOM 1838 C C . TRP A 1 233 ? 12.613 3.217 -19.871 1.00 50.25 233 TRP A C 1
ATOM 1840 O O . TRP A 1 233 ? 13.553 3.029 -20.648 1.00 50.25 233 TRP A O 1
ATOM 1850 N N . ILE A 1 234 ? 11.725 2.260 -19.592 1.00 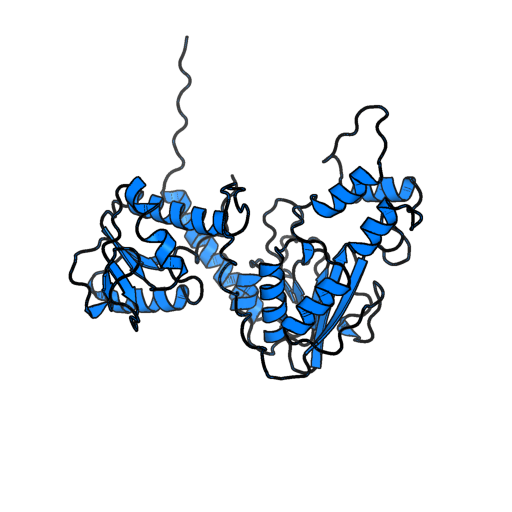52.28 234 ILE A N 1
ATOM 1851 C CA . ILE A 1 234 ? 11.580 0.992 -20.305 1.00 52.28 234 ILE A CA 1
ATOM 1852 C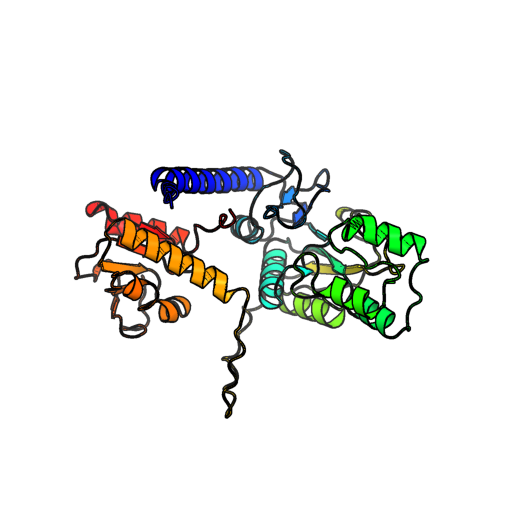 C . ILE A 1 234 ? 10.117 0.936 -20.772 1.00 52.28 234 ILE A C 1
ATOM 1854 O O . ILE A 1 234 ? 9.233 1.317 -20.003 1.00 52.28 234 ILE A O 1
ATOM 1858 N N . PRO A 1 235 ? 9.826 0.434 -21.986 1.00 50.91 235 PRO A N 1
ATOM 1859 C CA . PRO A 1 235 ? 8.470 0.400 -22.546 1.00 50.91 235 PRO A CA 1
ATOM 1860 C C . PRO A 1 235 ? 7.379 -0.323 -21.724 1.00 50.91 235 PRO A C 1
ATOM 1862 O O . PRO A 1 235 ? 6.223 -0.308 -22.132 1.00 50.91 235 PRO A O 1
ATOM 1865 N N . SER A 1 236 ? 7.714 -0.938 -20.585 1.00 61.41 236 SER A N 1
ATOM 1866 C CA . SER A 1 236 ? 6.787 -1.391 -19.541 1.00 61.41 236 SER A CA 1
ATOM 1867 C C . SER A 1 236 ? 7.601 -1.819 -18.309 1.00 61.41 236 SER A C 1
ATOM 1869 O O . SER A 1 236 ? 8.145 -2.917 -18.313 1.00 61.41 236 SER A O 1
ATOM 1871 N N . ILE A 1 237 ? 7.741 -0.969 -17.281 1.00 73.50 237 ILE A N 1
ATOM 1872 C CA . ILE A 1 237 ? 8.324 -1.375 -15.976 1.00 73.50 237 ILE A CA 1
ATOM 1873 C C . ILE A 1 237 ? 7.277 -1.801 -14.958 1.00 73.50 237 ILE A C 1
ATOM 1875 O O . ILE A 1 237 ? 7.630 -2.190 -13.853 1.00 73.50 237 ILE A O 1
ATOM 1879 N N . ALA A 1 238 ? 5.998 -1.711 -15.308 1.00 85.62 238 ALA A N 1
ATOM 1880 C CA . ALA A 1 238 ? 4.921 -2.006 -14.387 1.00 85.62 238 ALA A CA 1
ATOM 1881 C C . ALA A 1 238 ? 4.774 -3.523 -14.196 1.00 85.62 238 ALA A C 1
ATOM 1883 O O . ALA A 1 238 ? 4.422 -4.264 -15.122 1.00 85.62 238 ALA A O 1
ATOM 1884 N N . LEU A 1 239 ? 4.967 -3.981 -12.966 1.00 92.56 239 LEU A N 1
ATOM 1885 C CA . LEU A 1 239 ? 4.429 -5.239 -12.486 1.00 92.56 239 LEU A CA 1
ATOM 1886 C C . LEU A 1 239 ? 2.970 -5.005 -12.097 1.00 92.56 239 LEU A C 1
ATOM 1888 O O . LEU A 1 239 ? 2.674 -4.337 -11.109 1.00 92.56 239 LEU A O 1
ATOM 1892 N N . VAL A 1 240 ? 2.058 -5.562 -12.892 1.00 95.25 240 VAL A N 1
ATOM 1893 C CA . VAL A 1 240 ? 0.615 -5.452 -12.671 1.00 95.25 240 VAL A CA 1
ATOM 1894 C C . VAL A 1 240 ? 0.072 -6.809 -12.260 1.00 95.25 240 VAL A C 1
ATOM 1896 O O . VAL A 1 240 ? 0.089 -7.758 -13.046 1.00 95.25 240 VAL A O 1
ATOM 1899 N N . MET A 1 241 ? -0.437 -6.896 -11.037 1.00 97.94 241 MET A N 1
ATOM 1900 C CA . MET A 1 241 ? -0.974 -8.131 -10.477 1.00 97.94 241 MET A CA 1
ATOM 1901 C C . MET A 1 241 ? -2.418 -7.948 -10.044 1.00 97.94 241 MET A C 1
ATOM 1903 O O . MET A 1 241 ? -2.745 -6.990 -9.345 1.00 97.94 241 MET A O 1
ATOM 1907 N N . GLU A 1 242 ? -3.261 -8.915 -10.394 1.00 98.31 242 GLU A N 1
ATOM 1908 C CA . GLU A 1 242 ? -4.610 -9.048 -9.853 1.00 98.31 242 GLU A CA 1
ATOM 1909 C C . GLU A 1 242 ? -4.746 -10.342 -9.056 1.00 98.31 242 GLU A C 1
ATOM 1911 O O . GLU A 1 242 ? -4.125 -11.362 -9.366 1.00 98.31 242 GLU A O 1
ATOM 1916 N N . ALA A 1 243 ? -5.551 -10.307 -7.995 1.00 98.06 243 ALA A N 1
ATOM 1917 C CA . ALA A 1 243 ? -5.870 -11.497 -7.222 1.00 98.06 243 ALA A CA 1
ATOM 1918 C C . ALA A 1 243 ? -7.252 -11.402 -6.570 1.00 98.06 243 ALA A C 1
ATOM 1920 O O . ALA A 1 243 ? -7.692 -10.333 -6.151 1.00 98.06 243 ALA A O 1
ATOM 1921 N N . THR A 1 244 ? -7.937 -12.539 -6.455 1.00 97.31 244 THR A N 1
ATOM 1922 C CA . THR A 1 244 ? -9.325 -12.618 -5.983 1.00 97.31 244 THR A CA 1
ATOM 1923 C C . THR A 1 244 ? -9.414 -13.278 -4.610 1.00 97.31 244 THR A C 1
ATOM 1925 O O . THR A 1 244 ? -8.801 -14.316 -4.361 1.00 97.31 244 THR A O 1
ATOM 1928 N N . ARG A 1 245 ? -10.249 -12.742 -3.716 1.00 94.06 245 ARG A N 1
ATOM 1929 C CA . ARG A 1 245 ? -10.671 -13.444 -2.495 1.00 94.06 245 ARG A CA 1
ATOM 1930 C C . ARG A 1 245 ? -11.864 -14.345 -2.814 1.00 94.06 245 ARG A C 1
ATOM 1932 O O . ARG A 1 245 ? -12.972 -13.843 -2.918 1.00 94.06 245 ARG A O 1
ATOM 1939 N N . ARG A 1 246 ? -11.705 -15.668 -2.935 1.00 83.56 246 ARG A N 1
ATOM 1940 C CA . ARG A 1 246 ? -12.860 -16.589 -3.094 1.00 83.56 246 ARG A CA 1
ATOM 1941 C C . ARG A 1 246 ? -13.392 -17.134 -1.766 1.00 83.56 246 ARG A C 1
ATOM 1943 O O . ARG A 1 246 ? -14.602 -17.289 -1.615 1.00 83.56 246 ARG A O 1
ATOM 1950 N N . GLY A 1 247 ? -12.502 -17.404 -0.811 1.00 67.69 247 GLY A N 1
ATOM 1951 C CA . GLY A 1 247 ? -12.835 -17.982 0.492 1.00 67.69 247 GLY A CA 1
ATOM 1952 C C . GLY A 1 247 ? -13.139 -16.970 1.605 1.00 67.69 247 GLY A C 1
ATOM 1953 O O . GLY A 1 247 ? -12.724 -15.808 1.582 1.00 67.69 247 GLY A O 1
ATOM 1954 N N . VAL A 1 248 ? -13.849 -17.443 2.635 1.00 57.22 248 VAL A N 1
ATOM 1955 C CA . VAL A 1 248 ? -14.129 -16.681 3.870 1.00 57.22 248 VAL A CA 1
ATOM 1956 C C . VAL A 1 248 ? -12.995 -16.839 4.893 1.00 57.22 248 VAL A C 1
ATOM 1958 O O . VAL A 1 248 ? -12.801 -15.975 5.743 1.00 57.22 248 VAL A O 1
ATOM 1961 N N . THR A 1 249 ? -12.221 -17.923 4.804 1.00 56.75 249 THR A N 1
ATOM 1962 C CA . THR A 1 249 ? -11.181 -18.277 5.774 1.00 56.75 249 THR A CA 1
ATOM 1963 C C . THR A 1 249 ? -9.914 -17.457 5.576 1.00 56.75 249 THR A C 1
ATOM 1965 O O . THR A 1 249 ? -9.223 -17.601 4.569 1.00 56.75 249 THR A O 1
ATOM 1968 N N . ARG A 1 250 ? -9.579 -16.640 6.578 1.00 57.94 250 ARG A N 1
ATOM 1969 C CA . ARG A 1 250 ? -8.263 -16.006 6.705 1.00 57.94 250 ARG A CA 1
ATOM 1970 C C . ARG A 1 250 ? -7.205 -17.103 6.907 1.00 57.94 250 ARG A C 1
ATOM 1972 O O . ARG A 1 250 ? -7.414 -17.960 7.772 1.00 57.94 250 ARG A O 1
ATOM 1979 N N . PRO A 1 251 ? -6.081 -17.101 6.171 1.00 56.53 251 PRO A N 1
ATOM 1980 C CA . PRO A 1 251 ? -4.969 -17.982 6.500 1.00 56.53 251 PRO A CA 1
ATOM 1981 C C . PRO A 1 251 ? -4.490 -17.709 7.931 1.00 56.53 251 PRO A C 1
ATOM 1983 O O . PRO A 1 251 ? -4.585 -16.568 8.401 1.00 56.53 251 PRO A O 1
ATOM 1986 N N . PRO A 1 252 ? -3.973 -18.723 8.644 1.00 49.41 252 PRO A N 1
ATOM 1987 C CA . PRO A 1 252 ? -3.368 -18.502 9.949 1.00 49.41 252 PRO A CA 1
ATOM 1988 C C . PRO A 1 252 ? -2.280 -17.427 9.843 1.00 49.41 252 PRO A C 1
ATOM 1990 O O . PRO A 1 252 ? -1.578 -17.341 8.834 1.00 49.41 252 PRO A O 1
ATOM 1993 N N . ALA A 1 253 ? -2.144 -16.605 10.888 1.00 51.19 253 ALA A N 1
ATOM 1994 C CA . ALA A 1 253 ? -1.079 -15.613 10.957 1.00 51.19 253 ALA A CA 1
ATOM 1995 C C . ALA A 1 253 ? 0.269 -16.281 10.643 1.00 51.19 253 ALA A C 1
ATOM 1997 O O . ALA A 1 253 ? 0.542 -17.380 11.138 1.00 51.19 253 ALA A O 1
ATOM 1998 N N . LEU A 1 254 ? 1.085 -15.622 9.812 1.00 43.00 254 LEU A N 1
ATOM 1999 C CA . LEU A 1 254 ? 2.447 -16.055 9.514 1.00 43.00 254 LEU A CA 1
ATOM 2000 C C . LEU A 1 254 ? 3.139 -16.365 10.843 1.00 43.00 254 LEU A C 1
ATOM 2002 O O . LEU A 1 254 ? 3.343 -15.476 11.671 1.00 43.00 254 LEU A O 1
ATOM 2006 N N . ARG A 1 255 ? 3.460 -17.643 11.070 1.00 37.31 255 ARG A N 1
ATOM 2007 C CA . ARG A 1 255 ? 4.356 -18.010 12.159 1.00 37.31 255 ARG A CA 1
ATOM 2008 C C . ARG A 1 255 ? 5.696 -17.413 11.783 1.00 37.31 255 ARG A C 1
ATOM 2010 O O . ARG A 1 255 ? 6.366 -17.940 10.900 1.00 37.31 255 ARG A O 1
ATOM 2017 N N . VAL A 1 256 ? 6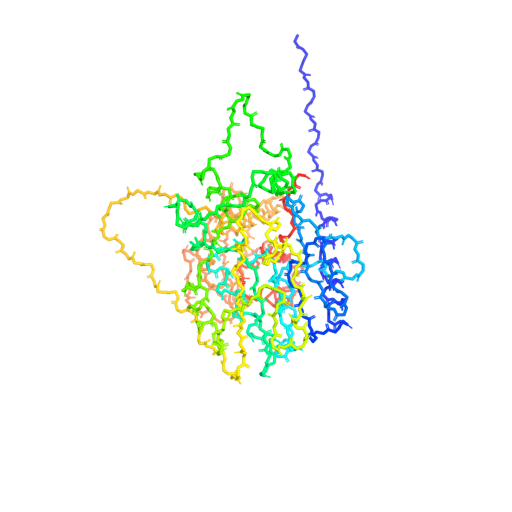.069 -16.318 12.434 1.00 35.94 256 VAL A N 1
ATOM 2018 C CA . VAL A 1 256 ? 7.465 -15.899 12.469 1.00 35.94 256 VAL A CA 1
ATOM 2019 C C . VAL A 1 256 ? 8.195 -17.078 13.098 1.00 35.94 256 VAL A C 1
ATOM 2021 O O . VAL A 1 256 ? 8.038 -17.359 14.288 1.00 35.94 256 VAL A O 1
ATOM 2024 N N . SER A 1 257 ? 8.886 -17.868 12.277 1.00 30.72 257 SER A N 1
ATOM 2025 C CA . SER A 1 257 ? 9.812 -18.863 12.793 1.00 30.72 257 SER A CA 1
ATOM 2026 C C . SER A 1 257 ? 10.758 -18.119 13.721 1.00 30.72 257 SER A C 1
ATOM 2028 O O . SER A 1 257 ? 11.289 -17.076 13.329 1.00 30.72 257 SER A O 1
ATOM 2030 N N . ALA A 1 258 ? 10.926 -18.627 14.945 1.00 30.58 258 ALA A N 1
ATOM 2031 C CA . ALA A 1 258 ? 11.921 -18.113 15.874 1.00 30.58 258 ALA A CA 1
ATOM 2032 C C . ALA A 1 258 ? 13.227 -17.846 15.107 1.00 30.58 258 ALA A C 1
ATOM 2034 O O . ALA A 1 258 ? 13.573 -18.660 14.241 1.00 30.58 258 ALA A O 1
ATOM 2035 N N . PRO A 1 259 ? 13.917 -16.722 15.372 1.00 32.09 259 PRO A N 1
ATOM 2036 C CA . PRO A 1 259 ? 15.121 -16.371 14.639 1.00 32.09 259 PRO A CA 1
ATOM 2037 C C . PRO A 1 259 ? 16.054 -17.579 14.605 1.00 32.09 259 PRO A C 1
ATOM 2039 O O . PRO A 1 259 ? 16.283 -18.225 15.635 1.00 32.09 259 PRO A O 1
ATOM 2042 N N . ILE A 1 260 ? 16.544 -17.911 13.409 1.00 30.52 260 ILE A N 1
ATOM 2043 C CA . ILE A 1 260 ? 17.572 -18.932 13.234 1.00 30.52 260 ILE A CA 1
ATOM 2044 C C . ILE A 1 260 ? 18.712 -18.532 14.171 1.00 30.52 260 ILE A C 1
ATOM 2046 O O . ILE A 1 260 ? 19.330 -17.481 13.999 1.00 30.52 260 ILE A O 1
ATOM 2050 N N . LYS A 1 261 ? 18.955 -19.337 15.213 1.00 32.38 261 LYS A N 1
ATOM 2051 C CA . LYS A 1 261 ? 20.127 -19.176 16.072 1.00 32.38 261 LYS A CA 1
ATOM 2052 C C . LYS A 1 261 ? 21.344 -19.496 15.213 1.00 32.38 261 LYS A C 1
ATOM 2054 O O . LYS A 1 261 ? 21.744 -20.653 15.123 1.00 32.38 261 LYS A O 1
ATOM 2059 N N . ASN A 1 262 ? 21.908 -18.484 14.562 1.00 30.62 262 ASN A N 1
ATOM 2060 C CA . ASN A 1 262 ? 23.197 -18.618 13.905 1.00 30.62 262 ASN A CA 1
ATOM 2061 C C . ASN A 1 262 ? 24.240 -18.900 14.988 1.00 30.62 262 ASN A C 1
ATOM 2063 O O . ASN A 1 262 ? 24.549 -18.057 15.831 1.00 30.62 262 ASN A O 1
ATOM 2067 N N . ALA A 1 263 ? 24.736 -20.133 14.991 1.00 34.50 263 ALA A N 1
ATOM 2068 C CA . ALA A 1 263 ? 25.906 -20.512 15.749 1.00 34.50 263 ALA A CA 1
ATOM 2069 C C . ALA A 1 263 ? 27.131 -19.852 15.098 1.00 34.50 263 ALA A C 1
ATOM 2071 O O . ALA A 1 263 ? 27.566 -20.267 14.030 1.00 34.50 263 ALA A O 1
ATOM 2072 N N . GLY A 1 264 ? 27.684 -18.838 15.766 1.00 31.56 264 GLY A N 1
ATOM 2073 C CA . GLY A 1 264 ? 29.044 -18.353 15.533 1.00 31.56 264 GLY A CA 1
ATOM 2074 C C . GLY A 1 264 ? 29.163 -17.034 14.765 1.00 31.56 264 GLY A C 1
ATOM 2075 O O . GLY A 1 264 ? 28.721 -16.914 13.630 1.00 31.56 264 GLY A O 1
ATOM 2076 N N . GLY A 1 265 ? 29.861 -16.077 15.387 1.00 29.36 265 GLY A N 1
ATOM 2077 C CA . GLY A 1 265 ? 30.475 -14.925 14.720 1.00 29.36 265 GLY A CA 1
ATOM 2078 C C . GLY A 1 265 ? 29.638 -13.649 14.728 1.00 29.36 265 GLY A C 1
ATOM 2079 O O . GLY A 1 265 ? 28.912 -13.364 13.784 1.00 29.36 265 GLY A O 1
ATOM 2080 N N . HIS A 1 266 ? 29.788 -12.840 15.778 1.00 35.31 266 HIS A N 1
ATOM 2081 C CA . HIS A 1 266 ? 29.277 -11.472 15.819 1.00 35.31 266 HIS A CA 1
ATOM 2082 C C . HIS A 1 266 ? 29.869 -10.619 14.684 1.00 35.31 266 HIS A C 1
ATOM 2084 O O . HIS A 1 266 ? 31.021 -10.199 14.753 1.00 35.31 266 HIS A O 1
ATOM 2090 N N . MET A 1 267 ? 29.040 -10.279 13.700 1.00 25.17 267 MET A N 1
ATOM 2091 C CA . MET A 1 267 ? 29.064 -8.963 13.065 1.00 25.17 267 MET A CA 1
ATOM 2092 C C . MET A 1 267 ? 27.663 -8.366 13.194 1.00 25.17 267 MET A C 1
ATOM 2094 O O . MET A 1 267 ? 26.732 -8.776 12.507 1.00 25.17 267 MET A O 1
ATOM 2098 N N . ASN A 1 268 ? 27.510 -7.426 14.130 1.00 29.20 268 ASN A N 1
ATOM 2099 C CA . ASN A 1 268 ? 26.313 -6.599 14.253 1.00 29.20 268 ASN A CA 1
ATOM 2100 C C . ASN A 1 268 ? 26.249 -5.656 13.046 1.00 29.20 268 ASN A C 1
ATOM 2102 O O . ASN A 1 268 ? 26.906 -4.617 13.039 1.00 29.20 268 ASN A O 1
ATOM 2106 N N . LEU A 1 269 ? 25.446 -6.007 12.047 1.00 25.20 269 LEU A N 1
ATOM 2107 C CA . LEU A 1 269 ? 24.890 -5.031 11.115 1.00 25.20 269 LEU A CA 1
ATOM 2108 C C . LEU A 1 269 ? 23.549 -4.566 11.696 1.00 25.20 269 LEU A C 1
ATOM 2110 O O . LEU A 1 269 ? 22.721 -5.413 12.042 1.00 25.20 269 LEU A O 1
ATOM 2114 N N . PRO A 1 270 ? 23.331 -3.257 11.884 1.00 27.91 270 PRO A N 1
ATOM 2115 C CA . PRO A 1 270 ? 22.132 -2.784 12.547 1.00 27.91 270 PRO A CA 1
ATOM 2116 C C . PRO A 1 270 ? 20.912 -2.927 11.627 1.00 27.91 270 PRO A C 1
ATOM 2118 O O . PRO A 1 270 ? 20.903 -2.446 10.496 1.00 27.91 270 PRO A O 1
ATOM 2121 N N . ALA A 1 271 ? 19.864 -3.581 12.133 1.00 30.34 271 ALA A N 1
ATOM 2122 C CA . ALA A 1 271 ? 18.541 -3.576 11.524 1.00 30.34 271 ALA A CA 1
ATOM 2123 C C . ALA A 1 271 ? 17.973 -2.148 11.613 1.00 30.34 271 ALA A C 1
ATOM 2125 O O . ALA A 1 271 ? 17.658 -1.655 12.697 1.00 30.34 271 ALA A O 1
ATOM 2126 N N . HIS A 1 272 ? 17.909 -1.439 10.489 1.00 36.06 272 HIS A N 1
ATOM 2127 C CA . HIS A 1 272 ? 17.464 -0.047 10.424 1.00 36.06 272 HIS A CA 1
ATOM 2128 C C . HIS A 1 272 ? 16.191 0.053 9.586 1.00 36.06 272 HIS A C 1
ATOM 2130 O O . HIS A 1 272 ? 16.200 -0.259 8.400 1.00 36.06 272 HIS A O 1
ATOM 2136 N N . GLY A 1 273 ? 15.087 0.464 10.217 1.00 31.92 273 GLY A N 1
ATOM 2137 C CA . GLY A 1 273 ? 13.813 0.692 9.538 1.00 31.92 273 GLY A CA 1
ATOM 2138 C C . GLY A 1 273 ? 12.621 0.706 10.493 1.00 31.92 273 GLY A C 1
ATOM 2139 O O . GLY A 1 273 ? 12.209 1.767 10.956 1.00 31.92 273 GLY A O 1
ATOM 2140 N N . VAL A 1 274 ? 12.070 -0.469 10.807 1.00 35.88 274 VAL A N 1
ATOM 2141 C CA . VAL A 1 274 ? 10.794 -0.610 11.541 1.00 35.88 274 VAL A CA 1
ATOM 2142 C C . VAL A 1 274 ? 10.986 -0.597 13.064 1.00 35.88 274 VAL A C 1
ATOM 2144 O O . VAL A 1 274 ? 10.231 0.058 13.784 1.00 35.88 274 VAL A O 1
ATOM 2147 N N . ASP A 1 275 ? 12.052 -1.233 13.557 1.00 48.72 275 ASP A N 1
ATOM 2148 C CA . ASP A 1 275 ? 12.371 -1.292 14.992 1.00 48.72 275 ASP A CA 1
ATOM 2149 C C . ASP A 1 275 ? 12.806 0.083 15.540 1.00 48.72 275 ASP A C 1
ATOM 2151 O O . ASP A 1 275 ? 12.553 0.434 16.689 1.00 48.72 275 ASP A O 1
ATOM 2155 N N . THR A 1 276 ? 13.372 0.934 14.677 1.00 52.72 276 THR A N 1
ATOM 2156 C CA . THR A 1 276 ? 13.771 2.311 14.999 1.00 52.72 276 THR A CA 1
ATOM 2157 C C . THR A 1 276 ? 12.595 3.241 15.287 1.00 52.72 276 THR A C 1
ATOM 2159 O O . THR A 1 276 ? 12.727 4.082 16.169 1.00 52.72 276 THR A O 1
ATOM 2162 N N . MET A 1 277 ? 11.451 3.103 14.603 1.00 54.00 277 MET A N 1
ATOM 2163 C CA . MET A 1 277 ? 10.301 3.992 14.837 1.00 54.00 277 MET A CA 1
ATOM 2164 C C . MET A 1 277 ? 9.570 3.630 16.129 1.00 54.00 277 MET A C 1
ATOM 2166 O O . MET A 1 277 ? 9.368 4.491 16.979 1.00 54.00 277 MET A O 1
ATOM 2170 N N . LYS A 1 278 ? 9.262 2.339 16.334 1.00 66.12 278 LYS A N 1
ATOM 2171 C CA . LYS A 1 278 ? 8.686 1.866 17.604 1.00 66.12 278 LYS A CA 1
ATOM 2172 C C . LYS A 1 278 ? 9.595 2.221 18.780 1.00 66.12 278 LYS A C 1
ATOM 2174 O O . LYS A 1 278 ? 9.119 2.693 19.805 1.00 66.12 278 LYS A O 1
ATOM 2179 N N . ARG A 1 279 ? 10.912 2.071 18.620 1.00 71.19 279 ARG A N 1
ATOM 2180 C CA . ARG A 1 279 ? 11.884 2.493 19.633 1.00 71.19 279 ARG A CA 1
ATOM 2181 C C . ARG A 1 279 ? 11.863 4.002 19.881 1.00 71.19 279 ARG A C 1
ATOM 2183 O O . ARG A 1 279 ? 11.866 4.411 21.037 1.00 71.19 279 ARG A O 1
ATOM 2190 N N . ARG A 1 280 ? 11.803 4.820 18.828 1.00 68.00 280 ARG A N 1
ATOM 2191 C CA . ARG A 1 280 ? 11.722 6.284 18.937 1.00 68.00 280 ARG A CA 1
ATOM 2192 C C . ARG A 1 280 ? 10.445 6.727 19.648 1.00 68.00 280 ARG A C 1
ATOM 2194 O O . ARG A 1 280 ? 10.501 7.633 20.468 1.00 68.00 280 ARG A O 1
ATOM 2201 N N . LEU A 1 281 ? 9.332 6.042 19.407 1.00 77.06 281 LEU A N 1
ATOM 2202 C CA . LEU A 1 281 ? 8.076 6.267 20.114 1.00 77.06 281 LEU A CA 1
ATOM 2203 C C . LEU A 1 281 ? 8.181 6.002 21.607 1.00 77.06 281 LEU A C 1
ATOM 2205 O O . LEU A 1 281 ? 7.817 6.847 22.418 1.00 77.06 281 LEU A O 1
ATOM 2209 N N . VAL A 1 282 ? 8.757 4.860 21.973 1.00 82.12 282 VAL A N 1
ATOM 2210 C CA . VAL A 1 282 ? 9.006 4.521 23.377 1.00 82.12 282 VAL A CA 1
ATOM 2211 C C . VAL A 1 282 ? 9.934 5.567 24.020 1.00 82.12 282 VAL A C 1
ATOM 2213 O O . VAL A 1 282 ? 9.698 5.988 25.151 1.00 82.12 282 VAL A O 1
ATOM 2216 N N . GLU A 1 283 ? 10.963 6.030 23.302 1.00 78.88 283 GLU A N 1
ATOM 2217 C CA . GLU A 1 283 ? 11.865 7.099 23.754 1.00 78.88 283 GLU A CA 1
ATOM 2218 C C . GLU A 1 283 ? 11.126 8.430 23.977 1.00 78.88 283 GLU A C 1
ATOM 2220 O O . GLU A 1 283 ? 11.308 9.050 25.026 1.00 78.88 283 GLU A O 1
ATOM 2225 N N . LEU A 1 284 ? 10.238 8.825 23.060 1.00 75.44 284 LEU A N 1
ATOM 2226 C CA . LEU A 1 284 ? 9.406 10.026 23.186 1.00 75.44 284 LEU A CA 1
ATOM 2227 C C . LEU A 1 284 ? 8.430 9.937 24.359 1.00 75.44 284 LEU A C 1
ATOM 2229 O O . LEU A 1 284 ? 8.312 10.885 25.135 1.00 75.44 284 LEU A O 1
ATOM 2233 N N . THR A 1 285 ? 7.743 8.806 24.532 1.00 83.56 285 THR A N 1
ATOM 2234 C CA . THR A 1 285 ? 6.844 8.602 25.674 1.00 83.56 285 THR A CA 1
ATOM 2235 C C . THR A 1 285 ? 7.623 8.666 26.988 1.00 83.56 285 THR A C 1
ATOM 2237 O O . THR A 1 285 ? 7.153 9.270 27.954 1.00 83.56 285 THR A O 1
ATOM 2240 N N . ALA A 1 286 ? 8.842 8.123 27.024 1.00 80.38 286 ALA A N 1
ATOM 2241 C CA . ALA A 1 286 ? 9.717 8.232 28.185 1.00 80.38 286 ALA A CA 1
ATOM 2242 C C . ALA A 1 286 ? 10.137 9.688 28.466 1.00 80.38 286 ALA A C 1
ATOM 2244 O O . ALA A 1 286 ? 10.166 10.094 29.631 1.00 80.38 286 ALA A O 1
ATOM 2245 N N . ASP A 1 287 ? 10.415 10.488 27.430 1.00 70.69 287 ASP A N 1
ATOM 2246 C CA . ASP A 1 287 ? 10.684 11.928 27.564 1.00 70.69 287 ASP A CA 1
ATOM 2247 C C . ASP A 1 287 ? 9.467 12.680 28.127 1.00 70.69 287 ASP A C 1
ATOM 2249 O O . ASP A 1 287 ? 9.612 13.501 29.037 1.00 70.69 287 ASP A O 1
ATOM 2253 N N . VAL A 1 288 ? 8.253 12.352 27.667 1.00 75.81 288 VAL A N 1
ATOM 2254 C CA . VAL A 1 288 ? 7.000 12.917 28.199 1.00 75.81 288 VAL A CA 1
ATOM 2255 C C . VAL A 1 288 ? 6.818 12.569 29.675 1.00 75.81 288 VAL A C 1
ATOM 2257 O O . VAL A 1 288 ? 6.480 13.450 30.469 1.00 75.81 288 VAL A O 1
ATOM 2260 N N . CYS A 1 289 ? 7.058 11.314 30.066 1.00 81.12 289 CYS A N 1
ATOM 2261 C CA . CYS A 1 289 ? 6.995 10.900 31.466 1.00 81.12 289 CYS A CA 1
ATOM 2262 C C . CYS A 1 289 ? 7.960 11.723 32.328 1.00 81.12 289 CYS A C 1
ATOM 2264 O O . CYS A 1 289 ? 7.544 12.309 33.329 1.00 81.12 289 CYS A O 1
ATOM 2266 N N . ALA A 1 290 ? 9.221 11.839 31.910 1.00 79.75 290 ALA A N 1
ATOM 2267 C CA . ALA A 1 290 ? 10.224 12.596 32.649 1.00 79.75 290 ALA A CA 1
ATOM 2268 C C . ALA A 1 290 ? 9.882 14.092 32.750 1.00 79.75 290 ALA A C 1
ATOM 2270 O O . ALA A 1 290 ? 10.002 14.672 33.831 1.00 79.75 290 ALA A O 1
ATOM 2271 N N . ALA A 1 291 ? 9.407 14.705 31.660 1.00 71.81 291 ALA A N 1
ATOM 2272 C CA . ALA A 1 291 ? 9.014 16.115 31.619 1.00 71.81 291 ALA A CA 1
ATOM 2273 C C . ALA A 1 291 ? 7.804 16.424 32.516 1.00 71.81 291 ALA A C 1
ATOM 2275 O O . ALA A 1 291 ? 7.737 17.491 33.124 1.00 71.81 291 ALA A O 1
ATOM 2276 N N . ARG A 1 292 ? 6.866 15.477 32.648 1.00 76.25 292 ARG A N 1
ATOM 2277 C CA . ARG A 1 292 ? 5.718 15.575 33.568 1.00 76.25 292 ARG A CA 1
ATOM 2278 C C . ARG A 1 292 ? 6.058 15.215 35.016 1.00 76.25 292 ARG A C 1
ATOM 2280 O O . ARG A 1 292 ? 5.184 15.267 35.875 1.00 76.25 292 ARG A O 1
ATOM 2287 N N . GLY A 1 293 ? 7.312 14.857 35.295 1.00 86.88 293 GLY A N 1
ATOM 2288 C CA . GLY A 1 293 ? 7.758 14.452 36.624 1.00 86.88 293 GLY A CA 1
ATOM 2289 C C . GLY A 1 293 ? 7.296 13.054 37.035 1.00 86.88 293 GLY A C 1
ATOM 2290 O O . GLY A 1 293 ? 7.413 12.717 38.209 1.00 86.88 293 GLY A O 1
ATOM 2291 N N . TYR A 1 294 ? 6.807 12.235 36.100 1.00 94.81 294 TYR A N 1
ATOM 2292 C CA . TYR A 1 294 ? 6.458 10.841 36.363 1.00 94.81 294 TYR A CA 1
ATOM 2293 C C . TYR A 1 294 ? 7.748 10.036 36.521 1.00 94.81 294 TYR A C 1
ATOM 2295 O O . TYR A 1 294 ? 8.530 9.902 35.581 1.00 94.81 294 TYR A O 1
ATOM 2303 N N . ARG A 1 295 ? 8.001 9.524 37.725 1.00 93.19 295 ARG A N 1
ATOM 2304 C CA . ARG A 1 295 ? 9.217 8.778 38.083 1.00 93.19 295 ARG A CA 1
ATOM 2305 C C . ARG A 1 295 ? 8.959 7.292 38.234 1.00 93.19 295 ARG A C 1
ATOM 2307 O O . ARG A 1 295 ? 9.902 6.511 38.160 1.00 93.19 295 ARG A O 1
ATOM 2314 N N . ARG A 1 296 ? 7.709 6.895 38.441 1.00 96.06 296 ARG A N 1
ATOM 2315 C CA . ARG A 1 296 ? 7.293 5.512 38.663 1.00 96.06 296 ARG A CA 1
ATOM 2316 C C . ARG A 1 296 ? 6.107 5.217 37.763 1.00 96.06 296 ARG A C 1
ATOM 2318 O O . ARG A 1 296 ? 5.039 5.780 37.963 1.00 96.06 296 ARG A O 1
ATOM 2325 N N . ILE A 1 297 ? 6.277 4.343 36.781 1.00 96.75 297 ILE A N 1
ATOM 2326 C CA . ILE A 1 297 ? 5.216 4.010 35.824 1.00 96.75 297 ILE A CA 1
ATOM 2327 C C . ILE A 1 297 ? 4.913 2.516 35.826 1.00 96.75 297 ILE A C 1
ATOM 2329 O O . ILE A 1 297 ? 5.776 1.699 36.160 1.00 96.75 297 ILE A O 1
ATOM 2333 N N . ALA A 1 298 ? 3.702 2.158 35.409 1.00 96.50 298 ALA A N 1
ATOM 2334 C CA . ALA A 1 298 ? 3.367 0.789 35.031 1.00 96.50 298 ALA A CA 1
ATOM 2335 C C . ALA A 1 298 ? 3.168 0.693 33.514 1.00 96.50 298 ALA A C 1
ATOM 2337 O O . ALA A 1 298 ? 2.481 1.531 32.933 1.00 96.50 298 ALA A O 1
ATOM 2338 N N . LEU A 1 299 ? 3.749 -0.325 32.879 1.00 95.44 299 LEU A N 1
ATOM 2339 C CA . LEU A 1 299 ? 3.462 -0.641 31.475 1.00 95.44 299 LEU A CA 1
ATOM 2340 C C . LEU A 1 299 ? 2.209 -1.518 31.404 1.00 95.44 299 LEU A C 1
ATOM 2342 O O . LEU A 1 299 ? 2.067 -2.396 32.243 1.00 95.44 299 LEU A O 1
ATOM 2346 N N . TYR A 1 300 ? 1.314 -1.332 30.436 1.00 92.62 300 TYR A N 1
ATOM 2347 C CA . TYR A 1 300 ? 0.085 -2.124 30.309 1.00 92.62 300 TYR A CA 1
ATOM 2348 C C . TYR A 1 300 ? 0.066 -2.914 28.992 1.00 92.62 300 TYR A C 1
ATOM 2350 O O . TYR A 1 300 ? -0.096 -2.355 27.906 1.00 92.62 300 TYR A O 1
ATOM 2358 N N . GLY A 1 301 ? 0.208 -4.235 29.135 1.00 89.56 301 GLY A N 1
ATOM 2359 C CA . GLY A 1 301 ? 0.202 -5.273 28.109 1.00 89.56 301 GLY A CA 1
ATOM 2360 C C . GLY A 1 301 ? 1.474 -6.116 28.206 1.00 89.56 301 GLY A C 1
ATOM 2361 O O . GLY A 1 301 ? 2.547 -5.629 27.861 1.00 89.56 301 GLY A O 1
ATOM 2362 N N . ALA A 1 302 ? 1.397 -7.380 28.635 1.00 82.88 302 ALA A N 1
ATOM 2363 C CA . ALA A 1 302 ? 2.570 -8.240 28.859 1.00 82.88 302 ALA A CA 1
ATOM 2364 C C . ALA A 1 302 ? 2.986 -9.050 27.610 1.00 82.88 302 ALA A C 1
ATOM 2366 O O . ALA A 1 302 ? 3.221 -10.259 27.664 1.00 82.88 302 ALA A O 1
ATOM 2367 N N . GLY A 1 303 ? 3.060 -8.385 26.453 1.00 79.62 303 GLY A N 1
ATOM 2368 C CA . GLY A 1 303 ? 3.486 -8.993 25.190 1.00 79.62 303 GLY A CA 1
ATOM 2369 C C . GLY A 1 303 ? 5.008 -9.141 25.053 1.00 79.62 303 GLY A C 1
ATOM 2370 O O . GLY A 1 303 ? 5.783 -8.562 25.812 1.00 79.62 303 GLY A O 1
ATOM 2371 N N . GLN A 1 304 ? 5.450 -9.867 24.016 1.00 72.12 304 GLN A N 1
ATOM 2372 C CA . GLN A 1 304 ? 6.878 -9.984 23.661 1.00 72.12 304 GLN A CA 1
ATOM 2373 C C . GLN A 1 304 ? 7.527 -8.617 23.395 1.00 72.12 304 GLN A C 1
ATOM 2375 O O . GLN A 1 304 ? 8.694 -8.418 23.712 1.00 72.12 304 GLN A O 1
ATOM 2380 N N . HIS A 1 305 ? 6.759 -7.659 22.869 1.00 72.88 305 HIS A N 1
ATOM 2381 C CA . HIS A 1 305 ? 7.234 -6.303 22.614 1.00 72.88 305 HIS A CA 1
ATOM 2382 C C . HIS A 1 305 ? 7.597 -5.549 23.907 1.00 72.88 305 HIS A C 1
ATOM 2384 O O . HIS A 1 305 ? 8.641 -4.905 23.985 1.00 72.88 305 HIS A O 1
ATOM 2390 N N . THR A 1 306 ? 6.795 -5.712 24.962 1.00 81.50 306 THR A N 1
ATOM 2391 C CA . THR A 1 306 ? 7.015 -5.083 26.272 1.00 81.50 306 THR A CA 1
ATOM 2392 C C . THR A 1 306 ? 8.308 -5.562 26.931 1.00 81.50 306 THR A C 1
ATOM 2394 O O . THR A 1 306 ? 8.976 -4.786 27.609 1.00 81.50 306 THR A O 1
ATOM 2397 N N . ALA A 1 307 ? 8.713 -6.815 26.684 1.00 81.38 307 ALA A N 1
ATOM 2398 C CA . ALA A 1 307 ? 9.924 -7.406 27.257 1.00 81.38 307 ALA A CA 1
ATOM 2399 C C . ALA A 1 307 ? 11.204 -6.636 26.896 1.00 81.38 307 ALA A C 1
ATOM 2401 O O . ALA A 1 307 ? 12.134 -6.591 27.703 1.00 81.38 307 ALA A O 1
ATOM 2402 N N . GLY A 1 308 ? 11.245 -6.037 25.700 1.00 78.06 308 GLY A N 1
ATOM 2403 C CA . GLY A 1 308 ? 12.383 -5.259 25.206 1.00 78.06 308 GLY A CA 1
ATOM 2404 C C . GLY A 1 308 ? 12.460 -3.836 25.760 1.00 78.06 308 GLY A C 1
ATOM 2405 O O . GLY A 1 308 ? 13.495 -3.192 25.612 1.00 78.06 308 GLY A O 1
ATOM 2406 N N . ILE A 1 309 ? 11.397 -3.357 26.415 1.00 84.62 309 ILE A N 1
ATOM 2407 C CA . ILE A 1 309 ? 11.275 -1.972 26.883 1.00 84.62 309 ILE A CA 1
ATOM 2408 C C . ILE A 1 309 ? 11.009 -1.870 28.387 1.00 84.62 309 ILE A C 1
ATOM 2410 O O . ILE A 1 309 ? 10.671 -0.802 28.868 1.00 84.62 309 ILE A O 1
ATOM 2414 N N . THR A 1 310 ? 11.144 -2.933 29.183 1.00 84.56 310 THR A N 1
ATOM 2415 C CA . THR A 1 310 ? 10.877 -2.853 30.636 1.00 84.56 310 THR A CA 1
ATOM 2416 C C . THR A 1 310 ? 11.917 -2.042 31.418 1.00 84.56 310 THR A C 1
ATOM 2418 O O . THR A 1 310 ? 11.684 -1.708 32.578 1.00 84.56 310 THR A O 1
ATOM 2421 N N . ARG A 1 311 ? 13.070 -1.723 30.814 1.00 84.50 311 ARG A N 1
ATOM 2422 C CA . ARG A 1 311 ? 14.193 -1.041 31.478 1.00 84.50 311 ARG A CA 1
ATOM 2423 C C . ARG A 1 311 ? 14.616 0.236 30.762 1.00 84.50 311 ARG A C 1
ATOM 2425 O O . ARG A 1 311 ? 14.493 1.322 31.322 1.00 84.50 311 ARG A O 1
ATOM 2432 N N . GLU A 1 312 ? 15.108 0.106 29.537 1.00 81.94 312 GLU A N 1
ATOM 2433 C CA . GLU A 1 312 ? 15.404 1.246 28.667 1.00 81.94 312 GLU A CA 1
ATOM 2434 C C . GLU A 1 312 ? 14.226 1.477 27.720 1.00 81.94 312 GLU A C 1
ATOM 2436 O O . GLU A 1 312 ? 13.585 0.501 27.325 1.00 81.94 312 GLU A O 1
ATOM 2441 N N . PRO A 1 313 ? 13.913 2.730 27.352 1.00 85.06 313 PRO A N 1
ATOM 2442 C CA . PRO A 1 313 ? 14.669 3.972 27.575 1.00 85.06 313 PRO A CA 1
ATOM 2443 C C . PRO A 1 313 ? 14.312 4.750 28.862 1.00 85.06 313 PRO A C 1
ATOM 2445 O O . PRO A 1 313 ? 14.807 5.862 29.073 1.00 85.06 313 PRO A O 1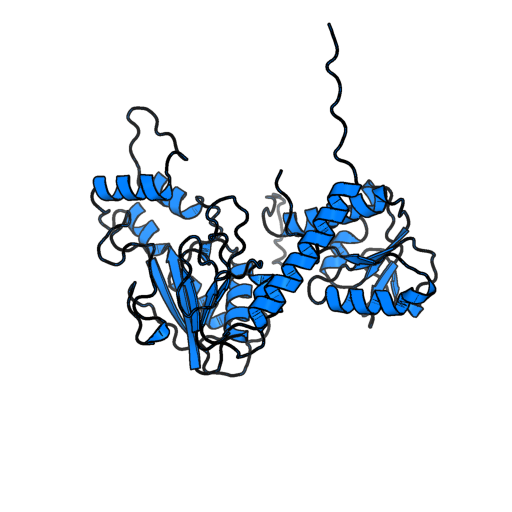
ATOM 2448 N N . TRP A 1 314 ? 13.430 4.205 29.705 1.00 90.38 314 TRP A N 1
ATOM 2449 C CA . TRP A 1 314 ? 12.881 4.868 30.898 1.00 90.38 314 TRP A CA 1
ATOM 2450 C C . TRP A 1 314 ? 13.953 5.209 31.930 1.00 90.38 314 TRP A C 1
ATOM 2452 O O . TRP A 1 314 ? 14.010 6.336 32.429 1.00 90.38 314 TRP A O 1
ATOM 2462 N N . LEU A 1 315 ? 14.834 4.246 32.220 1.00 85.94 315 LEU A N 1
ATOM 2463 C CA . LEU A 1 315 ? 15.853 4.384 33.255 1.00 85.94 315 LEU A CA 1
ATOM 2464 C C . LEU A 1 315 ? 16.822 5.530 32.948 1.00 85.94 315 LEU A C 1
ATOM 2466 O O . LEU A 1 315 ? 17.114 6.327 33.841 1.00 85.94 315 LEU A O 1
ATOM 2470 N N . ALA A 1 316 ? 17.244 5.678 31.687 1.00 81.56 316 ALA A N 1
ATOM 2471 C CA . ALA A 1 316 ? 18.083 6.793 31.244 1.00 81.56 316 ALA A CA 1
ATOM 2472 C C . ALA A 1 316 ? 17.454 8.180 31.495 1.00 81.56 316 ALA A C 1
ATOM 2474 O O . ALA A 1 316 ? 18.170 9.173 31.605 1.00 81.56 316 ALA A O 1
ATOM 2475 N N . ARG A 1 317 ? 16.123 8.255 31.627 1.00 86.50 317 ARG A N 1
ATOM 2476 C CA . ARG A 1 317 ? 15.356 9.485 31.898 1.00 86.50 317 ARG A CA 1
ATOM 2477 C C . ARG A 1 317 ? 14.927 9.617 33.362 1.00 86.50 317 ARG A C 1
ATOM 2479 O O . ARG A 1 317 ? 14.163 10.515 33.727 1.00 86.50 317 ARG A O 1
ATOM 2486 N N . GLY A 1 318 ? 15.427 8.729 34.223 1.00 89.75 318 GLY A N 1
ATOM 2487 C CA . GLY A 1 318 ? 15.059 8.670 35.633 1.00 89.75 318 GLY A CA 1
ATOM 2488 C C . GLY A 1 318 ? 13.598 8.275 35.842 1.00 89.75 318 GLY A C 1
ATOM 2489 O O . GLY A 1 318 ? 12.969 8.782 36.769 1.00 89.75 318 GLY A O 1
ATOM 2490 N N . VAL A 1 319 ? 13.049 7.434 34.963 1.00 93.75 319 VAL A N 1
ATOM 2491 C CA . VAL A 1 319 ? 11.709 6.848 35.071 1.00 93.75 319 VAL A CA 1
ATOM 2492 C C . VAL A 1 319 ? 11.864 5.348 35.322 1.00 93.75 319 VAL A C 1
ATOM 2494 O O . VAL A 1 319 ? 12.539 4.645 34.575 1.00 93.75 319 VAL A O 1
ATOM 2497 N N . GLN A 1 320 ? 11.261 4.844 36.392 1.00 94.38 320 GLN A N 1
ATOM 2498 C CA . GLN A 1 320 ? 11.293 3.435 36.760 1.00 94.38 320 GLN A CA 1
ATOM 2499 C C . GLN A 1 320 ? 9.992 2.753 36.338 1.00 94.38 320 GLN A C 1
ATOM 2501 O O . GLN A 1 320 ? 8.910 3.165 36.757 1.00 94.38 320 GLN A O 1
ATOM 2506 N N . VAL A 1 321 ? 10.099 1.660 35.582 1.00 95.38 321 VAL A N 1
ATOM 2507 C CA . VAL A 1 321 ? 8.979 0.733 35.385 1.00 95.38 321 VAL A CA 1
ATOM 2508 C C . VAL A 1 321 ? 8.865 -0.145 36.629 1.00 95.38 321 VAL A C 1
ATOM 2510 O O . VAL A 1 321 ? 9.788 -0.891 36.952 1.00 95.38 321 VAL A O 1
ATOM 2513 N N . VAL A 1 322 ? 7.757 -0.029 37.361 1.00 95.06 322 VAL A N 1
ATOM 2514 C CA . VAL A 1 322 ? 7.575 -0.729 38.647 1.00 95.06 322 VAL A CA 1
ATOM 2515 C C . VAL A 1 322 ? 6.727 -1.993 38.531 1.00 95.06 322 VAL A C 1
ATOM 2517 O O . VAL A 1 322 ? 6.801 -2.855 39.404 1.00 95.06 322 VAL A O 1
ATOM 2520 N N . ALA A 1 323 ? 5.922 -2.096 37.474 1.00 95.62 323 ALA A N 1
ATOM 2521 C CA . ALA A 1 323 ? 5.085 -3.249 37.176 1.00 95.62 323 ALA A CA 1
ATOM 2522 C C . ALA A 1 323 ? 4.729 -3.290 35.685 1.00 95.62 323 ALA A C 1
ATOM 2524 O O . ALA A 1 323 ? 4.697 -2.256 35.011 1.00 95.62 323 ALA A O 1
ATOM 2525 N N . VAL A 1 324 ? 4.410 -4.487 35.201 1.00 95.44 324 VAL A N 1
ATOM 2526 C CA . VAL A 1 324 ? 3.721 -4.705 33.929 1.00 95.44 324 VAL A CA 1
ATOM 2527 C C . VAL A 1 324 ? 2.311 -5.208 34.241 1.00 95.44 324 VAL A C 1
ATOM 2529 O O . VAL A 1 324 ? 2.132 -6.179 34.969 1.00 95.44 324 VAL A O 1
ATOM 2532 N N . LEU A 1 325 ? 1.299 -4.533 33.719 1.00 94.31 325 LEU A N 1
ATOM 2533 C CA . LEU A 1 325 ? -0.101 -4.876 33.896 1.00 94.31 325 LEU A CA 1
ATOM 2534 C C . LEU A 1 325 ? -0.567 -5.755 32.742 1.00 94.31 325 LEU A C 1
ATOM 2536 O O . LEU A 1 325 ? -0.264 -5.473 31.582 1.00 94.31 325 LEU A O 1
ATOM 2540 N N . ASP A 1 326 ? -1.330 -6.793 33.051 1.00 92.44 326 ASP A N 1
ATOM 2541 C CA . ASP A 1 326 ? -2.019 -7.613 32.058 1.00 92.44 326 ASP A CA 1
ATOM 2542 C C . ASP A 1 326 ? -3.366 -8.081 32.620 1.00 92.44 326 ASP A C 1
ATOM 2544 O O . ASP A 1 326 ? -3.472 -8.387 33.807 1.00 92.44 326 ASP A O 1
ATOM 2548 N N . ASP A 1 327 ? -4.405 -8.122 31.787 1.00 88.81 327 ASP A N 1
ATOM 2549 C CA . ASP A 1 327 ? -5.738 -8.577 32.203 1.00 88.81 327 ASP A CA 1
ATOM 2550 C C . ASP A 1 327 ? -5.749 -10.083 32.524 1.00 88.81 327 ASP A C 1
ATOM 2552 O O . ASP A 1 327 ? -6.521 -10.540 33.369 1.00 88.81 327 ASP A O 1
ATOM 2556 N N . ALA A 1 328 ? -4.885 -10.858 31.859 1.00 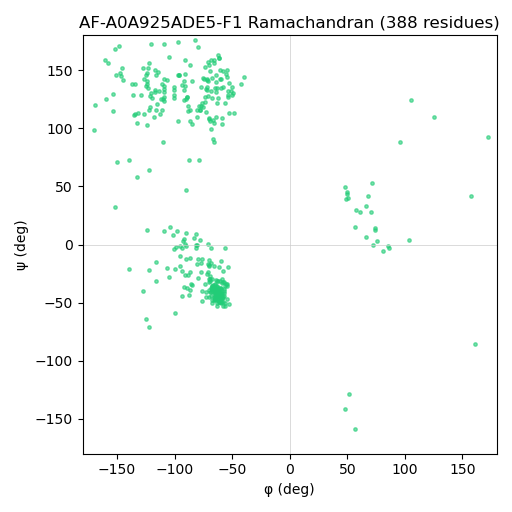87.88 328 ALA A N 1
ATOM 2557 C CA . ALA A 1 328 ? -4.737 -12.296 32.046 1.00 87.88 328 ALA A CA 1
ATOM 2558 C C . ALA A 1 328 ? -3.245 -12.698 3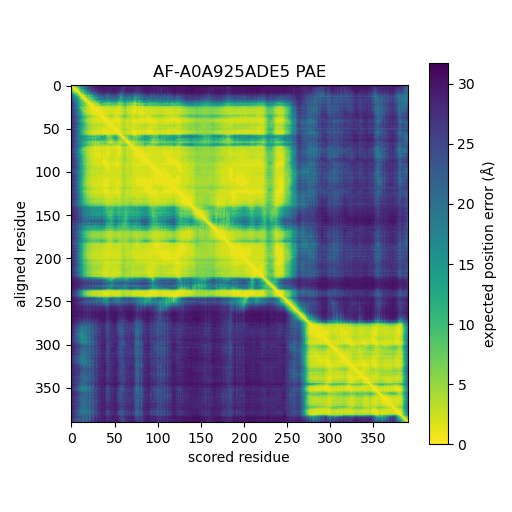2.003 1.00 87.88 328 ALA A C 1
ATOM 2560 O O . ALA A 1 328 ? -2.799 -13.317 31.025 1.00 87.88 328 ALA A O 1
ATOM 2561 N N . PRO A 1 329 ? -2.466 -12.375 33.060 1.00 86.56 329 PRO A N 1
ATOM 2562 C CA . PRO A 1 329 ? -1.034 -12.652 33.118 1.00 86.56 329 PRO A CA 1
ATOM 2563 C C . PRO A 1 329 ? -0.725 -14.129 32.849 1.00 86.56 329 PRO A C 1
ATOM 2565 O O . PRO A 1 329 ? -1.261 -15.022 33.502 1.00 86.56 329 PRO A O 1
ATOM 2568 N N . LYS A 1 330 ? 0.165 -14.396 31.886 1.00 87.94 330 LYS A N 1
ATOM 2569 C CA . LYS A 1 330 ? 0.659 -15.755 31.570 1.00 87.94 330 LYS A CA 1
ATOM 2570 C C . LYS A 1 330 ? 1.979 -16.102 32.262 1.00 87.94 330 LYS A C 1
ATOM 2572 O O . LYS A 1 330 ? 2.440 -17.235 32.176 1.00 87.94 330 LYS A O 1
ATOM 2577 N N . THR A 1 331 ? 2.604 -15.107 32.872 1.00 86.56 331 THR A N 1
ATOM 2578 C CA . THR A 1 331 ? 3.872 -15.170 33.598 1.00 86.56 331 THR A CA 1
ATOM 2579 C C . THR A 1 331 ? 3.776 -14.188 34.759 1.00 86.56 331 THR A C 1
ATOM 2581 O O . THR A 1 331 ? 3.062 -13.193 34.641 1.00 86.56 331 THR A O 1
ATOM 2584 N N . ASP A 1 332 ? 4.494 -14.450 35.847 1.00 88.69 332 ASP A N 1
ATOM 2585 C CA . ASP A 1 332 ? 4.544 -13.569 37.022 1.00 88.69 332 ASP A CA 1
ATOM 2586 C C . ASP A 1 332 ? 5.617 -12.472 36.883 1.00 88.69 332 ASP A C 1
ATOM 2588 O O . ASP A 1 332 ? 5.655 -11.511 37.655 1.00 88.69 332 ASP A O 1
ATOM 2592 N N . GLU A 1 333 ? 6.492 -12.593 35.881 1.00 89.88 333 GLU A N 1
ATOM 2593 C CA . GLU A 1 333 ? 7.603 -11.677 35.627 1.00 89.88 333 GLU A CA 1
ATOM 2594 C C . GLU A 1 333 ? 7.890 -11.543 34.122 1.00 89.88 333 GLU A C 1
ATOM 2596 O O . GLU A 1 333 ? 7.765 -12.504 33.355 1.00 89.88 333 GLU A O 1
ATOM 2601 N N . LEU A 1 334 ? 8.296 -10.343 33.703 1.00 86.06 334 LEU A N 1
ATOM 2602 C CA . LEU A 1 334 ? 8.743 -10.009 32.358 1.00 86.06 334 LEU A CA 1
ATOM 2603 C C . LEU A 1 334 ? 10.028 -9.177 32.447 1.00 86.06 334 LEU A C 1
ATOM 2605 O O . LEU A 1 334 ? 10.010 -8.039 32.916 1.00 86.06 334 LEU A O 1
ATOM 2609 N N . SER A 1 335 ? 11.153 -9.743 31.999 1.00 84.00 335 SER A N 1
ATOM 2610 C CA . SER A 1 335 ? 12.461 -9.067 31.966 1.00 84.00 335 SER A CA 1
ATOM 2611 C C . SER A 1 335 ? 12.857 -8.396 33.299 1.00 84.00 335 SER A C 1
ATOM 2613 O O . SER A 1 335 ? 13.298 -7.245 33.300 1.00 84.00 335 SER A O 1
ATOM 2615 N N . GLY A 1 336 ? 12.685 -9.075 34.441 1.00 83.50 336 GLY A N 1
ATOM 2616 C CA . GLY A 1 336 ? 13.030 -8.522 35.759 1.00 83.50 336 GLY A CA 1
ATOM 2617 C C . GLY A 1 336 ? 11.938 -7.677 36.421 1.00 83.50 336 GLY A C 1
ATOM 2618 O O . GLY A 1 336 ? 12.140 -7.201 37.537 1.00 83.50 336 GLY A O 1
ATOM 2619 N N . VAL A 1 337 ? 10.798 -7.453 35.754 1.00 91.00 337 VAL A N 1
ATOM 2620 C CA . VAL A 1 337 ? 9.678 -6.650 36.268 1.00 91.00 337 VAL A CA 1
ATOM 2621 C C . VAL A 1 337 ? 8.465 -7.543 36.506 1.00 91.00 337 VAL A C 1
ATOM 2623 O O . VAL A 1 337 ? 8.073 -8.316 35.636 1.00 91.00 337 VAL A O 1
ATOM 2626 N N . ARG A 1 338 ? 7.840 -7.419 37.681 1.00 93.12 338 ARG A N 1
ATOM 2627 C CA . ARG A 1 338 ? 6.640 -8.183 38.046 1.00 93.12 338 ARG A CA 1
ATOM 2628 C C . ARG A 1 338 ? 5.489 -7.909 37.075 1.00 93.12 338 ARG A C 1
ATOM 2630 O O . ARG A 1 338 ? 5.185 -6.747 36.798 1.00 93.12 338 ARG A O 1
ATOM 2637 N N . VAL A 1 339 ? 4.810 -8.970 36.649 1.00 94.38 339 VAL A N 1
ATOM 2638 C CA . VAL A 1 339 ? 3.550 -8.900 35.904 1.00 94.38 339 VAL A CA 1
ATOM 2639 C C . VAL A 1 339 ? 2.387 -9.158 36.862 1.00 94.38 339 VAL A C 1
ATOM 2641 O O . VAL A 1 339 ? 2.441 -10.083 37.672 1.00 94.38 339 VAL A O 1
ATOM 2644 N N . CYS A 1 340 ? 1.338 -8.341 36.818 1.00 94.00 340 CYS A N 1
ATOM 2645 C CA . CYS A 1 340 ? 0.141 -8.551 37.634 1.00 94.00 340 CYS A CA 1
ATOM 2646 C C . CYS A 1 340 ? -1.116 -7.983 36.970 1.00 94.00 340 CYS A C 1
ATOM 2648 O O . CYS A 1 340 ? -1.032 -7.219 36.010 1.00 94.00 340 CYS A O 1
ATOM 2650 N N . THR A 1 341 ? -2.295 -8.312 37.498 1.00 93.31 341 THR A N 1
ATOM 2651 C CA . THR A 1 341 ? -3.516 -7.615 37.077 1.00 93.31 341 THR A CA 1
ATOM 2652 C C . THR A 1 341 ? -3.530 -6.180 37.618 1.00 93.31 341 THR A C 1
ATOM 2654 O O . THR A 1 341 ? -2.894 -5.902 38.642 1.00 93.31 341 THR A O 1
ATOM 2657 N N . PRO A 1 342 ? -4.280 -5.249 37.001 1.00 89.50 342 PRO A N 1
ATOM 2658 C CA . PRO A 1 342 ? -4.416 -3.887 37.522 1.00 89.50 342 PRO A CA 1
ATOM 2659 C C . PRO A 1 342 ? -4.894 -3.815 38.980 1.00 89.50 342 PRO A C 1
ATOM 2661 O O . PRO A 1 342 ? -4.420 -2.990 39.753 1.00 89.50 342 PRO A O 1
ATOM 2664 N N . THR A 1 343 ? -5.785 -4.725 39.383 1.00 86.12 343 THR A N 1
ATOM 2665 C CA . THR A 1 343 ? -6.304 -4.826 40.758 1.00 86.12 343 THR A CA 1
ATOM 2666 C C . THR A 1 343 ? -5.272 -5.330 41.770 1.00 86.12 343 THR A C 1
ATOM 2668 O O . THR A 1 343 ? -5.450 -5.144 42.970 1.00 86.12 343 THR A O 1
ATOM 2671 N N . GLN A 1 344 ? -4.193 -5.966 41.308 1.00 88.88 344 GLN A N 1
ATOM 2672 C CA . GLN A 1 344 ? -3.103 -6.488 42.137 1.00 88.88 344 GLN A CA 1
ATOM 2673 C C . GLN A 1 344 ? -1.921 -5.511 42.260 1.00 88.88 344 GLN A C 1
ATOM 2675 O O . GLN A 1 344 ? -0.935 -5.824 42.939 1.00 88.88 344 GLN A O 1
ATOM 2680 N N . LEU A 1 345 ? -1.990 -4.344 41.611 1.00 88.81 345 LEU A N 1
ATOM 2681 C CA . LEU A 1 345 ? -0.944 -3.331 41.672 1.00 88.81 345 LEU A CA 1
ATOM 2682 C C . LEU A 1 345 ? -0.899 -2.698 43.071 1.00 88.81 345 LEU A C 1
ATOM 2684 O O . LEU A 1 345 ? -1.759 -1.906 43.442 1.00 88.81 345 LEU A O 1
ATOM 2688 N N . ALA A 1 346 ? 0.125 -3.048 43.850 1.00 77.81 346 ALA A N 1
ATOM 2689 C CA . ALA A 1 346 ? 0.285 -2.579 45.230 1.00 77.81 346 ALA A CA 1
ATOM 2690 C C . ALA A 1 346 ? 1.191 -1.341 45.373 1.00 77.81 346 ALA A C 1
ATOM 2692 O O . ALA A 1 346 ? 1.184 -0.685 46.412 1.00 77.81 346 ALA A O 1
ATOM 2693 N N . ALA A 1 347 ? 2.020 -1.047 44.367 1.00 76.06 347 ALA A N 1
ATOM 2694 C CA . ALA A 1 347 ? 2.999 0.034 44.428 1.00 76.06 347 ALA A CA 1
ATOM 2695 C C . ALA A 1 347 ? 2.414 1.346 43.879 1.00 76.06 347 ALA A C 1
ATOM 2697 O O . ALA A 1 347 ? 1.747 1.307 42.845 1.00 76.06 347 ALA A O 1
ATOM 2698 N N . PRO A 1 348 ? 2.714 2.508 44.495 1.00 86.31 348 PRO A N 1
ATOM 2699 C CA . PRO A 1 348 ? 2.306 3.790 43.939 1.00 86.31 348 PRO A CA 1
ATOM 2700 C C . PRO A 1 348 ? 3.021 4.034 42.607 1.00 86.31 348 PRO A C 1
ATOM 2702 O O . PRO A 1 348 ? 4.241 3.822 42.494 1.00 86.31 348 PRO A O 1
ATOM 2705 N N . ILE A 1 349 ? 2.238 4.482 41.630 1.00 94.12 349 ILE A N 1
ATOM 2706 C CA . ILE A 1 349 ? 2.666 4.892 40.295 1.00 94.12 349 ILE A CA 1
ATOM 2707 C C . ILE A 1 349 ? 2.140 6.292 39.995 1.00 94.12 349 ILE A C 1
ATOM 2709 O O . ILE A 1 349 ? 1.098 6.691 40.505 1.00 94.12 349 ILE A O 1
ATOM 2713 N N . ASP A 1 350 ? 2.871 7.008 39.153 1.00 93.88 350 ASP A N 1
ATOM 2714 C CA . ASP A 1 350 ? 2.542 8.355 38.695 1.00 93.88 350 ASP A CA 1
ATOM 2715 C C . ASP A 1 350 ? 1.772 8.331 37.366 1.00 93.88 350 ASP A C 1
ATOM 2717 O O . ASP A 1 350 ? 1.095 9.300 37.025 1.00 93.88 350 ASP A O 1
ATOM 2721 N N . ALA A 1 351 ? 1.909 7.246 36.593 1.00 93.88 351 ALA A N 1
ATOM 2722 C CA . ALA A 1 351 ? 1.220 7.049 35.323 1.00 93.88 351 ALA A CA 1
ATOM 2723 C C . ALA A 1 351 ? 1.183 5.574 34.891 1.00 93.88 351 ALA A C 1
ATOM 2725 O O . ALA A 1 351 ? 2.039 4.764 35.267 1.00 93.88 351 ALA A O 1
ATOM 2726 N N . VAL A 1 352 ? 0.227 5.257 34.020 1.00 94.62 352 VAL A N 1
ATOM 2727 C CA . VAL A 1 352 ? 0.154 3.993 33.281 1.00 94.62 352 VAL A CA 1
ATOM 2728 C C . VAL A 1 352 ? 0.461 4.267 31.814 1.00 94.62 352 VAL A C 1
ATOM 2730 O O . VAL A 1 352 ? -0.110 5.174 31.214 1.00 94.62 352 VAL A O 1
ATOM 2733 N N . VAL A 1 353 ? 1.351 3.478 31.224 1.00 93.88 353 VAL A N 1
ATOM 2734 C CA . VAL A 1 353 ? 1.742 3.588 29.818 1.00 93.88 353 VAL A CA 1
ATOM 2735 C C . VAL A 1 353 ? 1.314 2.321 29.089 1.00 93.88 353 VAL A C 1
ATOM 2737 O O . VAL A 1 353 ? 1.727 1.225 29.454 1.00 93.88 353 VAL A O 1
ATOM 2740 N N . ILE A 1 354 ? 0.486 2.439 28.058 1.00 92.62 354 ILE A N 1
ATOM 2741 C CA . ILE A 1 354 ? 0.010 1.286 27.298 1.00 92.62 354 ILE A CA 1
ATOM 2742 C C . ILE A 1 354 ? 1.113 0.841 26.334 1.00 92.62 354 ILE A C 1
ATOM 2744 O O . ILE A 1 354 ? 1.546 1.606 25.484 1.00 92.62 354 ILE A O 1
ATOM 2748 N N . SER A 1 355 ? 1.583 -0.398 26.484 1.00 88.00 355 SER A N 1
ATOM 2749 C CA . SER A 1 355 ? 2.716 -0.961 25.730 1.00 88.00 355 SER A CA 1
ATOM 2750 C C . SER A 1 355 ? 2.301 -2.024 24.711 1.00 88.00 355 SER A C 1
ATOM 2752 O O . SER A 1 355 ? 3.137 -2.756 24.186 1.00 88.00 355 SER A O 1
ATOM 2754 N N . SER A 1 356 ? 1.001 -2.147 24.445 1.00 79.56 356 SER A N 1
ATOM 2755 C CA . SER A 1 356 ? 0.448 -3.132 23.516 1.00 79.56 356 SER A CA 1
ATOM 2756 C C . SER A 1 356 ? 0.316 -2.556 22.108 1.00 79.56 356 SER A C 1
ATOM 2758 O O . SER A 1 356 ? -0.444 -1.617 21.907 1.00 79.56 356 SER A O 1
ATOM 2760 N N . ASP A 1 357 ? 0.915 -3.216 21.120 1.00 69.62 357 ASP A N 1
ATOM 2761 C CA . ASP A 1 357 ? 0.915 -2.799 19.713 1.00 69.62 357 ASP A CA 1
ATOM 2762 C C . ASP A 1 357 ? -0.251 -3.348 18.866 1.00 69.62 357 ASP A C 1
ATOM 2764 O O . ASP A 1 357 ? -0.357 -3.010 17.691 1.00 69.62 357 ASP A O 1
ATOM 2768 N N . ALA A 1 358 ? -1.140 -4.169 19.441 1.00 59.03 358 ALA A N 1
ATOM 2769 C CA . ALA A 1 358 ? -2.266 -4.780 18.715 1.00 59.03 358 ALA A CA 1
ATOM 2770 C C . ALA A 1 358 ? -3.665 -4.355 19.209 1.00 59.03 358 ALA A C 1
ATOM 2772 O O . ALA A 1 358 ? -4.651 -4.599 18.525 1.00 59.03 358 ALA A O 1
ATOM 2773 N N . HIS A 1 359 ? -3.777 -3.740 20.393 1.00 69.00 359 HIS A N 1
ATOM 2774 C CA . HIS A 1 359 ? -5.065 -3.385 21.022 1.00 69.00 359 HIS A CA 1
ATOM 2775 C C . HIS A 1 359 ? -4.962 -2.156 21.940 1.00 69.00 359 HIS A C 1
ATOM 2777 O O . HIS A 1 359 ? -5.641 -2.071 22.967 1.00 69.00 359 HIS A O 1
ATOM 2783 N N . GLU A 1 360 ? -4.082 -1.214 21.608 1.00 74.94 360 GLU A N 1
ATOM 2784 C CA . GLU A 1 360 ? -3.712 -0.124 22.509 1.00 74.94 360 GLU A CA 1
ATOM 2785 C C . GLU A 1 360 ? -4.899 0.736 22.955 1.00 74.94 360 GLU A C 1
ATOM 2787 O O . GLU A 1 360 ? -5.060 0.983 24.146 1.00 74.94 360 GLU A O 1
ATOM 2792 N N . GLY A 1 361 ? -5.784 1.118 22.027 1.00 69.31 361 GLY A N 1
ATOM 2793 C CA . GLY A 1 361 ? -6.963 1.931 22.342 1.00 69.31 361 GLY A CA 1
ATOM 2794 C C . GLY A 1 361 ? -7.956 1.224 23.269 1.00 69.31 361 GLY A C 1
ATOM 2795 O O . GLY A 1 361 ? -8.487 1.833 24.197 1.00 69.31 361 GLY A O 1
ATOM 2796 N N . ALA A 1 362 ? -8.168 -0.082 23.078 1.00 71.62 362 ALA A N 1
ATOM 2797 C CA . ALA A 1 362 ? -9.044 -0.868 23.946 1.00 71.62 362 ALA A CA 1
ATOM 2798 C C . ALA A 1 362 ? -8.454 -1.014 25.357 1.00 71.62 362 ALA A C 1
ATOM 2800 O O . ALA A 1 362 ? -9.182 -0.913 26.345 1.00 71.62 362 ALA A O 1
ATOM 2801 N N . ILE A 1 363 ? -7.138 -1.217 25.460 1.00 80.19 363 ILE A N 1
ATOM 2802 C CA . ILE A 1 363 ? -6.446 -1.311 26.750 1.00 80.19 363 ILE A CA 1
ATOM 2803 C C . ILE A 1 363 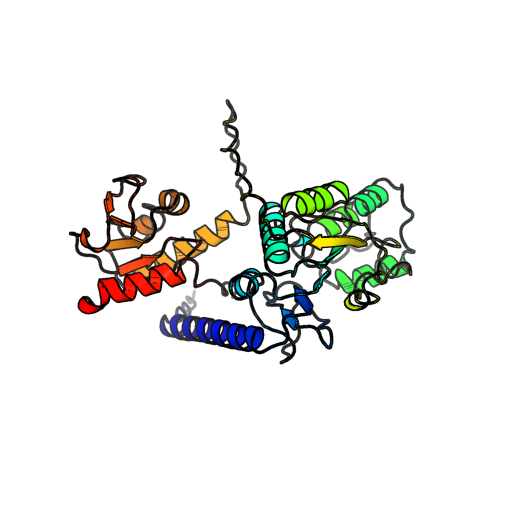? -6.411 0.059 27.436 1.00 80.19 363 ILE A C 1
ATOM 2805 O O . ILE A 1 363 ? -6.663 0.128 28.634 1.00 80.19 363 ILE A O 1
ATOM 2809 N N . ALA A 1 364 ? -6.204 1.151 26.696 1.00 78.81 364 ALA A N 1
ATOM 2810 C CA . ALA A 1 364 ? -6.271 2.512 27.223 1.00 78.81 364 ALA A CA 1
ATOM 2811 C C . ALA A 1 364 ? -7.654 2.826 27.816 1.00 78.81 364 ALA A C 1
ATOM 2813 O O . ALA A 1 364 ? -7.743 3.325 28.937 1.00 78.81 364 ALA A O 1
ATOM 2814 N N . ALA A 1 365 ? -8.735 2.473 27.110 1.00 72.94 365 ALA A N 1
ATOM 2815 C CA . ALA A 1 365 ? -10.101 2.652 27.601 1.00 72.94 365 ALA A CA 1
ATOM 2816 C C . ALA A 1 365 ? -10.367 1.840 28.880 1.00 72.94 365 ALA A C 1
ATOM 2818 O O . ALA A 1 365 ? -10.956 2.353 29.832 1.00 72.94 365 ALA A O 1
ATOM 2819 N N . ARG A 1 366 ? -9.887 0.590 28.943 1.00 81.56 366 ARG A N 1
ATOM 2820 C CA . ARG A 1 366 ? -9.972 -0.223 30.167 1.00 81.56 366 ARG A CA 1
ATOM 2821 C C . ARG A 1 366 ? -9.148 0.370 31.305 1.00 81.56 366 ARG A C 1
ATOM 2823 O O . ARG A 1 366 ? -9.646 0.450 32.422 1.00 81.56 366 ARG A O 1
ATOM 2830 N N . ALA A 1 367 ? -7.923 0.811 31.036 1.00 82.69 367 ALA A N 1
ATOM 2831 C CA . ALA A 1 367 ? -7.063 1.442 32.031 1.00 82.69 367 ALA A CA 1
ATOM 2832 C C . ALA A 1 367 ? -7.719 2.701 32.616 1.00 82.69 367 ALA A C 1
ATOM 2834 O O . ALA A 1 367 ? -7.739 2.866 33.832 1.00 82.69 367 ALA A O 1
ATOM 2835 N N . ALA A 1 368 ? -8.339 3.532 31.774 1.00 79.81 368 ALA A N 1
ATOM 2836 C CA . ALA A 1 368 ? -9.069 4.715 32.219 1.00 79.81 368 ALA A CA 1
ATOM 2837 C C . ALA A 1 368 ? -10.235 4.372 33.162 1.00 79.81 368 ALA A C 1
ATOM 2839 O O . ALA A 1 368 ? -10.451 5.087 34.133 1.00 79.81 368 ALA A O 1
ATOM 2840 N N . LEU A 1 369 ? -10.952 3.268 32.918 1.00 77.44 369 LEU A N 1
ATOM 2841 C CA . LEU A 1 369 ? -12.015 2.795 33.814 1.00 77.44 369 LEU A CA 1
ATOM 2842 C C . LEU A 1 369 ? -11.460 2.247 35.132 1.00 77.44 369 LEU A C 1
ATOM 2844 O O . LEU A 1 369 ? -11.977 2.562 36.198 1.00 77.44 369 LEU A O 1
ATOM 2848 N N . VAL A 1 370 ? -10.406 1.433 35.064 1.00 84.44 370 VAL A N 1
ATOM 2849 C CA . VAL A 1 370 ? -9.822 0.776 36.240 1.00 84.44 370 VAL A CA 1
ATOM 2850 C C . VAL A 1 370 ? -9.177 1.777 37.196 1.00 84.44 370 VAL A C 1
ATOM 2852 O O . VAL A 1 370 ? -9.262 1.611 38.410 1.00 84.44 370 VAL A O 1
ATOM 2855 N N . PHE A 1 371 ? -8.539 2.815 36.660 1.00 83.94 371 PHE A N 1
ATOM 2856 C CA . PHE A 1 371 ? -7.834 3.820 37.452 1.00 83.94 371 PHE A CA 1
ATOM 2857 C C . PHE A 1 371 ? -8.599 5.151 37.574 1.00 83.94 371 PHE A C 1
ATOM 2859 O O . PHE A 1 371 ? -8.013 6.154 37.991 1.00 83.94 371 PHE A O 1
ATOM 2866 N N . ALA A 1 372 ? -9.897 5.167 37.243 1.00 76.31 372 ALA A N 1
ATOM 2867 C CA . ALA A 1 372 ? -10.740 6.365 37.262 1.00 76.31 372 ALA A CA 1
ATOM 2868 C C . ALA A 1 372 ? -10.723 7.070 38.629 1.00 76.31 372 ALA A C 1
ATOM 2870 O O . ALA A 1 372 ? -10.489 8.276 38.704 1.00 76.31 372 ALA A O 1
ATOM 2871 N N . ASP A 1 373 ? -10.875 6.303 39.711 1.00 78.81 373 ASP A N 1
ATOM 2872 C CA . ASP A 1 373 ? -10.943 6.823 41.085 1.00 78.81 373 ASP A CA 1
ATOM 2873 C C . ASP A 1 373 ? -9.632 7.477 41.556 1.00 78.81 373 ASP A C 1
ATOM 2875 O O . ASP A 1 373 ? -9.622 8.251 42.511 1.00 78.81 373 ASP A O 1
ATOM 2879 N N . GLN A 1 374 ? -8.516 7.178 40.884 1.00 80.88 374 GLN A N 1
ATOM 2880 C CA . GLN A 1 374 ? -7.185 7.700 41.209 1.00 80.88 374 GLN A CA 1
ATOM 2881 C C . GLN A 1 374 ? -6.789 8.890 40.326 1.00 80.88 374 GLN A C 1
ATOM 2883 O O . GLN A 1 374 ? -5.701 9.435 40.502 1.00 80.88 374 GLN A O 1
ATOM 2888 N N . ASN A 1 375 ? -7.643 9.282 39.368 1.00 78.50 375 ASN A N 1
ATOM 2889 C CA . ASN A 1 375 ? -7.333 10.279 38.339 1.00 78.50 375 ASN A CA 1
ATOM 2890 C C . ASN A 1 375 ? -5.975 10.006 37.652 1.00 78.50 375 ASN A C 1
ATOM 2892 O O . ASN A 1 375 ? -5.181 10.917 37.408 1.00 78.50 375 ASN A O 1
ATOM 2896 N N . MET A 1 376 ? -5.685 8.723 37.406 1.00 89.31 376 MET A N 1
ATOM 2897 C CA . MET A 1 376 ? -4.376 8.260 36.948 1.00 89.31 376 MET A CA 1
ATOM 2898 C C . MET A 1 376 ? -4.116 8.679 35.494 1.00 89.31 376 MET A C 1
ATOM 2900 O O . MET A 1 376 ? -4.924 8.361 34.617 1.00 89.31 376 MET A O 1
ATOM 2904 N N . PRO A 1 377 ? -2.976 9.324 35.191 1.00 89.38 377 PRO A N 1
ATOM 2905 C CA . PRO A 1 377 ? -2.576 9.595 33.817 1.00 89.38 377 PRO A CA 1
ATOM 2906 C C . PRO A 1 377 ? -2.362 8.300 33.027 1.00 89.38 377 PRO A C 1
ATOM 2908 O O . PRO A 1 377 ? -1.565 7.446 33.421 1.00 89.38 377 PRO A O 1
ATOM 2911 N N . ILE A 1 378 ? -3.038 8.185 31.883 1.00 87.62 378 ILE A N 1
ATOM 2912 C CA . ILE A 1 378 ? -2.864 7.086 30.930 1.00 87.62 378 ILE A CA 1
ATOM 2913 C C . ILE A 1 378 ? -2.172 7.634 29.678 1.00 87.62 378 ILE A C 1
ATOM 2915 O O . ILE A 1 378 ? -2.664 8.584 29.067 1.00 87.62 378 ILE A O 1
ATOM 2919 N N . LEU A 1 379 ? -1.031 7.058 29.302 1.00 86.69 379 LEU A N 1
ATOM 2920 C CA . LEU A 1 379 ? -0.293 7.393 28.083 1.00 86.69 379 LEU A CA 1
ATOM 2921 C C . LEU A 1 379 ? -0.299 6.209 27.124 1.00 86.69 379 LEU A C 1
ATOM 2923 O O . LEU A 1 379 ? -0.257 5.062 27.555 1.00 86.69 379 LEU A O 1
ATOM 2927 N N . THR A 1 380 ? -0.285 6.491 25.831 1.00 85.44 380 THR A N 1
ATOM 2928 C CA . THR A 1 380 ? -0.118 5.507 24.759 1.00 85.44 380 THR A CA 1
ATOM 2929 C C . THR A 1 380 ? 1.254 5.689 24.108 1.00 85.44 380 THR A C 1
ATOM 2931 O O . THR A 1 380 ? 1.756 6.811 24.007 1.00 85.44 380 THR A O 1
ATOM 2934 N N . ILE A 1 381 ? 1.892 4.584 23.729 1.00 81.12 381 ILE A N 1
ATOM 2935 C CA . ILE A 1 381 ? 3.152 4.548 22.985 1.00 81.12 381 ILE A CA 1
ATOM 2936 C C . ILE A 1 381 ? 2.896 4.607 21.473 1.00 81.12 381 ILE A C 1
ATOM 2938 O O . ILE A 1 381 ? 3.609 5.334 20.791 1.00 81.12 381 ILE A O 1
ATOM 2942 N N . TYR A 1 382 ? 1.913 3.877 20.929 1.00 71.81 382 TYR A N 1
ATOM 2943 C CA . TYR A 1 382 ? 1.733 3.751 19.465 1.00 71.81 382 TYR A CA 1
ATOM 2944 C C . TYR A 1 382 ? 0.564 4.571 18.919 1.00 71.81 382 TYR A C 1
ATOM 2946 O O . TYR A 1 382 ? 0.611 5.047 17.786 1.00 71.81 382 TYR A O 1
ATOM 2954 N N . ALA A 1 383 ? -0.459 4.814 19.731 1.00 63.78 383 ALA A N 1
ATOM 2955 C CA . ALA A 1 383 ? -1.554 5.721 19.458 1.00 63.78 383 ALA A CA 1
ATOM 2956 C C . ALA A 1 383 ? -1.033 7.135 19.721 1.00 63.78 383 ALA A C 1
ATOM 2958 O O . ALA A 1 383 ? -1.305 7.746 20.756 1.00 63.78 383 ALA A O 1
ATOM 2959 N N . GLY A 1 384 ? -0.175 7.588 18.805 1.00 46.41 384 GLY A N 1
ATOM 2960 C CA . GLY A 1 384 ? 0.607 8.804 18.951 1.00 46.41 384 GLY A CA 1
ATOM 2961 C C . GLY A 1 384 ? 1.876 8.869 18.099 1.00 46.41 384 GLY A C 1
ATOM 2962 O O . GLY A 1 384 ? 2.871 9.350 18.619 1.00 46.41 384 GLY A O 1
ATOM 2963 N N . ASP A 1 385 ? 1.869 8.451 16.822 1.00 33.19 385 ASP A N 1
ATOM 2964 C CA . ASP A 1 385 ? 2.917 8.876 15.867 1.00 33.19 385 ASP A CA 1
ATOM 2965 C C . ASP A 1 385 ? 2.461 8.956 14.409 1.00 33.19 385 ASP A C 1
ATOM 2967 O O . ASP A 1 385 ? 2.880 8.217 13.524 1.00 33.19 385 ASP A O 1
ATOM 2971 N N . ALA A 1 386 ? 1.643 9.958 14.135 1.00 29.05 386 ALA A N 1
ATOM 2972 C CA . ALA A 1 386 ? 1.945 10.789 12.988 1.00 29.05 386 ALA A CA 1
ATOM 2973 C C . ALA A 1 386 ? 2.365 12.137 13.567 1.00 29.05 386 ALA A C 1
ATOM 2975 O O . ALA A 1 386 ? 1.487 12.964 13.835 1.00 29.05 386 ALA A O 1
ATOM 2976 N N . ARG A 1 387 ? 3.662 12.326 13.870 1.00 32.16 387 ARG A N 1
ATOM 2977 C CA . ARG A 1 387 ? 4.404 13.581 13.628 1.00 32.16 387 ARG A CA 1
ATOM 2978 C C . ARG A 1 387 ? 5.804 13.554 14.259 1.00 32.16 387 ARG A C 1
ATOM 2980 O O . ARG A 1 387 ? 6.028 14.074 15.348 1.00 32.16 387 ARG A O 1
ATOM 2987 N N . GLN A 1 388 ? 6.785 13.140 13.461 1.00 24.98 388 GLN A N 1
ATOM 2988 C CA . GLN A 1 388 ? 8.129 13.714 13.508 1.00 24.98 388 GLN A CA 1
ATOM 2989 C C . GLN A 1 388 ? 8.607 14.037 12.096 1.00 24.98 388 GLN A C 1
ATOM 2991 O O . GLN A 1 388 ? 9.048 13.140 11.384 1.00 24.98 388 GLN A O 1
ATOM 2996 N N . LYS A 1 389 ? 8.591 15.327 11.742 1.00 23.59 389 LYS A N 1
ATOM 2997 C CA . LYS A 1 389 ? 9.641 16.002 10.961 1.00 23.59 389 LYS A CA 1
ATOM 2998 C C . LYS A 1 389 ? 9.412 17.524 10.992 1.00 23.59 389 LYS A C 1
ATOM 3000 O O . LYS A 1 389 ? 8.368 17.986 10.554 1.00 23.59 389 LYS A O 1
ATOM 3005 N N . CYS A 1 390 ? 10.441 18.195 11.523 1.00 26.94 390 CYS A N 1
ATOM 3006 C CA . CYS A 1 390 ? 10.753 19.630 11.626 1.00 26.94 390 CYS A CA 1
ATOM 3007 C C . CYS A 1 390 ? 9.772 20.573 12.330 1.00 26.94 390 CYS A C 1
ATOM 3009 O O . CYS A 1 390 ? 8.699 20.882 11.774 1.00 26.94 390 CYS A O 1
#

Radius of gyration: 24.31 Å; Cα contacts (8 Å, |Δi|>4): 612; chains: 1; bounding box: 53×59×72 Å

Solvent-accessible surface area (backbone atoms only — not comparable to full-atom values): 22233 Å² total; per-residue (Å²): 137,84,82,79,81,82,76,81,74,84,56,77,67,59,59,53,57,48,50,56,51,48,53,52,46,47,56,50,32,53,52,52,53,74,72,46,67,53,43,33,36,30,43,42,36,32,79,60,67,55,87,94,37,39,20,35,34,49,50,88,74,81,77,60,49,42,66,99,44,96,68,44,32,60,36,48,68,65,63,47,53,74,68,53,57,71,46,53,13,49,33,40,37,33,49,77,38,68,30,56,28,45,71,67,54,39,47,51,49,47,36,49,55,47,44,28,29,21,71,74,8,36,41,40,42,33,29,64,22,42,59,52,47,50,31,42,58,72,65,76,42,79,64,39,59,68,71,38,32,50,51,33,39,48,72,70,48,50,79,81,64,80,74,57,94,90,62,73,93,43,54,68,54,51,49,50,43,72,52,53,47,89,57,34,60,37,75,40,37,71,70,58,49,52,50,48,39,46,66,31,47,41,38,81,73,41,81,50,55,71,44,50,48,95,49,78,88,58,37,61,66,66,78,83,63,48,38,79,76,31,58,23,51,36,43,64,45,69,36,30,39,35,32,26,29,72,64,90,72,74,52,76,77,83,75,77,70,73,76,80,81,76,85,77,81,95,74,90,73,81,84,80,64,69,68,54,52,60,47,49,31,47,44,51,46,32,51,52,34,38,76,71,65,31,43,30,30,29,37,36,35,81,47,80,73,33,50,76,50,53,53,52,61,28,48,86,52,63,22,41,60,72,33,32,25,22,97,76,63,90,49,65,58,45,77,94,30,45,34,36,39,74,92,67,64,84,71,90,61,58,32,39,35,33,48,37,93,88,52,40,70,63,50,48,56,48,48,51,63,74,36,48,95,71,72,56,48,75,44,57,38,74,83,71,73,90,80,88,81,135

Nearest PDB structures (foldseek):
  3dli-assembly1_C  TM=5.139E-01  e=1.568E-07  Archaeoglobus fulgidus
  8owx-assembly2_B  TM=4.778E-01  e=1.566E-05  Homo sapiens
  7f1e-assembly1_A  TM=4.341E-01  e=1.664E-05  Homo sapiens
  8t1a-assembly2_B  TM=5.293E-01  e=7.566E-05  Mycobacterium tuberculosis H37Rv
  8rbl-assembly2_B  TM=4.598E-01  e=3.883E-04  Mycobacterium tuberculosis

Foldseek 3Di:
DDDDDDDDDDDPVVVVVVLVVVVVLLVVLLVLLVVDQQAAEEEQCFCHQDPPYQAEDQDLPPATHHDPDSSYRNDDPVSNLVSAAFQRYQEYEYAAPLQLDALVVSLVNLLSVLRRHHQFHKYKYKHFALVVLVCVLVVVADWDPPVLAVLQCCVHVNVVDDDDVPDDDDSVNVSVCSCPPPNGRHHDHPVSVVVSNVQSPWDPKDFDFAQDDPDPVSHRPHDDCCGCCRSDRGSDRIRIIMTGNNDPDGHPDPPPDDPDPPPDDDDDDDDPDDVVVLLVLLVVVLVVCLVVVWQEEEEEDQDPQVLVPQDPPNVVSNHHHAAYAYCDDPDQDRNHHGYDHLVPDPDDGQAYEYRDPPQRVVRQVVVCVSCVVVVHHYHYSPSDDPDDDD

Secondary structure (DSSP, 8-state):
-PPPPPPPPPPHHHHHHHHHHHHHHHHHHHHHHHHS--SEEEE--TT-PPTTSEEE----SSS----S-TTEE---HHHHHHHSPTT-EEEEEEES-GGGS-HHHHHHHHHHHHHHEEEEEEEEEEEEBHHHHHHHHTT-SPPPPHHHHHHHHHHHTTTSS-PPTT----HHHHHHHHHHGGG----B-HHHHHHHHHHHT-EEEEE--TT--SSTTTTT---SS-GGG--SSSS--EEEEEEE---S-PPPP----------S--------SHHHHHHHHHHHHHHHHHHTT--EEEEE--SHHHHTSSSTTTGGGT-EEEEEE-SS-S-SEETTEEEE-GGG--S--SEEEE--SSSHHHHHHHHHHHTGGGT--EEESSTT-S----

Sequence (390 aa):
MTSAPVQPHASMHSCLETAATTITRIARETSRLLAGSLDKLNFGCGPHPMTGWTNIDNGDGVWYDAPESRHVIKLDIFEALDALPDACAACVYSEHLFEHFSLEDGHRLLREWFRVLKPGGVVRIVCPDLETEAKLFLRQVTPAPDDVIDRHRLRWLGGRYGFQEGETLTRAMVLNYSMWLDGHKFIYDEETIRQSLRLAGFEQITRERFGHSTHAALNAVDSHDGGETGQSWIPSIALVMEATRRGVTRPPALRVSAPIKNAGGHMNLPAHGVDTMKRRLVELTADVCAARGYRRIALYGAGQHTAGITREPWLARGVQVVAVLDDAPKTDELSGVRVCTPTQLAAPIDAVVISSDAHEGAIAARAALVFADQNMPILTIYAGDARQKC